Protein AF-A0A969CQS0-F1 (afdb_monomer_lite)

pLDDT: mean 79.34, std 21.23, range [21.05, 98.94]

Radius of gyration: 30.8 Å; chains: 1; bounding box: 85×71×72 Å

Foldseek 3Di:
DDDPFFFQDDDPLDDPSATEAADPQEAEDNQEAAYHQEYHEHLEYEEHLEYAYPNQWDDEYAEHLEYHYHNEYEEEHNDAWDQDPVRDTGQYYAYYLEYNYANEYEYGPEAHYALEYAEHNEYTYCEYEYALEYEYACEYHYVEYQDYQFYHDHNHYHHDHVVSVPGDGHDPVSSVVSNVVSVVSSVVSVVVVLVVDCVNCVVVVPPPPDDDDDDDDDDDDDDDDAPQFDPVVLVVLVVLLVVVWAKWKWWDAPVCVVVVHIHTDDGDPDSDSRSVSVSLSVVCVVPVQIFMWMWTADPVVRDTDDIGTQHHRVSDGDPDDDPDDDDDDDDDDDDDDDDDDDDDDPLVVLVVLLVVVWAKWKWKDAPVCVVVVHIDTDDHDPDSDSVSVVVSQVVVCVVDALIWMWMWTADPVVRDTDDIGTQDHNPDDRHDNDDDDDDDDDDDDDDDDDDDDFPDQDPVVLVVLVVLLVVVWAKWKWKDAPVCVVVVHTHTDDGQPDSDSVSNSVSVRVVCVVRPQIWMWIWTADPVVRDTDDTGTRDHD

Secondary structure (DSSP, 8-state):
----EEPPPP-SS--S-PPPEE-TT-EE-SS-EEEESEEE-TT-EE-TT-EEEESSS--EEE-TT-EE-TT-EEEE-SS--EE-TTS-EESEEE-TT-EE-TT-EEEEEEEE-TT-EE-TT-EEEEEEE-TT-EE-TT-EEES-EEPTTBEE-TT-EE-SHHHHTTPPBPPHHHHHHHHHHHHHHHHHHHHHHHHH-HHHHHHHHHS-------------------SSS-HHHHHHHHHHHHTT-EEEEEEE-HHHHHTT--EE-S------HHHHHHHHHHHHHHTTTSEEEEEEEETTTTEEEEEEEEE-TTS------------------------------HHHHHHHHHHTT-EEEEEEE-HHHHHTT--EE--------HHHHHHHHHHHHHHTTTSEEEEEEEETTTTEEEEEEEEE-TTSPPP----------------PPPPS---PPPHHHHHHHHHHHHTTPEEEEEEE-HHHHHTT--EE--------HHHHHHHHHHHHHHTTTSEEEEEEEETTTTEEEEEEEEE--

Structure (mmCIF, N/CA/C/O backbone):
data_AF-A0A969CQS0-F1
#
_entry.id   AF-A0A969CQS0-F1
#
loop_
_atom_site.group_PDB
_atom_site.id
_atom_site.type_symbol
_atom_site.label_atom_id
_atom_site.label_alt_id
_atom_site.label_comp_id
_atom_site.label_asym_id
_atom_site.label_entity_id
_atom_site.label_seq_id
_atom_site.pdbx_PDB_ins_code
_atom_site.Cartn_x
_atom_site.Cartn_y
_atom_site.Cartn_z
_atom_site.occupancy
_atom_site.B_iso_or_equiv
_atom_site.auth_seq_id
_atom_site.auth_comp_id
_atom_site.auth_asym_id
_atom_site.auth_atom_id
_atom_site.pdbx_PDB_model_num
ATOM 1 N N . MET A 1 1 ? 13.247 1.453 -26.235 1.00 38.22 1 MET A N 1
ATOM 2 C CA . MET A 1 1 ? 12.050 1.512 -25.370 1.00 38.22 1 MET A CA 1
ATOM 3 C C . MET A 1 1 ? 11.637 2.977 -25.320 1.00 38.22 1 MET A C 1
ATOM 5 O O . MET A 1 1 ? 12.365 3.769 -24.741 1.00 38.22 1 MET A O 1
ATOM 9 N N . VAL A 1 2 ? 10.612 3.380 -26.078 1.00 38.84 2 VAL A N 1
ATOM 10 C CA . VAL A 1 2 ? 10.231 4.801 -26.184 1.00 38.84 2 VAL A CA 1
ATOM 11 C C . VAL A 1 2 ? 9.399 5.146 -24.957 1.00 38.84 2 VAL A C 1
ATOM 13 O O . VAL A 1 2 ? 8.215 4.835 -24.907 1.00 38.84 2 VAL A O 1
ATOM 16 N N . VAL A 1 3 ? 10.032 5.751 -23.954 1.00 49.94 3 VAL A N 1
ATOM 17 C CA . VAL A 1 3 ? 9.311 6.420 -22.868 1.00 49.94 3 VAL A CA 1
ATOM 18 C C . VAL A 1 3 ? 8.506 7.547 -23.513 1.00 49.94 3 VAL A C 1
ATOM 20 O O . VAL A 1 3 ? 9.088 8.454 -24.108 1.00 49.94 3 VAL A O 1
ATOM 23 N N . ARG A 1 4 ? 7.172 7.493 -23.442 1.00 55.84 4 ARG A N 1
ATOM 24 C CA . ARG A 1 4 ? 6.308 8.595 -23.889 1.00 55.84 4 ARG A CA 1
ATOM 25 C C . ARG A 1 4 ? 6.294 9.687 -22.818 1.00 55.84 4 ARG A C 1
ATOM 27 O O . ARG A 1 4 ? 5.308 9.860 -22.113 1.00 55.84 4 ARG A O 1
ATOM 34 N N . GLY A 1 5 ? 7.417 10.386 -22.667 1.00 63.16 5 GLY A N 1
ATOM 35 C CA . GLY A 1 5 ? 7.451 11.653 -21.945 1.00 63.16 5 GLY A CA 1
ATOM 36 C C . GLY A 1 5 ? 6.835 12.721 -22.838 1.00 63.16 5 GLY A C 1
ATOM 37 O O . GLY A 1 5 ? 7.429 13.076 -23.855 1.00 63.16 5 GLY A O 1
ATOM 38 N N . LEU A 1 6 ? 5.635 13.186 -22.504 1.00 74.38 6 LEU A N 1
ATOM 39 C CA . LEU A 1 6 ? 4.958 14.239 -23.258 1.00 74.38 6 LEU A CA 1
ATOM 40 C C . LEU A 1 6 ? 5.045 15.558 -22.489 1.00 74.38 6 LEU A C 1
ATOM 42 O O . LEU A 1 6 ? 4.943 15.594 -21.261 1.00 74.38 6 LEU A O 1
ATOM 46 N N . ALA A 1 7 ? 5.225 16.652 -23.224 1.00 75.44 7 ALA A N 1
ATOM 47 C CA . ALA A 1 7 ? 5.063 17.986 -22.667 1.00 75.44 7 ALA A CA 1
ATOM 48 C C . ALA A 1 7 ? 3.637 18.172 -22.122 1.00 75.44 7 ALA A C 1
ATOM 50 O O . ALA A 1 7 ? 2.686 17.589 -22.652 1.00 75.44 7 ALA A O 1
ATOM 51 N N . ALA A 1 8 ? 3.480 19.004 -21.090 1.00 69.00 8 ALA A N 1
ATOM 52 C CA . ALA A 1 8 ? 2.151 19.467 -20.694 1.00 69.00 8 ALA A CA 1
ATOM 53 C C . ALA A 1 8 ? 1.471 20.193 -21.876 1.00 69.00 8 ALA A C 1
ATOM 55 O O . ALA A 1 8 ? 2.149 20.930 -22.601 1.00 69.00 8 ALA A O 1
ATOM 56 N N . PRO A 1 9 ? 0.153 20.014 -22.084 1.00 70.19 9 PRO A N 1
ATOM 57 C CA . PRO A 1 9 ? -0.577 20.769 -23.095 1.00 70.19 9 PRO A CA 1
ATOM 58 C C . PRO A 1 9 ? -0.653 22.259 -22.716 1.00 70.19 9 PRO A C 1
ATOM 60 O O . PRO A 1 9 ? -0.591 22.594 -21.532 1.00 70.19 9 PRO A O 1
ATOM 63 N N . PRO A 1 10 ? -0.821 23.171 -23.690 1.00 73.44 10 PRO A N 1
ATOM 64 C CA . PRO A 1 10 ? -1.087 24.571 -23.389 1.00 73.44 10 PRO A CA 1
ATOM 65 C C . PRO A 1 10 ? -2.484 24.722 -22.766 1.00 73.44 10 PRO A C 1
ATOM 67 O O . PRO A 1 10 ? -3.475 24.249 -23.322 1.00 73.44 10 PRO A O 1
ATOM 70 N N . THR A 1 11 ? -2.571 25.417 -21.636 1.00 79.56 11 THR A N 1
ATOM 71 C CA . THR A 1 11 ? -3.819 25.719 -20.915 1.00 79.56 11 THR A CA 1
ATOM 72 C C . THR A 1 11 ? -3.856 27.202 -20.512 1.00 79.56 11 THR A C 1
ATOM 74 O O . THR A 1 11 ? -2.836 27.894 -20.607 1.00 79.56 11 THR A O 1
ATOM 77 N N . PRO A 1 12 ? -5.004 27.744 -20.050 1.00 81.12 12 PRO A N 1
ATOM 78 C CA . PRO A 1 12 ? -5.051 29.102 -19.501 1.00 81.12 12 PRO A CA 1
ATOM 79 C C . PRO A 1 12 ? -4.081 29.328 -18.326 1.00 81.12 12 PRO A C 1
ATOM 81 O O . PRO A 1 12 ? -3.551 30.430 -18.193 1.00 81.12 12 PRO A O 1
ATOM 84 N N . TRP A 1 13 ? -3.821 28.290 -17.519 1.00 74.50 13 TRP A N 1
ATOM 85 C CA . TRP A 1 13 ? -2.953 28.335 -16.333 1.00 74.50 13 TRP A CA 1
ATOM 86 C C . TRP A 1 13 ? -1.491 27.935 -16.595 1.00 74.50 13 TRP A C 1
ATOM 88 O O . TRP A 1 13 ? -0.632 28.224 -15.765 1.00 74.50 13 TRP A O 1
ATOM 98 N N . SER A 1 14 ? -1.166 27.308 -17.735 1.00 70.88 14 SER A N 1
ATOM 99 C CA . SER A 1 14 ? 0.210 26.926 -18.081 1.00 70.88 14 SER A CA 1
ATOM 100 C C . SER A 1 14 ? 0.497 27.024 -19.581 1.00 70.88 14 SER A C 1
ATOM 102 O O . SER A 1 14 ? -0.151 26.391 -20.412 1.00 70.88 14 SER A O 1
ATOM 104 N N . LYS A 1 15 ? 1.528 27.802 -19.936 1.00 77.56 15 LYS A N 1
ATOM 105 C CA . LYS A 1 15 ? 2.018 27.969 -21.320 1.00 77.56 15 LYS A CA 1
ATOM 106 C C . LYS A 1 15 ? 3.431 27.418 -21.538 1.00 77.56 15 LYS A C 1
ATOM 108 O O . LYS A 1 15 ? 3.966 27.555 -22.632 1.00 77.56 15 LYS A O 1
ATOM 113 N N . SER A 1 16 ? 4.061 26.840 -20.512 1.00 69.38 16 SER A N 1
ATOM 114 C CA . SER A 1 16 ? 5.495 26.516 -20.529 1.00 69.38 16 SER A CA 1
ATOM 115 C C . SER A 1 16 ? 5.851 25.249 -21.312 1.00 69.38 16 SER A C 1
ATOM 117 O O . SER A 1 16 ? 7.031 25.033 -21.572 1.00 69.38 16 SER A O 1
ATOM 119 N N . LEU A 1 17 ? 4.861 24.421 -21.684 1.00 78.56 17 LEU A N 1
ATOM 120 C CA . LEU A 1 17 ? 5.043 23.151 -22.411 1.00 78.56 17 LEU A CA 1
ATOM 121 C C . LEU A 1 17 ? 6.154 22.268 -21.803 1.00 78.56 17 LEU A C 1
ATOM 123 O O . LEU A 1 17 ? 6.904 21.602 -22.516 1.00 78.56 17 LEU A O 1
ATOM 127 N N . THR A 1 18 ? 6.297 22.291 -20.473 1.00 85.38 18 THR A N 1
ATOM 128 C CA . THR A 1 18 ? 7.398 21.610 -19.784 1.00 85.38 18 THR A CA 1
ATOM 129 C C . THR A 1 18 ? 7.286 20.096 -19.966 1.00 85.38 18 THR A C 1
ATOM 131 O O . THR A 1 18 ? 6.200 19.530 -19.823 1.00 85.38 18 THR A O 1
ATOM 134 N N . ALA A 1 19 ? 8.411 19.448 -20.273 1.00 86.88 19 ALA A N 1
ATOM 135 C CA . ALA A 1 19 ? 8.525 17.998 -20.402 1.00 86.88 19 ALA A CA 1
ATOM 136 C C . ALA A 1 19 ? 9.183 17.363 -19.158 1.00 86.88 19 ALA A C 1
ATOM 138 O O . ALA A 1 19 ? 9.933 18.049 -18.452 1.00 86.88 19 ALA A O 1
ATOM 139 N N . PRO A 1 20 ? 8.964 16.056 -18.908 1.00 93.19 20 PRO A N 1
ATOM 140 C CA . PRO A 1 20 ? 9.532 15.370 -17.751 1.00 93.19 20 PRO A CA 1
ATOM 141 C C . PRO A 1 20 ? 11.065 15.387 -17.738 1.00 93.19 20 PRO A C 1
ATOM 143 O O . PRO A 1 20 ? 11.716 15.134 -18.753 1.00 93.19 20 PRO A O 1
ATOM 146 N N . LYS A 1 21 ? 11.653 15.616 -16.561 1.00 95.62 21 LYS A N 1
ATOM 147 C CA . LYS A 1 21 ? 13.100 15.550 -16.318 1.00 95.62 21 LYS A CA 1
ATOM 148 C C . LYS A 1 21 ? 13.423 14.238 -15.614 1.00 95.62 21 LYS A C 1
ATOM 150 O O . LYS A 1 21 ? 13.133 14.089 -14.430 1.00 95.62 21 LYS A O 1
ATOM 155 N N . ILE A 1 22 ? 14.010 13.286 -16.339 1.00 95.38 22 ILE A N 1
ATOM 156 C CA . ILE A 1 22 ? 14.255 11.921 -15.849 1.00 95.38 22 ILE A CA 1
ATOM 157 C C . ILE A 1 22 ? 15.751 11.681 -15.671 1.00 95.38 22 ILE A C 1
ATOM 159 O O . ILE A 1 22 ? 16.518 11.804 -16.626 1.00 95.38 22 ILE A O 1
ATOM 163 N N . HIS A 1 23 ? 16.174 11.308 -14.462 1.00 97.50 23 HIS A N 1
ATOM 164 C CA . HIS A 1 23 ? 17.574 10.985 -14.211 1.00 97.50 23 HIS A CA 1
ATOM 165 C C . HIS A 1 23 ? 18.031 9.749 -15.021 1.00 97.50 23 HIS A C 1
ATOM 167 O O . HIS A 1 23 ? 17.325 8.737 -15.030 1.00 97.50 23 HIS A O 1
ATOM 173 N N . PRO A 1 24 ? 19.240 9.742 -15.626 1.00 94.44 24 PRO A N 1
ATOM 174 C CA . PRO A 1 24 ? 19.704 8.645 -16.490 1.00 94.44 24 PRO A CA 1
ATOM 175 C C . PRO A 1 24 ? 19.766 7.257 -15.836 1.00 94.44 24 PRO A C 1
ATOM 177 O O . PRO A 1 24 ? 19.728 6.238 -16.529 1.00 94.44 24 PRO A O 1
ATOM 180 N N . SER A 1 25 ? 19.887 7.194 -14.506 1.00 94.19 25 SER A N 1
ATOM 181 C CA . SER A 1 25 ? 19.927 5.932 -13.750 1.00 94.19 25 SER A CA 1
ATOM 182 C C . SER A 1 25 ? 18.549 5.373 -13.374 1.00 94.19 25 SER A C 1
ATOM 184 O O . SER A 1 25 ? 18.468 4.225 -12.916 1.00 94.19 25 SER A O 1
ATOM 186 N N . ALA A 1 26 ? 17.473 6.140 -13.571 1.00 94.44 26 ALA A N 1
ATOM 187 C CA . ALA A 1 26 ? 16.111 5.655 -13.383 1.00 94.44 26 ALA A CA 1
ATOM 188 C C . ALA A 1 26 ? 15.763 4.572 -14.422 1.00 94.44 26 ALA A C 1
ATOM 190 O O . ALA A 1 26 ? 16.402 4.457 -15.472 1.00 94.44 26 ALA A O 1
ATOM 191 N N . TYR A 1 27 ? 14.765 3.746 -14.123 1.00 93.00 27 TYR A N 1
ATOM 192 C CA . TYR A 1 27 ? 14.194 2.791 -15.067 1.00 93.00 27 TYR A CA 1
ATOM 193 C C . TYR A 1 27 ? 12.691 3.006 -15.178 1.00 93.00 27 TYR A C 1
ATOM 195 O O . TYR A 1 27 ? 11.969 2.968 -14.183 1.00 93.00 27 TYR A O 1
ATOM 203 N N . ILE A 1 28 ? 12.235 3.210 -16.406 1.00 92.38 28 ILE A N 1
ATOM 204 C CA . ILE A 1 28 ? 10.855 3.525 -16.739 1.00 92.38 28 ILE A CA 1
ATOM 205 C C . ILE A 1 28 ? 10.387 2.461 -17.728 1.00 92.38 28 ILE A C 1
ATOM 207 O O . ILE A 1 28 ? 11.015 2.288 -18.774 1.00 92.38 28 ILE A O 1
ATOM 211 N N . TYR A 1 29 ? 9.324 1.729 -17.396 1.00 89.25 29 TYR A N 1
ATOM 212 C CA . TYR A 1 29 ? 8.768 0.729 -18.312 1.00 89.25 29 TYR A CA 1
ATOM 213 C C . TYR A 1 29 ? 8.150 1.384 -19.556 1.00 89.25 29 TYR A C 1
ATOM 215 O O . TYR A 1 29 ? 7.864 2.577 -19.567 1.00 89.25 29 TYR A O 1
ATOM 223 N N . SER A 1 30 ? 7.936 0.610 -20.623 1.00 81.88 30 SER A N 1
ATOM 224 C CA . SER A 1 30 ? 7.338 1.124 -21.866 1.00 81.88 30 SER A CA 1
ATOM 225 C C . SER A 1 30 ? 5.877 1.551 -21.715 1.00 81.88 30 SER A C 1
ATOM 227 O O . SER A 1 30 ? 5.454 2.510 -22.357 1.00 81.88 30 SER A O 1
ATOM 229 N N . ASP A 1 31 ? 5.119 0.851 -20.872 1.00 83.12 31 ASP A N 1
ATOM 230 C CA . ASP A 1 31 ? 3.656 0.947 -20.807 1.00 83.12 31 ASP A CA 1
ATOM 231 C C . ASP A 1 31 ? 3.219 1.919 -19.706 1.00 83.12 31 ASP A C 1
ATOM 233 O O . ASP A 1 31 ? 2.479 1.562 -18.788 1.00 83.12 31 ASP A O 1
ATOM 237 N N . ILE A 1 32 ? 3.740 3.144 -19.762 1.00 87.00 32 ILE A N 1
ATOM 238 C CA . ILE A 1 32 ? 3.509 4.194 -18.763 1.00 87.00 32 ILE A CA 1
ATOM 239 C C . ILE A 1 32 ? 3.252 5.544 -19.436 1.00 87.00 32 ILE A C 1
ATOM 241 O O . ILE A 1 32 ? 3.691 5.788 -20.563 1.00 87.00 32 ILE A O 1
ATOM 245 N N . ASN A 1 33 ? 2.562 6.439 -18.729 1.00 88.06 33 ASN A N 1
ATOM 246 C CA . ASN A 1 33 ? 2.278 7.795 -19.191 1.00 88.06 33 ASN A CA 1
ATOM 247 C C . ASN A 1 33 ? 2.859 8.820 -18.207 1.00 88.06 33 ASN A C 1
ATOM 249 O O . ASN A 1 33 ? 2.451 8.838 -17.046 1.00 88.06 33 ASN A O 1
ATOM 253 N N . ILE A 1 34 ? 3.801 9.662 -18.654 1.00 94.19 34 ILE A N 1
ATOM 254 C CA . ILE A 1 34 ? 4.347 10.774 -17.857 1.00 94.19 34 ILE A CA 1
ATOM 255 C C . ILE A 1 34 ? 4.179 12.068 -18.653 1.00 94.19 34 ILE A C 1
ATOM 257 O O . ILE A 1 34 ? 4.734 12.208 -19.746 1.00 94.19 34 ILE A O 1
ATOM 261 N N . ILE A 1 35 ? 3.420 13.010 -18.098 1.00 92.56 35 ILE A N 1
ATOM 262 C CA . ILE A 1 35 ? 3.048 14.266 -18.754 1.00 92.56 35 ILE A CA 1
ATOM 263 C C . ILE A 1 35 ? 3.412 15.447 -17.853 1.00 92.56 35 ILE A C 1
ATOM 265 O O . ILE A 1 35 ? 3.058 15.448 -16.674 1.00 92.56 35 ILE A O 1
ATOM 269 N N . GLY A 1 36 ? 4.036 16.475 -18.429 1.00 93.81 36 GLY A N 1
ATOM 270 C CA . GLY A 1 36 ? 4.230 17.778 -17.784 1.00 93.81 36 GLY A CA 1
ATOM 271 C C . GLY A 1 36 ? 5.511 17.929 -16.963 1.00 93.81 36 GLY A C 1
ATOM 272 O O . GLY A 1 36 ? 6.487 17.203 -17.165 1.00 93.81 36 GLY A O 1
ATOM 273 N N . ASP A 1 37 ? 5.520 18.911 -16.054 1.00 96.12 37 ASP A N 1
ATOM 274 C CA . ASP A 1 37 ? 6.681 19.233 -15.209 1.00 96.12 37 ASP A CA 1
ATOM 275 C C . ASP A 1 37 ? 6.828 18.229 -14.057 1.00 96.12 37 ASP A C 1
ATOM 277 O O . ASP A 1 37 ? 6.386 18.453 -12.926 1.00 96.12 37 ASP A O 1
ATOM 281 N N . VAL A 1 38 ? 7.421 17.083 -14.391 1.00 97.75 38 VAL A N 1
ATOM 282 C CA . VAL A 1 38 ? 7.691 15.971 -13.477 1.00 97.75 38 VAL A CA 1
ATOM 283 C C . VAL A 1 38 ? 9.197 15.768 -13.371 1.00 97.75 38 VAL A C 1
ATOM 285 O O . VAL A 1 38 ? 9.866 15.491 -14.369 1.00 97.75 38 VAL A O 1
ATOM 288 N N . GLN A 1 39 ? 9.730 15.865 -12.158 1.00 98.12 39 GLN A N 1
ATOM 289 C CA . GLN A 1 39 ? 11.144 15.649 -11.858 1.00 98.12 39 GLN A CA 1
ATOM 290 C C . GLN A 1 39 ? 11.328 14.266 -11.231 1.00 98.12 39 GLN A C 1
ATOM 292 O O . GLN A 1 39 ? 10.768 13.981 -10.176 1.00 98.12 39 GLN A O 1
ATOM 297 N N . ILE A 1 40 ? 12.098 13.398 -11.890 1.00 98.25 40 ILE A N 1
ATOM 298 C CA . ILE A 1 40 ? 12.342 12.016 -11.464 1.00 98.25 40 ILE A CA 1
ATOM 299 C C . ILE A 1 40 ? 13.817 11.850 -11.100 1.00 98.25 40 ILE A C 1
ATOM 301 O O . ILE A 1 40 ? 14.700 11.969 -11.955 1.00 98.25 40 ILE A O 1
ATOM 305 N N . GLY A 1 41 ? 14.063 11.549 -9.826 1.00 98.44 41 GLY A N 1
ATOM 306 C CA . GLY A 1 41 ? 15.385 11.398 -9.234 1.00 98.44 41 GLY A CA 1
ATOM 307 C C . GLY A 1 41 ? 16.153 10.146 -9.665 1.00 98.44 41 GLY A C 1
ATOM 308 O O . GLY A 1 41 ? 15.685 9.284 -10.416 1.00 98.44 41 GLY A O 1
ATOM 309 N N . ALA A 1 42 ? 17.387 10.046 -9.170 1.00 97.94 42 ALA A N 1
ATOM 310 C CA . ALA A 1 42 ? 18.276 8.931 -9.464 1.00 97.94 42 ALA A CA 1
ATOM 311 C C . ALA A 1 42 ? 17.722 7.601 -8.944 1.00 97.94 42 ALA A C 1
ATOM 313 O O . ALA A 1 42 ? 17.140 7.536 -7.869 1.00 97.94 42 ALA A O 1
ATOM 314 N N . ASN A 1 43 ? 17.962 6.518 -9.683 1.00 96.69 43 ASN A N 1
ATOM 315 C CA . ASN A 1 43 ? 17.634 5.149 -9.275 1.00 96.69 43 ASN A CA 1
ATOM 316 C C . ASN A 1 43 ? 16.141 4.910 -8.989 1.00 96.69 43 ASN A C 1
ATOM 318 O O . ASN A 1 43 ? 15.793 3.939 -8.315 1.00 96.69 43 ASN A O 1
ATOM 322 N N . VAL A 1 44 ? 15.262 5.763 -9.519 1.00 98.38 44 VAL A N 1
ATOM 323 C CA . VAL A 1 44 ? 13.815 5.551 -9.462 1.00 98.38 44 VAL A CA 1
ATOM 324 C C . VAL A 1 44 ? 13.411 4.413 -10.396 1.00 98.38 44 VAL A C 1
ATOM 326 O O . VAL A 1 44 ? 13.997 4.237 -11.466 1.00 98.38 44 VAL A O 1
ATOM 329 N N . MET A 1 45 ? 12.404 3.640 -10.001 1.00 95.56 45 MET A N 1
ATOM 330 C CA . MET A 1 45 ? 11.763 2.632 -10.848 1.00 95.56 45 MET A CA 1
ATOM 331 C C . MET A 1 45 ? 10.278 2.963 -10.996 1.00 95.56 45 MET A C 1
ATOM 333 O O . MET A 1 45 ? 9.602 3.136 -9.985 1.00 95.56 45 MET A O 1
ATOM 337 N N . ILE A 1 46 ? 9.775 3.047 -12.230 1.00 97.56 46 ILE A N 1
ATOM 338 C CA . ILE A 1 46 ? 8.352 3.301 -12.518 1.00 97.56 46 ILE A CA 1
ATOM 339 C C . ILE A 1 46 ? 7.778 2.140 -13.318 1.00 97.56 46 ILE A C 1
ATOM 341 O O . ILE A 1 46 ? 8.153 1.947 -14.474 1.00 97.56 46 ILE A O 1
ATOM 345 N N . ALA A 1 47 ? 6.891 1.376 -12.687 1.00 95.19 47 ALA A N 1
ATOM 346 C CA . ALA A 1 47 ? 6.340 0.120 -13.180 1.00 95.19 47 ALA A CA 1
ATOM 347 C C . ALA A 1 47 ? 5.154 0.312 -14.158 1.00 95.19 47 ALA A C 1
ATOM 349 O O . ALA A 1 47 ? 4.599 1.414 -14.246 1.00 95.19 47 ALA A O 1
ATOM 350 N N . PRO A 1 48 ? 4.757 -0.741 -14.903 1.00 92.12 48 PRO A N 1
ATOM 351 C CA . PRO A 1 48 ? 3.702 -0.686 -15.921 1.00 92.12 48 PRO A CA 1
ATOM 352 C C . PRO A 1 48 ? 2.341 -0.168 -15.439 1.00 92.12 48 PRO A C 1
ATOM 354 O O . PRO A 1 48 ? 1.954 -0.307 -14.282 1.00 92.12 48 PRO A O 1
ATOM 357 N N . GLY A 1 49 ? 1.574 0.422 -16.357 1.00 91.12 49 GLY A N 1
ATOM 358 C CA . GLY A 1 49 ? 0.221 0.920 -16.096 1.00 91.12 49 GLY A CA 1
ATOM 359 C C . GLY A 1 49 ? 0.161 2.205 -15.265 1.00 91.12 49 GLY A C 1
ATOM 360 O O . GLY A 1 49 ? -0.931 2.696 -14.989 1.00 91.12 49 GLY A O 1
ATOM 361 N N . THR A 1 50 ? 1.309 2.760 -14.871 1.00 96.62 50 THR A N 1
ATOM 362 C CA . THR A 1 50 ? 1.396 4.001 -14.094 1.00 96.62 50 THR A CA 1
ATOM 363 C C . THR A 1 50 ? 1.052 5.224 -14.951 1.00 96.62 50 THR A C 1
ATOM 365 O O . THR A 1 50 ? 1.510 5.347 -16.092 1.00 96.62 50 THR A O 1
ATOM 368 N N . SER A 1 51 ? 0.302 6.170 -14.374 1.00 97.38 51 SER A N 1
ATOM 369 C CA . SER A 1 51 ? 0.008 7.477 -14.975 1.00 97.38 51 SER A CA 1
ATOM 370 C C . SER A 1 51 ? 0.423 8.619 -14.046 1.00 97.38 51 SER A C 1
ATOM 372 O O . SER A 1 51 ? -0.172 8.809 -12.988 1.00 97.38 51 SER A O 1
ATOM 374 N N . ILE A 1 52 ? 1.391 9.426 -14.478 1.00 98.19 52 ILE A N 1
ATOM 375 C CA . ILE A 1 52 ? 1.885 10.612 -13.767 1.00 98.19 52 ILE A CA 1
ATOM 376 C C . ILE A 1 52 ? 1.611 11.829 -14.641 1.00 98.19 52 ILE A C 1
ATOM 378 O O . ILE A 1 52 ? 2.163 11.949 -15.733 1.00 98.19 52 ILE A O 1
ATOM 382 N N . ARG A 1 53 ? 0.737 12.728 -14.194 1.00 97.25 53 ARG A N 1
ATOM 383 C CA . ARG A 1 53 ? 0.243 13.811 -15.049 1.00 97.25 53 ARG A CA 1
ATOM 384 C C . ARG A 1 53 ? 0.229 15.142 -14.298 1.00 97.25 53 ARG A C 1
ATOM 386 O O . ARG A 1 53 ? -0.619 15.364 -13.447 1.00 97.25 53 ARG A O 1
ATOM 393 N N . ALA A 1 54 ? 1.189 16.003 -14.622 1.00 96.31 54 ALA A N 1
ATOM 394 C CA . ALA A 1 54 ? 1.369 17.348 -14.074 1.00 96.31 54 ALA A CA 1
ATOM 395 C C . ALA A 1 54 ? 0.922 18.408 -15.096 1.00 96.31 54 ALA A C 1
ATOM 397 O O . ALA A 1 54 ? 1.725 19.211 -15.575 1.00 96.31 54 ALA A O 1
ATOM 398 N N . ASP A 1 55 ? -0.344 18.344 -15.507 1.00 92.75 55 ASP A N 1
ATOM 399 C CA . ASP A 1 55 ? -0.954 19.251 -16.492 1.00 92.75 55 ASP A CA 1
ATOM 400 C C . ASP A 1 55 ? -1.900 20.296 -15.873 1.00 92.75 55 ASP A C 1
ATOM 402 O O . ASP A 1 55 ? -2.153 21.338 -16.478 1.00 92.75 55 ASP A O 1
ATOM 406 N N . GLU A 1 56 ? -2.395 20.032 -14.665 1.00 92.62 56 GLU A N 1
ATOM 407 C CA . GLU A 1 56 ? -3.220 20.937 -13.866 1.00 92.62 56 GLU A CA 1
ATOM 408 C C . GLU A 1 56 ? -2.394 21.498 -12.698 1.00 92.62 56 GLU A C 1
ATOM 410 O O . GLU A 1 56 ? -1.844 22.597 -12.789 1.00 92.62 56 GLU A O 1
ATOM 415 N N . GLY A 1 57 ? -2.225 20.719 -11.629 1.00 93.25 57 GLY A N 1
ATOM 416 C CA . GLY A 1 57 ? -1.245 20.989 -10.586 1.00 93.25 57 GLY A CA 1
ATOM 417 C C . GLY A 1 57 ? 0.173 20.636 -11.037 1.00 93.25 57 GLY A C 1
ATOM 418 O O . GLY A 1 57 ? 0.440 19.515 -11.462 1.00 93.25 57 GLY A O 1
ATOM 419 N N . SER A 1 58 ? 1.108 21.576 -10.911 1.00 94.94 58 SER A N 1
ATOM 420 C CA . SER A 1 58 ? 2.533 21.380 -11.219 1.00 94.94 58 SER A CA 1
ATOM 421 C C . SER A 1 58 ? 3.417 22.284 -10.340 1.00 94.94 58 SER A C 1
ATOM 423 O O . SER A 1 58 ? 2.926 23.311 -9.850 1.00 94.94 58 SER A O 1
ATOM 425 N N . PRO A 1 59 ? 4.714 21.972 -10.145 1.00 97.69 59 PRO A N 1
ATOM 426 C CA . PRO A 1 59 ? 5.444 20.771 -10.583 1.00 97.69 59 PRO A CA 1
ATOM 427 C C . PRO A 1 59 ? 5.263 19.567 -9.642 1.00 97.69 59 PRO A C 1
ATOM 429 O O . PRO A 1 59 ? 4.791 19.721 -8.511 1.00 97.69 59 PRO A O 1
ATOM 432 N N . PHE A 1 60 ? 5.674 18.379 -10.101 1.00 98.62 60 PHE A N 1
ATOM 433 C CA . PHE A 1 60 ? 5.814 17.165 -9.282 1.00 98.62 60 PHE A CA 1
ATOM 434 C C . PHE A 1 60 ? 7.291 16.794 -9.091 1.00 98.62 60 PHE A C 1
ATOM 436 O O . PHE A 1 60 ? 8.081 16.894 -10.032 1.00 98.62 60 PHE A O 1
ATOM 443 N N . SER A 1 61 ? 7.651 16.307 -7.902 1.00 98.75 61 SER A N 1
ATOM 444 C CA . SER A 1 61 ? 8.992 15.797 -7.583 1.00 98.75 61 SER A CA 1
ATOM 445 C C . SER A 1 61 ? 8.929 14.373 -7.037 1.00 98.75 61 SER A C 1
ATOM 447 O O . SER A 1 61 ? 8.102 14.078 -6.173 1.00 98.75 61 SER A O 1
ATOM 449 N N . ILE A 1 62 ? 9.800 13.498 -7.545 1.00 98.81 62 ILE A N 1
ATOM 450 C CA . ILE A 1 62 ? 9.980 12.114 -7.095 1.00 98.81 62 ILE A CA 1
ATOM 451 C C . ILE A 1 62 ? 11.456 11.911 -6.746 1.00 98.81 62 ILE A C 1
ATOM 453 O O . ILE A 1 62 ? 12.317 11.915 -7.631 1.00 98.81 62 ILE A O 1
ATOM 457 N N . GLY A 1 63 ? 11.736 11.730 -5.457 1.00 98.69 63 GLY A N 1
ATOM 458 C CA . GLY A 1 63 ? 13.074 11.612 -4.887 1.00 98.69 63 GLY A CA 1
ATOM 459 C C . GLY A 1 63 ? 13.840 10.364 -5.323 1.00 98.69 63 GLY A C 1
ATOM 460 O O . GLY A 1 63 ? 13.317 9.456 -5.971 1.00 98.69 63 GLY A O 1
ATOM 461 N N . ALA A 1 64 ? 15.128 10.324 -4.983 1.00 98.62 64 ALA A N 1
ATOM 462 C CA . ALA A 1 64 ? 16.017 9.253 -5.414 1.00 98.62 64 ALA A CA 1
ATOM 463 C C . ALA A 1 64 ? 15.662 7.912 -4.756 1.00 98.62 64 ALA A C 1
ATOM 465 O O . ALA A 1 64 ? 15.161 7.858 -3.640 1.00 98.62 64 ALA A O 1
ATOM 466 N N . SER A 1 65 ? 15.954 6.808 -5.441 1.00 97.81 65 SER A N 1
ATOM 467 C CA . SER A 1 65 ? 15.735 5.437 -4.961 1.00 97.81 65 SER A CA 1
ATOM 468 C C . SER A 1 65 ? 14.278 5.079 -4.621 1.00 97.81 65 SER A C 1
ATOM 470 O O . SER A 1 65 ? 14.024 4.008 -4.068 1.00 97.81 65 SER A O 1
ATOM 472 N N . THR A 1 66 ? 13.324 5.933 -4.994 1.00 98.75 66 THR A N 1
ATOM 473 C CA . THR A 1 66 ? 11.884 5.712 -4.840 1.00 98.75 66 THR A CA 1
ATOM 474 C C . THR A 1 66 ? 11.353 4.763 -5.913 1.00 98.75 66 THR A C 1
ATOM 476 O O . THR A 1 66 ? 11.840 4.735 -7.045 1.00 98.75 66 THR A O 1
ATOM 479 N N . ASN A 1 67 ? 10.347 3.961 -5.574 1.00 98.31 67 ASN A N 1
ATOM 480 C CA . ASN A 1 67 ? 9.659 3.097 -6.533 1.00 98.31 67 ASN A CA 1
ATOM 481 C C . ASN A 1 67 ? 8.186 3.490 -6.654 1.00 98.31 67 ASN A C 1
ATOM 483 O O . ASN A 1 67 ? 7.507 3.696 -5.651 1.00 98.31 67 ASN A O 1
ATOM 487 N N . ILE A 1 68 ? 7.722 3.589 -7.899 1.00 98.75 68 ILE A N 1
ATOM 488 C CA . ILE A 1 68 ? 6.331 3.824 -8.278 1.00 98.75 68 ILE A CA 1
ATOM 489 C C . ILE A 1 68 ? 5.841 2.546 -8.954 1.00 98.75 68 ILE A C 1
ATOM 491 O O . ILE A 1 68 ? 6.299 2.201 -10.044 1.00 98.75 68 ILE A O 1
ATOM 495 N N . GLN A 1 69 ? 4.985 1.797 -8.271 1.00 97.94 69 GLN A N 1
ATOM 496 C CA . GLN A 1 69 ? 4.598 0.453 -8.692 1.00 97.94 69 GLN A CA 1
ATOM 497 C C . GLN A 1 69 ? 3.369 0.453 -9.609 1.00 97.94 69 GLN A C 1
ATOM 499 O O . GLN A 1 69 ? 2.818 1.494 -9.958 1.00 97.94 69 GLN A O 1
ATOM 504 N N . ASP A 1 70 ? 2.965 -0.742 -10.035 1.00 97.38 70 ASP A N 1
ATOM 505 C CA . ASP A 1 70 ? 2.006 -0.943 -11.114 1.00 97.38 70 ASP A CA 1
ATOM 506 C C . ASP A 1 70 ? 0.675 -0.224 -10.872 1.00 97.38 70 ASP A C 1
ATOM 508 O O . ASP A 1 70 ? 0.067 -0.331 -9.801 1.00 97.38 70 ASP A O 1
ATOM 512 N N . GLY A 1 71 ? 0.197 0.477 -11.900 1.00 95.88 71 GLY A N 1
ATOM 513 C CA . GLY A 1 71 ? -1.107 1.139 -11.877 1.00 95.88 71 GLY A CA 1
ATOM 514 C C . GLY A 1 71 ? -1.224 2.319 -10.909 1.00 95.88 71 GLY A C 1
ATOM 515 O O . GLY A 1 71 ? -2.346 2.735 -10.623 1.00 95.88 71 GLY A O 1
ATOM 516 N N . VAL A 1 72 ? -0.115 2.845 -10.376 1.00 98.69 72 VAL A N 1
ATOM 517 C CA . VAL A 1 72 ? -0.147 4.059 -9.551 1.00 98.69 72 VAL A CA 1
ATOM 518 C C . VAL A 1 72 ? -0.605 5.255 -10.386 1.00 98.69 72 VAL A C 1
ATOM 520 O O . VAL A 1 72 ? -0.235 5.410 -11.555 1.00 98.69 72 VAL A O 1
ATOM 523 N N . VAL A 1 73 ? -1.399 6.129 -9.770 1.00 98.75 73 VAL A N 1
ATOM 524 C CA . VAL A 1 73 ? -1.814 7.401 -10.366 1.00 98.75 73 VAL A CA 1
ATOM 525 C C . VAL A 1 73 ? -1.270 8.554 -9.534 1.00 98.75 73 VAL A C 1
ATOM 527 O O . VAL A 1 73 ? -1.431 8.578 -8.313 1.00 98.75 73 VAL A O 1
ATOM 530 N N . ILE A 1 74 ? -0.642 9.518 -10.208 1.00 98.81 74 ILE A N 1
ATOM 531 C CA . ILE A 1 74 ? -0.181 10.771 -9.610 1.00 98.81 74 ILE A CA 1
ATOM 532 C C . ILE A 1 74 ? -0.759 11.937 -10.409 1.00 98.81 74 ILE A C 1
ATOM 534 O O . ILE A 1 74 ? -0.499 12.073 -11.609 1.00 98.81 74 ILE A O 1
ATOM 538 N N . HIS A 1 75 ? -1.555 12.765 -9.740 1.00 98.56 75 HIS A N 1
ATOM 539 C CA . HIS A 1 75 ? -2.190 13.959 -10.306 1.00 98.56 75 HIS A CA 1
ATOM 540 C C . HIS A 1 75 ? -2.237 15.066 -9.245 1.00 98.56 75 HIS A C 1
ATOM 542 O O . HIS A 1 75 ? -1.774 14.866 -8.123 1.00 98.56 75 HIS A O 1
ATOM 548 N N . GLY A 1 76 ? -2.746 16.247 -9.575 1.00 97.62 76 GLY A N 1
ATOM 549 C CA . GLY A 1 76 ? -2.795 17.356 -8.634 1.00 97.62 76 GLY A CA 1
ATOM 550 C C . GLY A 1 76 ? -3.748 18.446 -9.083 1.00 97.62 76 GLY A C 1
ATOM 551 O O . GLY A 1 76 ? -3.849 18.724 -10.276 1.00 97.62 76 GLY A O 1
ATOM 552 N N . LEU A 1 77 ? -4.422 19.060 -8.110 1.00 97.06 77 LEU A N 1
ATOM 553 C CA . LEU A 1 77 ? -5.311 20.195 -8.346 1.00 97.06 77 LEU A CA 1
ATOM 554 C C . LEU A 1 77 ? -4.527 21.429 -8.815 1.00 97.06 77 LEU A C 1
ATOM 556 O O . LEU A 1 77 ? -3.371 21.629 -8.425 1.00 97.06 77 LEU A O 1
ATOM 560 N N . GLU A 1 78 ? -5.180 22.283 -9.606 1.00 93.88 78 GLU A N 1
ATOM 561 C CA . GLU A 1 78 ? -4.624 23.541 -10.131 1.00 93.88 78 GLU A CA 1
ATOM 562 C C . GLU A 1 78 ? -4.059 24.411 -9.002 1.00 93.88 78 GLU A C 1
ATOM 564 O O . GLU A 1 78 ? -2.935 24.924 -9.081 1.00 93.88 78 GLU A O 1
ATOM 569 N N . GLN A 1 79 ? -4.828 24.519 -7.918 1.00 93.50 79 GLN A N 1
ATOM 570 C CA . GLN A 1 79 ? -4.528 25.311 -6.731 1.00 93.50 79 GLN A CA 1
ATOM 571 C C . GLN A 1 79 ? -4.074 24.432 -5.562 1.00 93.50 79 GLN A C 1
ATOM 573 O O . GLN A 1 79 ? -4.415 23.256 -5.463 1.00 93.50 79 GLN A O 1
ATOM 578 N N . GLY A 1 80 ? -3.317 25.037 -4.647 1.00 94.00 80 GLY A N 1
ATOM 579 C CA . GLY A 1 80 ? -2.728 24.349 -3.501 1.00 94.00 80 GLY A CA 1
ATOM 580 C C . GLY A 1 80 ? -1.339 23.802 -3.821 1.00 94.00 80 GLY A C 1
ATOM 581 O O . GLY A 1 80 ? -1.105 23.177 -4.857 1.00 94.00 80 GLY A O 1
ATOM 582 N N . ARG A 1 81 ? -0.385 24.070 -2.933 1.00 97.94 81 ARG A N 1
ATOM 583 C CA . ARG A 1 81 ? 0.999 23.608 -3.050 1.00 97.94 81 ARG A CA 1
ATOM 584 C C . ARG A 1 81 ? 1.498 23.155 -1.686 1.00 97.94 81 ARG A C 1
ATOM 586 O O . ARG A 1 81 ? 1.043 23.649 -0.657 1.00 97.94 81 ARG A O 1
ATOM 593 N N . VAL A 1 82 ? 2.446 22.232 -1.700 1.00 98.00 82 VAL A N 1
ATOM 594 C CA . VAL A 1 82 ? 3.247 21.845 -0.542 1.00 98.00 82 VAL A CA 1
ATOM 595 C C . VAL A 1 82 ? 4.663 22.379 -0.709 1.00 98.00 82 VAL A C 1
ATOM 597 O O . VAL A 1 82 ? 5.166 22.484 -1.830 1.00 98.00 82 VAL A O 1
ATOM 600 N N . LYS A 1 83 ? 5.323 22.679 0.409 1.00 98.25 83 LYS A N 1
ATOM 601 C CA . LYS A 1 83 ? 6.763 22.940 0.416 1.00 98.25 83 LYS A CA 1
ATOM 602 C C . LYS A 1 83 ? 7.520 21.619 0.353 1.00 98.25 83 LYS A C 1
ATOM 604 O O . LYS A 1 83 ? 7.315 20.762 1.216 1.00 98.25 83 LYS A O 1
ATOM 609 N N . GLY A 1 84 ? 8.347 21.469 -0.678 1.00 96.94 84 GLY A N 1
ATOM 610 C CA . GLY A 1 84 ? 9.346 20.411 -0.765 1.00 96.94 84 GLY A CA 1
ATOM 611 C C . GLY A 1 84 ? 10.519 20.678 0.174 1.00 96.94 84 GLY A C 1
ATOM 612 O O . GLY A 1 84 ? 10.668 21.786 0.697 1.00 96.94 84 GLY A O 1
ATOM 613 N N . ASP A 1 85 ? 11.376 19.679 0.363 1.00 96.19 85 ASP A N 1
ATOM 614 C CA . ASP A 1 85 ? 12.528 19.794 1.272 1.00 96.19 85 ASP A CA 1
ATOM 615 C C . ASP A 1 85 ? 13.613 20.737 0.730 1.00 96.19 85 ASP A C 1
ATOM 617 O O . ASP A 1 85 ? 14.461 21.223 1.472 1.00 96.19 85 ASP A O 1
ATOM 621 N N . ASP A 1 86 ? 13.548 21.068 -0.561 1.00 96.88 86 ASP A N 1
ATOM 622 C CA . ASP A 1 86 ? 14.363 22.104 -1.201 1.00 96.88 86 ASP A CA 1
ATOM 623 C C . ASP A 1 86 ? 13.795 23.533 -1.026 1.00 96.88 86 ASP A C 1
ATOM 625 O O . ASP A 1 86 ? 14.308 24.486 -1.618 1.00 96.88 86 ASP A O 1
ATOM 629 N N . GLY A 1 87 ? 12.714 23.687 -0.251 1.00 97.31 87 GLY A N 1
ATOM 630 C CA . GLY A 1 87 ? 12.043 24.956 0.036 1.00 97.31 87 GLY A CA 1
ATOM 631 C C . GLY A 1 87 ? 11.133 25.487 -1.081 1.00 97.31 87 GLY A C 1
ATOM 632 O O . GLY A 1 87 ? 10.517 26.548 -0.915 1.00 97.31 87 GLY A O 1
ATOM 633 N N . LYS A 1 88 ? 11.015 24.785 -2.215 1.00 98.06 88 LYS A N 1
ATOM 634 C CA . LYS A 1 88 ? 10.176 25.211 -3.347 1.00 98.06 88 LYS A CA 1
ATOM 635 C C . LYS A 1 88 ? 8.755 24.665 -3.237 1.00 98.06 88 LYS A C 1
ATOM 637 O O . LYS A 1 88 ? 8.474 23.749 -2.468 1.00 98.06 88 LYS A O 1
ATOM 642 N N . ASP A 1 89 ? 7.851 25.264 -4.006 1.00 98.19 89 ASP A N 1
ATOM 643 C CA . ASP A 1 89 ? 6.447 24.864 -4.065 1.00 98.19 89 ASP A CA 1
ATOM 644 C C . ASP A 1 89 ? 6.223 23.755 -5.096 1.00 98.19 89 ASP A C 1
ATOM 646 O O . ASP A 1 89 ? 6.624 23.875 -6.254 1.00 98.19 89 ASP A O 1
ATOM 650 N N . TYR A 1 90 ? 5.523 22.702 -4.679 1.00 98.56 90 TYR A N 1
ATOM 651 C CA . TYR A 1 90 ? 5.152 21.558 -5.511 1.00 98.56 90 TYR A CA 1
ATOM 652 C C . TYR A 1 90 ? 3.666 21.263 -5.372 1.00 98.56 90 TYR A C 1
ATOM 654 O O . TYR A 1 90 ? 3.073 21.479 -4.319 1.00 98.56 90 TYR A O 1
ATOM 662 N N . SER A 1 91 ? 3.045 20.744 -6.427 1.00 98.50 91 SER A N 1
ATOM 663 C CA . SER A 1 91 ? 1.712 20.149 -6.293 1.00 98.50 91 SER A CA 1
ATOM 664 C C . SER A 1 91 ? 1.818 18.753 -5.667 1.00 98.50 91 SER A C 1
ATOM 666 O O . SER A 1 91 ? 1.043 18.413 -4.776 1.00 98.50 91 SER A O 1
ATOM 668 N N . VAL A 1 92 ? 2.842 17.979 -6.038 1.00 98.88 92 VAL A N 1
ATOM 669 C CA . VAL A 1 92 ? 3.159 16.690 -5.408 1.00 98.88 92 VAL A CA 1
ATOM 670 C C . VAL A 1 92 ? 4.652 16.617 -5.102 1.00 98.88 92 VAL A C 1
ATOM 672 O O . VAL A 1 92 ? 5.479 16.777 -6.000 1.00 98.88 92 VAL A O 1
ATOM 675 N N . TRP A 1 93 ? 4.994 16.341 -3.847 1.00 98.88 93 TRP A N 1
ATOM 676 C CA . TRP A 1 93 ? 6.349 16.005 -3.412 1.00 98.88 93 TRP A CA 1
ATOM 677 C C . TRP A 1 93 ? 6.376 14.575 -2.886 1.00 98.88 93 TRP A C 1
ATOM 679 O O . TRP A 1 93 ? 5.634 14.244 -1.963 1.00 98.88 93 TRP A O 1
ATOM 689 N N . ILE A 1 94 ? 7.231 13.734 -3.460 1.00 98.94 94 ILE A N 1
ATOM 690 C CA . ILE A 1 94 ? 7.534 12.396 -2.955 1.00 98.94 94 ILE A CA 1
ATOM 691 C C . ILE A 1 94 ? 9.033 12.347 -2.682 1.00 98.94 94 ILE A C 1
ATOM 693 O O . ILE A 1 94 ? 9.832 12.547 -3.596 1.00 98.94 94 ILE A O 1
ATOM 697 N N . GLY A 1 95 ? 9.397 12.071 -1.435 1.00 98.75 95 GLY A N 1
ATOM 698 C CA . GLY A 1 95 ? 10.768 12.002 -0.958 1.00 98.75 95 GLY A CA 1
ATOM 699 C C . GLY A 1 95 ? 11.571 10.833 -1.529 1.00 98.75 95 GLY A C 1
ATOM 700 O O . GLY A 1 95 ? 11.131 10.079 -2.407 1.00 98.75 95 GLY A O 1
ATOM 701 N N . SER A 1 96 ? 12.791 10.704 -1.030 1.00 98.81 96 SER A N 1
ATOM 702 C CA . SER A 1 96 ? 13.740 9.657 -1.387 1.00 98.81 96 SER A CA 1
ATOM 703 C C . SER A 1 96 ? 13.474 8.365 -0.621 1.00 98.81 96 SER A C 1
ATOM 705 O O . SER A 1 96 ? 12.960 8.367 0.497 1.00 98.81 96 SER A O 1
ATOM 707 N N . SER A 1 97 ? 13.873 7.240 -1.214 1.00 98.25 97 SER A N 1
ATOM 708 C CA . SER A 1 97 ? 13.742 5.914 -0.605 1.00 98.25 97 SER A CA 1
ATOM 709 C C . SER A 1 97 ? 12.303 5.613 -0.173 1.00 98.25 97 SER A C 1
ATOM 711 O O . SER A 1 97 ? 12.071 4.988 0.852 1.00 98.25 97 SER A O 1
ATOM 713 N N . THR A 1 98 ? 11.321 6.055 -0.955 1.00 98.56 98 THR A N 1
ATOM 714 C CA . THR A 1 98 ? 9.900 5.861 -0.660 1.00 98.56 98 THR A CA 1
ATOM 715 C C . THR A 1 98 ? 9.298 4.822 -1.604 1.00 98.56 98 THR A C 1
ATOM 717 O O . THR A 1 98 ? 9.701 4.677 -2.760 1.00 98.56 98 THR A O 1
ATOM 720 N N . SER A 1 99 ? 8.340 4.040 -1.112 1.00 98.75 99 SER A N 1
ATOM 721 C CA . SER A 1 99 ? 7.621 3.045 -1.916 1.00 98.75 99 SER A CA 1
ATOM 722 C C . SER A 1 99 ? 6.175 3.475 -2.108 1.00 98.75 99 SER A C 1
ATOM 724 O O . SER A 1 99 ? 5.394 3.441 -1.160 1.00 98.75 99 SER A O 1
ATOM 726 N N . ILE A 1 100 ? 5.808 3.850 -3.334 1.00 98.88 100 ILE A N 1
ATOM 727 C CA . ILE A 1 100 ? 4.418 4.087 -3.731 1.00 98.88 100 ILE A CA 1
ATOM 728 C C . ILE A 1 100 ? 3.927 2.823 -4.423 1.00 98.88 100 ILE A C 1
ATOM 730 O O . ILE A 1 100 ? 4.289 2.539 -5.566 1.00 98.88 100 ILE A O 1
ATOM 734 N N . THR A 1 101 ? 3.178 2.010 -3.684 1.00 98.50 101 THR A N 1
ATOM 735 C CA . THR A 1 101 ? 2.923 0.624 -4.083 1.00 98.50 101 THR A CA 1
ATOM 736 C C . THR A 1 101 ? 1.681 0.455 -4.959 1.00 98.50 101 THR A C 1
ATOM 738 O O . THR A 1 101 ? 0.959 1.413 -5.231 1.00 98.50 101 THR A O 1
ATOM 741 N N . HIS A 1 102 ? 1.458 -0.770 -5.449 1.00 97.06 102 HIS A N 1
ATOM 742 C CA . HIS A 1 102 ? 0.478 -1.078 -6.495 1.00 97.06 102 HIS A CA 1
ATOM 743 C C . HIS A 1 102 ? -0.885 -0.391 -6.303 1.00 97.06 102 HIS A C 1
ATOM 745 O O . HIS A 1 102 ? -1.532 -0.516 -5.255 1.00 97.06 102 HIS A O 1
ATOM 751 N N . MET A 1 103 ? -1.350 0.276 -7.364 1.00 97.19 103 MET A N 1
ATOM 752 C CA . MET A 1 103 ? -2.644 0.965 -7.443 1.00 97.19 103 MET A CA 1
ATOM 753 C C . MET A 1 103 ? -2.865 2.080 -6.403 1.00 97.19 103 MET A C 1
ATOM 755 O O . MET A 1 103 ? -4.014 2.453 -6.161 1.00 97.19 103 MET A O 1
ATOM 759 N N . ALA A 1 104 ? -1.816 2.599 -5.759 1.00 98.75 104 ALA A N 1
ATOM 760 C CA . ALA A 1 104 ? -1.945 3.772 -4.899 1.00 98.75 104 ALA A CA 1
ATOM 761 C C . ALA A 1 104 ? -2.277 5.039 -5.712 1.00 98.75 104 ALA A C 1
ATOM 763 O O . ALA A 1 104 ? -1.912 5.165 -6.885 1.00 98.75 104 ALA A O 1
ATOM 764 N N . LEU A 1 105 ? -2.952 5.988 -5.064 1.00 98.88 105 LEU A N 1
ATOM 765 C CA . LEU A 1 105 ? -3.271 7.305 -5.613 1.00 98.88 105 LEU A CA 1
ATOM 766 C C . LEU A 1 105 ? -2.596 8.388 -4.769 1.00 98.88 105 LEU A C 1
ATOM 768 O O . LEU A 1 105 ? -2.887 8.520 -3.581 1.00 98.88 105 LEU A O 1
ATOM 772 N N . ILE A 1 106 ? -1.733 9.188 -5.393 1.00 98.88 106 ILE A N 1
ATOM 773 C CA . ILE A 1 106 ? -1.162 10.395 -4.785 1.00 98.88 106 ILE A CA 1
ATOM 774 C C . ILE A 1 106 ? -1.737 11.603 -5.520 1.00 98.88 106 ILE A C 1
ATOM 776 O O . ILE A 1 106 ? -1.513 11.762 -6.719 1.00 98.88 106 ILE A O 1
ATOM 780 N N . HIS A 1 107 ? -2.494 12.441 -4.817 1.00 98.81 107 HIS A N 1
ATOM 781 C CA . HIS A 1 107 ? -3.188 13.572 -5.420 1.00 98.81 107 HIS A CA 1
ATOM 782 C C . HIS A 1 107 ? -2.821 14.894 -4.740 1.00 98.81 107 HIS A C 1
ATOM 784 O O . HIS A 1 107 ? -3.091 15.100 -3.558 1.00 98.81 107 HIS A O 1
ATOM 790 N N . GLY A 1 108 ? -2.225 15.811 -5.501 1.00 97.62 108 GLY A N 1
ATOM 791 C CA . GLY A 1 108 ? -1.813 17.133 -5.037 1.00 97.62 108 GLY A CA 1
ATOM 792 C C . GLY A 1 108 ? -2.981 18.014 -4.555 1.00 97.62 108 GLY A C 1
ATOM 793 O O . GLY A 1 108 ? -4.070 17.901 -5.133 1.00 97.62 108 GLY A O 1
ATOM 794 N N . PRO A 1 109 ? -2.775 18.900 -3.553 1.00 98.62 109 PRO A N 1
ATOM 795 C CA . PRO A 1 109 ? -1.503 19.175 -2.873 1.00 98.62 109 PRO A CA 1
ATOM 796 C C . PRO A 1 109 ? -1.107 18.060 -1.892 1.00 98.62 109 PRO A C 1
ATOM 798 O O . PRO A 1 109 ? -1.816 17.782 -0.930 1.00 98.62 109 PRO A O 1
ATOM 801 N N . ALA A 1 110 ? 0.026 17.400 -2.132 1.00 98.81 110 ALA A N 1
ATOM 802 C CA . ALA A 1 110 ? 0.435 16.241 -1.345 1.00 98.81 110 ALA A CA 1
ATOM 803 C C . ALA A 1 110 ? 1.943 16.206 -1.128 1.00 98.81 110 ALA A C 1
ATOM 805 O O . ALA A 1 110 ? 2.721 16.378 -2.067 1.00 98.81 110 ALA A O 1
ATOM 806 N N . TYR A 1 111 ? 2.341 15.936 0.111 1.00 98.94 111 TYR A N 1
ATOM 807 C CA . TYR A 1 111 ? 3.727 15.688 0.490 1.00 98.94 111 TYR A CA 1
ATOM 808 C C . TYR A 1 111 ? 3.828 14.280 1.073 1.00 98.94 111 TYR A C 1
ATOM 810 O O . TYR A 1 111 ? 3.088 13.942 1.992 1.00 98.94 111 TYR A O 1
ATOM 818 N N . VAL A 1 112 ? 4.754 13.474 0.568 1.00 98.88 112 VAL A N 1
ATOM 819 C CA . VAL A 1 112 ? 5.159 12.192 1.145 1.00 98.88 112 VAL A CA 1
ATOM 820 C C . VAL A 1 112 ? 6.658 12.273 1.390 1.00 98.88 112 VAL A C 1
ATOM 822 O O . VAL A 1 112 ? 7.411 12.482 0.444 1.00 98.88 112 VAL A O 1
ATOM 825 N N . GLY A 1 113 ? 7.082 12.152 2.643 1.00 98.75 113 GLY A N 1
ATOM 826 C CA . GLY A 1 113 ? 8.478 12.304 3.039 1.00 98.75 113 GLY A CA 1
ATOM 827 C C . GLY A 1 113 ? 9.363 11.130 2.633 1.00 98.75 113 GLY A C 1
ATOM 828 O O . GLY A 1 113 ? 8.938 10.184 1.961 1.00 98.75 113 GLY A O 1
ATOM 829 N N . ASP A 1 114 ? 10.610 11.196 3.078 1.00 98.88 114 ASP A N 1
ATOM 830 C CA . ASP A 1 114 ? 11.600 10.148 2.862 1.00 98.88 114 ASP A CA 1
ATOM 831 C C . ASP A 1 114 ? 11.243 8.860 3.615 1.00 98.88 114 ASP A C 1
ATOM 833 O O . ASP A 1 114 ? 10.563 8.883 4.645 1.00 98.88 114 ASP A O 1
ATOM 837 N N . ASN A 1 115 ? 11.738 7.723 3.122 1.00 98.25 115 ASN A N 1
ATOM 838 C CA . ASN A 1 115 ? 11.634 6.416 3.786 1.00 98.25 115 ASN A CA 1
ATOM 839 C C . ASN A 1 115 ? 10.191 5.980 4.100 1.00 98.25 115 ASN A C 1
ATOM 841 O O . ASN A 1 115 ? 9.955 5.216 5.037 1.00 98.25 115 ASN A O 1
ATOM 845 N N . CYS A 1 116 ? 9.217 6.471 3.335 1.00 98.81 116 CYS A N 1
ATOM 846 C CA . CYS A 1 116 ? 7.814 6.139 3.535 1.00 98.81 116 CYS A CA 1
ATOM 847 C C . CYS A 1 116 ? 7.416 4.880 2.760 1.00 98.81 116 CYS A C 1
ATOM 849 O O . CYS A 1 116 ? 7.945 4.566 1.689 1.00 98.81 116 CYS A O 1
ATOM 851 N N . PHE A 1 117 ? 6.401 4.187 3.262 1.00 98.81 117 PHE A N 1
ATOM 852 C CA . PHE A 1 117 ? 5.723 3.114 2.542 1.00 98.81 117 PHE A CA 1
ATOM 853 C C . PHE A 1 117 ? 4.248 3.473 2.382 1.00 98.81 117 PHE A C 1
ATOM 855 O O . PHE A 1 117 ? 3.539 3.602 3.375 1.00 98.81 117 PHE A O 1
ATOM 862 N N . ILE A 1 118 ? 3.778 3.628 1.144 1.00 98.88 118 ILE A N 1
ATOM 863 C CA . ILE A 1 118 ? 2.368 3.856 0.821 1.00 98.88 118 ILE A CA 1
ATOM 864 C C . ILE A 1 118 ? 1.793 2.576 0.228 1.00 98.88 118 ILE A C 1
ATOM 866 O O . ILE A 1 118 ? 2.078 2.228 -0.919 1.00 98.88 118 ILE A O 1
ATOM 870 N N . GLY A 1 119 ? 1.012 1.865 1.038 1.00 94.50 119 GLY A N 1
ATOM 871 C CA . GLY A 1 119 ? 0.495 0.528 0.769 1.00 94.50 119 GLY A CA 1
ATOM 872 C C . GLY A 1 119 ? -0.523 0.433 -0.366 1.00 94.50 119 GLY A C 1
ATOM 873 O O . GLY A 1 119 ? -1.004 1.428 -0.908 1.00 94.50 119 GLY A O 1
ATOM 874 N N . PHE A 1 120 ? -0.837 -0.812 -0.735 1.00 95.00 120 PHE A N 1
ATOM 875 C CA . PHE A 1 120 ? -1.624 -1.116 -1.929 1.00 95.00 120 PHE A CA 1
ATOM 876 C C . PHE A 1 120 ? -2.975 -0.415 -1.897 1.00 95.00 120 PHE A C 1
ATOM 878 O O . PHE A 1 120 ? -3.668 -0.476 -0.879 1.00 95.00 120 PHE A O 1
ATOM 885 N N . ARG A 1 121 ? -3.375 0.190 -3.020 1.00 96.06 121 ARG A N 1
ATOM 886 C CA . ARG A 1 121 ? -4.664 0.893 -3.158 1.00 96.06 121 ARG A CA 1
ATOM 887 C C . ARG A 1 121 ? -4.922 1.964 -2.089 1.00 96.06 121 ARG A C 1
ATOM 889 O O . ARG A 1 121 ? -6.080 2.289 -1.827 1.00 96.06 121 ARG A O 1
ATOM 896 N N . SER A 1 122 ? -3.879 2.497 -1.460 1.00 98.75 122 SER A N 1
ATOM 897 C CA . SER A 1 122 ? -4.015 3.607 -0.518 1.00 98.75 122 SER A CA 1
ATOM 898 C C . SER A 1 122 ? -4.034 4.945 -1.255 1.00 98.75 122 SER A C 1
ATOM 900 O O . SER A 1 122 ? -3.468 5.081 -2.340 1.00 98.75 122 SER A O 1
ATOM 902 N N . THR A 1 123 ? -4.720 5.928 -0.681 1.00 98.88 123 THR A N 1
ATOM 903 C CA . THR A 1 123 ? -4.885 7.269 -1.252 1.00 98.88 123 THR A CA 1
ATOM 904 C C . THR A 1 123 ? -4.329 8.322 -0.303 1.00 98.88 123 THR A C 1
ATOM 906 O O . THR A 1 123 ? -4.660 8.312 0.882 1.00 98.88 123 THR A O 1
ATOM 909 N N . VAL A 1 124 ? -3.523 9.242 -0.835 1.00 98.94 124 VAL A N 1
ATOM 910 C CA . VAL A 1 124 ? -3.049 10.452 -0.149 1.00 98.94 124 VAL A CA 1
ATOM 911 C C . VAL A 1 124 ? -3.519 11.659 -0.952 1.00 98.94 124 VAL A C 1
ATOM 913 O O . VAL A 1 124 ? -3.115 11.818 -2.104 1.00 98.94 124 VAL A O 1
ATOM 916 N N . PHE A 1 125 ? -4.376 12.495 -0.368 1.00 98.81 125 PHE A N 1
ATOM 917 C CA . PHE A 1 125 ? -4.942 13.668 -1.038 1.00 98.81 125 PHE A CA 1
ATOM 918 C C . PHE A 1 125 ? -5.039 14.863 -0.087 1.00 98.81 125 PHE A C 1
ATOM 920 O O . PHE A 1 125 ? -5.520 14.711 1.027 1.00 98.81 125 PHE A O 1
ATOM 927 N N . ASN A 1 126 ? -4.603 16.051 -0.517 1.00 98.50 126 ASN A N 1
ATOM 928 C CA . ASN A 1 126 ? -4.610 17.260 0.319 1.00 98.50 126 ASN A CA 1
ATOM 929 C C . ASN A 1 126 ? -3.979 17.017 1.707 1.00 98.50 126 ASN A C 1
ATOM 931 O O . ASN A 1 126 ? -4.562 17.332 2.744 1.00 98.50 126 ASN A O 1
ATOM 935 N N . ALA A 1 127 ? -2.829 16.341 1.732 1.00 98.75 127 ALA A N 1
ATOM 936 C CA . ALA A 1 127 ? -2.256 15.794 2.956 1.00 98.75 127 ALA A CA 1
ATOM 937 C C . ALA A 1 127 ? -0.723 15.783 2.944 1.00 98.75 127 ALA A C 1
ATOM 939 O O . ALA A 1 127 ? -0.084 15.678 1.893 1.00 98.75 127 ALA A O 1
ATOM 940 N N . ARG A 1 128 ? -0.132 15.836 4.140 1.00 98.81 128 ARG A N 1
ATOM 941 C CA . ARG A 1 128 ? 1.309 15.665 4.365 1.00 98.81 128 ARG A CA 1
ATOM 942 C C . ARG A 1 128 ? 1.547 14.383 5.153 1.00 98.81 128 ARG A C 1
ATOM 944 O O . ARG A 1 128 ? 1.122 14.272 6.292 1.00 98.81 128 ARG A O 1
ATOM 951 N N . VAL A 1 129 ? 2.226 13.414 4.557 1.00 98.88 129 VAL A N 1
ATOM 952 C CA . VAL A 1 129 ? 2.727 12.208 5.218 1.00 98.88 129 VAL A CA 1
ATOM 953 C C . VAL A 1 129 ? 4.216 12.414 5.455 1.00 98.88 129 VAL A C 1
ATOM 955 O O . VAL A 1 129 ? 4.994 12.394 4.506 1.00 98.88 129 VAL A O 1
ATOM 958 N N . ASN A 1 130 ? 4.609 12.695 6.696 1.00 98.81 130 ASN A N 1
ATOM 959 C CA . ASN A 1 130 ? 6.007 12.988 7.013 1.00 98.81 130 ASN A CA 1
ATOM 960 C C . ASN A 1 130 ? 6.896 11.733 6.962 1.00 98.81 130 ASN A C 1
ATOM 962 O O . ASN A 1 130 ? 6.410 10.612 6.822 1.00 98.81 130 ASN A O 1
ATOM 966 N N . GLU A 1 131 ? 8.209 11.940 7.052 1.00 98.62 131 GLU A N 1
ATOM 967 C CA . GLU A 1 131 ? 9.227 10.899 6.887 1.00 98.62 131 GLU A CA 1
ATOM 968 C C . GLU A 1 131 ? 9.003 9.643 7.748 1.00 98.62 131 GLU A C 1
ATOM 970 O O . GLU A 1 131 ? 8.466 9.695 8.858 1.00 98.62 131 GLU A O 1
ATOM 975 N N . GLY A 1 132 ? 9.429 8.494 7.222 1.00 97.75 132 GLY A N 1
ATOM 976 C CA . GLY A 1 132 ? 9.413 7.213 7.927 1.00 97.75 132 GLY A CA 1
ATOM 977 C C . GLY A 1 132 ? 8.019 6.656 8.227 1.00 97.75 132 GLY A C 1
ATOM 978 O O . GLY A 1 132 ? 7.909 5.700 8.993 1.00 97.75 132 GLY A O 1
ATOM 979 N N . CYS A 1 133 ? 6.950 7.231 7.670 1.00 98.81 133 CYS A N 1
ATOM 980 C CA . CYS A 1 133 ? 5.600 6.716 7.871 1.00 98.81 133 CYS A CA 1
ATOM 981 C C . CYS A 1 133 ? 5.355 5.427 7.085 1.00 98.81 133 CYS A C 1
ATOM 983 O O . CYS A 1 133 ? 5.706 5.306 5.908 1.00 98.81 133 CYS A O 1
ATOM 985 N N . ILE A 1 134 ? 4.654 4.489 7.719 1.00 98.44 134 ILE A N 1
ATOM 986 C CA . ILE A 1 134 ? 4.260 3.218 7.114 1.00 98.44 134 ILE A CA 1
ATOM 987 C C . ILE A 1 134 ? 2.741 3.179 7.018 1.00 98.44 134 ILE A C 1
ATOM 989 O O . ILE A 1 134 ? 2.033 2.963 8.001 1.00 98.44 134 ILE A O 1
ATOM 993 N N . VAL A 1 135 ? 2.233 3.412 5.814 1.00 98.75 135 VAL A N 1
ATOM 994 C CA . VAL A 1 135 ? 0.811 3.370 5.491 1.00 98.75 135 VAL A CA 1
ATOM 995 C C . VAL A 1 135 ? 0.489 2.019 4.885 1.00 98.75 135 VAL A C 1
ATOM 997 O O . VAL A 1 135 ? 0.956 1.682 3.800 1.00 98.75 135 VAL A O 1
ATOM 1000 N N . MET A 1 136 ? -0.328 1.236 5.575 1.00 96.75 136 MET A N 1
ATOM 1001 C CA . MET A 1 136 ? -0.725 -0.083 5.102 1.00 96.75 136 MET A CA 1
ATOM 1002 C C . MET A 1 136 ? -1.826 0.010 4.034 1.00 96.75 136 MET A C 1
ATOM 1004 O O . MET A 1 136 ? -2.117 1.074 3.489 1.00 96.75 136 MET A O 1
ATOM 1008 N N . MET A 1 137 ? -2.389 -1.131 3.649 1.00 95.81 137 MET A N 1
ATOM 1009 C CA . MET A 1 137 ? -3.209 -1.263 2.444 1.00 95.81 137 MET A CA 1
ATOM 1010 C C . MET A 1 137 ? -4.592 -0.627 2.599 1.00 95.81 137 MET A C 1
ATOM 1012 O O . MET A 1 137 ? -5.199 -0.700 3.664 1.00 95.81 137 MET A O 1
ATOM 1016 N N . HIS A 1 138 ? -5.147 -0.114 1.503 1.00 95.31 138 HIS A N 1
ATOM 1017 C CA . HIS A 1 138 ? -6.514 0.413 1.425 1.00 95.31 138 HIS A CA 1
ATOM 1018 C C . HIS A 1 138 ? -6.786 1.569 2.408 1.00 95.31 138 HIS A C 1
ATOM 1020 O O . HIS A 1 138 ? -7.917 1.739 2.859 1.00 95.31 138 HIS A O 1
ATOM 1026 N N . ALA A 1 139 ? -5.764 2.339 2.778 1.00 98.06 139 ALA A N 1
ATOM 1027 C CA . ALA A 1 139 ? -5.932 3.500 3.642 1.00 98.06 139 ALA A CA 1
ATOM 1028 C C . ALA A 1 139 ? -6.309 4.745 2.824 1.00 98.06 139 ALA A C 1
ATOM 1030 O O . ALA A 1 139 ? -5.809 4.944 1.718 1.00 98.06 139 ALA A O 1
ATOM 1031 N N . LEU A 1 140 ? -7.153 5.606 3.385 1.00 98.69 140 LEU A N 1
ATOM 1032 C CA . LEU A 1 140 ? -7.415 6.952 2.882 1.00 98.69 140 LEU A CA 1
ATOM 1033 C C . LEU A 1 140 ? -6.836 7.961 3.874 1.00 98.69 140 LEU A C 1
ATOM 1035 O O . LEU A 1 140 ? -7.217 7.960 5.043 1.00 98.69 140 LEU A O 1
ATOM 1039 N N . ILE A 1 141 ? -5.937 8.819 3.402 1.00 98.88 141 ILE A N 1
ATOM 1040 C CA . ILE A 1 141 ? -5.363 9.934 4.155 1.00 98.88 141 ILE A CA 1
ATOM 1041 C C . ILE A 1 141 ? -5.739 11.211 3.418 1.00 98.88 141 ILE A C 1
ATOM 1043 O O . ILE A 1 141 ? -5.310 11.418 2.280 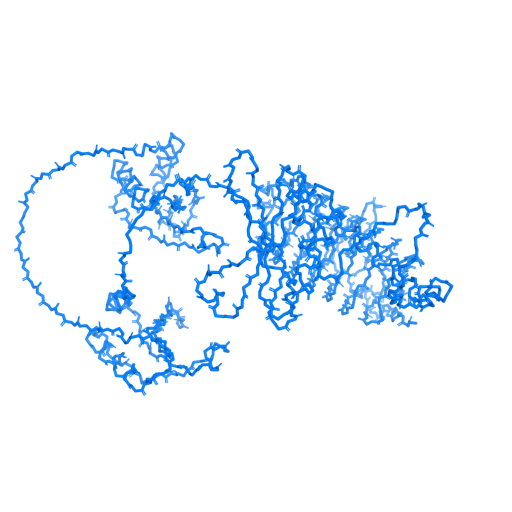1.00 98.88 141 ILE A O 1
ATOM 1047 N N . GLN A 1 142 ? -6.556 12.042 4.059 1.00 98.81 142 GLN A N 1
ATOM 1048 C CA . GLN A 1 142 ? -7.092 13.237 3.432 1.00 98.81 142 GLN A CA 1
ATOM 1049 C C . GLN A 1 142 ? -7.212 14.403 4.410 1.00 98.81 142 GLN A C 1
ATOM 1051 O O . GLN A 1 142 ? -7.642 14.198 5.539 1.00 98.81 142 GLN A O 1
ATOM 1056 N N . ASP A 1 143 ? -6.871 15.618 3.975 1.00 98.50 143 ASP A N 1
ATOM 1057 C CA . ASP A 1 143 ? -7.062 16.862 4.743 1.00 98.50 143 ASP A CA 1
ATOM 1058 C C . ASP A 1 143 ? -6.337 16.866 6.108 1.00 98.50 143 ASP A C 1
ATOM 1060 O O . ASP A 1 143 ? -6.802 17.457 7.086 1.00 98.50 143 ASP A O 1
ATOM 1064 N N . VAL A 1 144 ? -5.199 16.166 6.198 1.00 98.75 144 VAL A N 1
ATOM 1065 C CA . VAL A 1 144 ? -4.435 15.973 7.441 1.00 98.75 144 VAL A CA 1
ATOM 1066 C C . VAL A 1 144 ? -2.928 15.996 7.222 1.00 98.75 144 VAL A C 1
ATOM 1068 O O . VAL A 1 144 ? -2.420 15.718 6.134 1.00 98.75 144 VAL A O 1
ATOM 1071 N N . GLU A 1 145 ? -2.202 16.232 8.307 1.00 98.81 145 GLU A N 1
ATOM 1072 C CA . GLU A 1 145 ? -0.773 15.974 8.404 1.00 98.81 145 GLU A CA 1
ATOM 1073 C C . GLU A 1 145 ? -0.510 14.763 9.308 1.00 98.81 145 GLU A C 1
ATOM 1075 O O . GLU A 1 145 ? -0.840 14.767 10.493 1.00 98.81 145 GLU A O 1
ATOM 1080 N N . ILE A 1 146 ? 0.090 13.707 8.765 1.00 98.81 146 ILE A N 1
ATOM 1081 C CA . ILE A 1 146 ? 0.567 12.559 9.532 1.00 98.81 146 ILE A CA 1
ATOM 1082 C C . ILE A 1 146 ? 1.958 12.898 10.092 1.00 98.81 146 ILE A C 1
ATOM 1084 O O . ILE A 1 146 ? 2.864 13.189 9.301 1.00 98.81 146 ILE A O 1
ATOM 1088 N N . PRO A 1 147 ? 2.160 12.871 11.426 1.00 98.75 147 PRO A N 1
ATOM 1089 C CA . PRO A 1 147 ? 3.473 13.106 12.030 1.00 98.75 147 PRO A CA 1
ATOM 1090 C C . PRO A 1 147 ? 4.537 12.102 11.550 1.00 98.75 147 PRO A C 1
ATOM 1092 O O . PRO A 1 147 ? 4.168 11.018 11.102 1.00 98.75 147 PRO A O 1
ATOM 1095 N N . PRO A 1 148 ? 5.842 12.416 11.668 1.00 98.75 148 PRO A N 1
ATOM 1096 C CA . PRO A 1 148 ? 6.914 11.493 11.293 1.00 98.75 148 PRO A CA 1
ATOM 1097 C C . PRO A 1 148 ? 6.828 10.150 12.029 1.00 98.75 148 PRO A C 1
ATOM 1099 O O . PRO A 1 148 ? 6.417 10.097 13.190 1.00 98.75 148 PRO A O 1
ATOM 1102 N N . GLY A 1 149 ? 7.252 9.070 11.369 1.00 98.19 149 GLY A N 1
ATOM 1103 C CA . GLY A 1 149 ? 7.390 7.748 11.986 1.00 98.19 149 GLY A CA 1
ATOM 1104 C C . GLY A 1 149 ? 6.075 7.127 12.463 1.00 98.19 149 GLY A C 1
ATOM 1105 O O . GLY A 1 149 ? 6.079 6.335 13.406 1.00 98.19 149 GLY A O 1
ATOM 1106 N N . LYS A 1 150 ? 4.938 7.478 11.850 1.00 98.75 150 LYS A N 1
ATOM 1107 C CA . LYS A 1 150 ? 3.624 6.928 12.211 1.00 98.75 150 LYS A CA 1
ATOM 1108 C C . LYS A 1 150 ? 3.216 5.749 11.339 1.00 98.75 150 LYS A C 1
ATOM 1110 O O . LYS A 1 150 ? 3.470 5.708 10.135 1.00 98.75 150 LYS A O 1
ATOM 1115 N N . PHE A 1 151 ? 2.535 4.795 11.963 1.00 98.44 151 PHE A N 1
ATOM 1116 C CA . PHE A 1 151 ? 1.969 3.625 11.311 1.00 98.44 151 PHE A CA 1
ATOM 1117 C C . PHE A 1 151 ? 0.462 3.811 11.104 1.00 98.44 151 PHE A C 1
ATOM 1119 O O . PHE A 1 151 ? -0.292 4.013 12.059 1.00 98.44 151 PHE A O 1
ATOM 1126 N N . VAL A 1 152 ? 0.005 3.709 9.856 1.00 98.31 152 VAL A N 1
ATOM 1127 C CA . VAL A 1 152 ? -1.418 3.767 9.494 1.00 98.31 152 VAL A CA 1
ATOM 1128 C C . VAL A 1 152 ? -1.896 2.353 9.151 1.00 98.31 152 VAL A C 1
ATOM 1130 O O . VAL A 1 152 ? -1.414 1.775 8.176 1.00 98.31 152 VAL A O 1
ATOM 1133 N N . PRO A 1 153 ? -2.839 1.772 9.916 1.00 89.38 153 PRO A N 1
ATOM 1134 C CA . PRO A 1 153 ? -3.290 0.403 9.690 1.00 89.38 153 PRO A CA 1
ATOM 1135 C C . PRO A 1 153 ? -4.132 0.265 8.416 1.00 89.38 153 PRO A C 1
ATOM 1137 O O . PRO A 1 153 ? -4.698 1.233 7.906 1.00 89.38 153 PRO A O 1
ATOM 1140 N N . SER A 1 154 ? -4.246 -0.967 7.913 1.00 90.56 154 SER A N 1
ATOM 1141 C CA . SER A 1 154 ? -4.989 -1.237 6.681 1.00 90.56 154 SER A CA 1
ATOM 1142 C C . SER A 1 154 ? -6.464 -0.857 6.812 1.00 90.56 154 SER A C 1
ATOM 1144 O O . SER A 1 154 ? -7.097 -1.146 7.827 1.00 90.56 154 SER A O 1
ATOM 1146 N N . GLY A 1 155 ? -7.028 -0.251 5.769 1.00 89.06 155 GLY A N 1
ATOM 1147 C CA . GLY A 1 155 ? -8.427 0.180 5.734 1.00 89.06 155 GLY A CA 1
ATOM 1148 C C . GLY A 1 155 ? -8.731 1.443 6.545 1.00 89.06 155 GLY A C 1
ATOM 1149 O O . GLY A 1 155 ? -9.894 1.834 6.629 1.00 89.06 155 GLY A O 1
ATOM 1150 N N . ALA A 1 156 ? -7.729 2.073 7.165 1.00 94.00 156 ALA A N 1
ATOM 1151 C CA . ALA A 1 156 ? -7.940 3.288 7.939 1.00 94.00 156 ALA A CA 1
ATOM 1152 C C . ALA A 1 156 ? -8.377 4.458 7.049 1.00 94.00 156 ALA A C 1
ATOM 1154 O O . ALA A 1 156 ? -7.829 4.671 5.971 1.00 94.00 156 ALA A O 1
ATOM 1155 N N . ILE A 1 157 ? -9.332 5.247 7.540 1.00 98.50 157 ILE A N 1
ATOM 1156 C CA . ILE A 1 157 ? -9.771 6.497 6.916 1.00 98.50 157 ILE A CA 1
ATOM 1157 C C . ILE A 1 157 ? -9.427 7.633 7.881 1.00 98.50 157 ILE A C 1
ATOM 1159 O O . ILE A 1 157 ? -10.064 7.784 8.927 1.00 98.50 157 ILE A O 1
ATOM 1163 N N . ILE A 1 158 ? -8.381 8.390 7.553 1.00 98.06 158 ILE A N 1
ATOM 1164 C CA . ILE A 1 158 ? -7.836 9.484 8.356 1.00 98.06 158 ILE A CA 1
ATOM 1165 C C . ILE A 1 158 ? -8.195 10.800 7.668 1.00 98.06 158 ILE A C 1
ATOM 1167 O O . ILE A 1 158 ? -7.577 11.171 6.674 1.00 98.06 158 ILE A O 1
ATOM 1171 N N . THR A 1 159 ? -9.212 11.480 8.197 1.00 98.50 159 THR A N 1
ATOM 1172 C CA . THR A 1 159 ? -9.790 12.709 7.617 1.00 98.50 159 THR A CA 1
ATOM 1173 C C . THR A 1 159 ? -9.885 13.850 8.631 1.00 98.50 159 THR A C 1
ATOM 1175 O O . THR A 1 159 ? -10.604 14.825 8.437 1.00 98.50 159 THR A O 1
ATOM 1178 N N . SER A 1 160 ? -9.232 13.700 9.784 1.00 98.25 160 SER A N 1
ATOM 1179 C CA . SER A 1 160 ? -9.149 14.728 10.818 1.00 98.25 160 SER A CA 1
ATOM 1180 C C . SER A 1 160 ? -7.805 14.667 11.529 1.00 98.25 160 SER A C 1
ATOM 1182 O O . SER A 1 160 ? -7.276 13.587 11.815 1.00 98.25 160 SER A O 1
ATOM 1184 N N . GLN A 1 161 ? -7.268 15.835 11.883 1.00 98.38 161 GLN A N 1
ATOM 1185 C CA . GLN A 1 161 ? -5.956 15.921 12.523 1.00 98.38 161 GLN A CA 1
ATOM 1186 C C . GLN A 1 161 ? -5.909 15.178 13.869 1.00 98.38 161 GLN A C 1
ATOM 1188 O O . GLN A 1 161 ? -4.884 14.623 14.254 1.00 98.38 161 GLN A O 1
ATOM 1193 N N . GLN A 1 162 ? -7.040 15.089 14.574 1.00 97.31 162 GLN A N 1
ATOM 1194 C CA . GLN A 1 162 ? -7.143 14.321 15.814 1.00 97.31 162 GLN A CA 1
ATOM 1195 C C . GLN A 1 162 ? -6.906 12.817 15.601 1.00 97.31 162 GLN A C 1
ATOM 1197 O O . GLN A 1 162 ? -6.315 12.177 16.469 1.00 97.31 162 GLN A O 1
ATOM 1202 N N . GLN A 1 163 ? -7.357 12.247 14.476 1.00 97.88 163 GLN A N 1
ATOM 1203 C CA . GLN A 1 163 ? -7.067 10.852 14.131 1.00 97.88 163 GLN A CA 1
ATOM 1204 C C . GLN A 1 163 ? -5.580 10.681 13.807 1.00 97.88 163 GLN A C 1
ATOM 1206 O O . GLN A 1 163 ? -4.953 9.771 14.343 1.00 97.88 163 GLN A O 1
ATOM 1211 N N . ALA A 1 164 ? -5.014 11.584 12.998 1.00 98.00 164 ALA A N 1
ATOM 1212 C CA . ALA A 1 164 ? -3.601 11.561 12.619 1.00 98.00 164 ALA A CA 1
ATOM 1213 C C . ALA A 1 164 ? -2.665 11.629 13.841 1.00 98.00 164 ALA A C 1
ATOM 1215 O O . ALA A 1 164 ? -1.741 10.829 13.975 1.00 98.00 164 ALA A O 1
ATOM 1216 N N . ASN A 1 165 ? -2.966 12.513 14.795 1.00 96.81 165 ASN A N 1
ATOM 1217 C CA . ASN A 1 165 ? -2.175 12.694 16.016 1.00 96.81 165 ASN A CA 1
ATOM 1218 C C . ASN A 1 165 ? -2.213 11.485 16.969 1.00 96.81 165 ASN A C 1
ATOM 1220 O O . ASN A 1 165 ? -1.398 11.405 17.885 1.00 96.81 165 ASN A O 1
ATOM 1224 N N . ARG A 1 166 ? -3.164 10.560 16.791 1.00 95.56 166 ARG A N 1
ATOM 1225 C CA . ARG A 1 166 ? -3.348 9.370 17.642 1.00 95.56 166 ARG A CA 1
ATOM 1226 C C . ARG A 1 166 ? -2.816 8.086 17.013 1.00 95.56 166 ARG A C 1
ATOM 1228 O O . ARG A 1 166 ? -3.008 7.013 17.583 1.00 95.56 166 ARG A O 1
ATOM 1235 N N . LEU A 1 167 ? -2.181 8.178 15.848 1.00 97.31 167 LEU A N 1
ATOM 1236 C CA . LEU A 1 167 ? -1.596 7.019 15.193 1.00 97.31 167 LEU A CA 1
ATOM 1237 C C . LEU A 1 167 ? -0.436 6.442 16.025 1.00 97.31 167 LEU A C 1
ATOM 1239 O O . LEU A 1 167 ? 0.326 7.209 16.634 1.00 97.31 167 LEU A O 1
ATOM 1243 N N . PRO A 1 168 ? -0.294 5.104 16.055 1.00 92.50 168 PRO A N 1
ATOM 1244 C CA . PRO A 1 168 ? 0.837 4.454 16.701 1.00 92.50 168 PRO A CA 1
ATOM 1245 C C . PRO A 1 168 ? 2.141 4.752 15.955 1.00 92.50 168 PRO A C 1
ATOM 1247 O O . PRO A 1 168 ? 2.134 5.048 14.759 1.00 92.50 168 PRO A O 1
ATOM 1250 N N . ASP A 1 169 ? 3.259 4.656 16.667 1.00 97.94 169 ASP A N 1
ATOM 1251 C CA . ASP A 1 169 ? 4.588 4.757 16.067 1.00 97.94 169 ASP A CA 1
ATOM 1252 C C . ASP A 1 169 ? 4.952 3.465 15.325 1.00 97.94 169 ASP A C 1
ATOM 1254 O O . ASP A 1 169 ? 4.557 2.360 15.723 1.00 97.94 169 ASP A O 1
ATOM 1258 N N . VAL A 1 170 ? 5.727 3.609 14.252 1.00 92.94 170 VAL A N 1
ATOM 1259 C CA . VAL A 1 170 ? 6.278 2.483 13.489 1.00 92.94 170 VAL A CA 1
ATOM 1260 C C . VAL A 1 170 ? 7.198 1.636 14.362 1.00 92.94 170 VAL A C 1
ATOM 1262 O O . VAL A 1 170 ? 7.940 2.146 15.202 1.00 92.94 170 VAL A O 1
ATOM 1265 N N . GLN A 1 171 ? 7.165 0.322 14.159 1.00 89.38 171 GLN A N 1
ATOM 1266 C CA . GLN A 1 171 ? 8.042 -0.618 14.848 1.00 89.38 171 GLN A CA 1
ATOM 1267 C C . GLN A 1 171 ? 9.266 -0.955 13.980 1.00 89.38 171 GLN A C 1
ATOM 1269 O O . GLN A 1 171 ? 9.215 -0.834 12.754 1.00 89.38 171 GLN A O 1
ATOM 1274 N N . PRO A 1 172 ? 10.372 -1.459 14.565 1.00 81.88 172 PRO A N 1
ATOM 1275 C CA . PRO A 1 172 ? 11.569 -1.827 13.799 1.00 81.88 172 PRO A CA 1
ATOM 1276 C C . PRO A 1 172 ? 11.307 -2.829 12.664 1.00 81.88 172 PRO A C 1
ATOM 1278 O O . PRO A 1 172 ? 11.946 -2.769 11.614 1.00 81.88 172 PRO A O 1
ATOM 1281 N N . ALA A 1 173 ? 10.344 -3.736 12.855 1.00 73.88 173 ALA A N 1
ATOM 1282 C CA . ALA A 1 173 ? 9.930 -4.685 11.826 1.00 73.88 173 ALA A CA 1
ATOM 1283 C C . ALA A 1 173 ? 9.285 -3.989 10.613 1.00 73.88 173 ALA A C 1
ATOM 1285 O O . ALA A 1 173 ? 9.545 -4.391 9.481 1.00 73.88 173 ALA A O 1
ATOM 1286 N N . ASP A 1 174 ? 8.513 -2.921 10.833 1.00 80.19 174 ASP A N 1
ATOM 1287 C CA . ASP A 1 174 ? 7.864 -2.149 9.766 1.00 80.19 174 ASP A CA 1
ATOM 1288 C C . ASP A 1 174 ? 8.904 -1.384 8.936 1.00 80.19 174 ASP A C 1
ATOM 1290 O O . ASP A 1 174 ? 8.860 -1.384 7.705 1.00 80.19 174 ASP A O 1
ATOM 1294 N N . VAL A 1 175 ? 9.902 -0.802 9.612 1.00 79.44 175 VAL A N 1
ATOM 1295 C CA . VAL A 1 175 ? 11.033 -0.114 8.968 1.00 79.44 175 VAL A CA 1
ATOM 1296 C C . VAL A 1 175 ? 11.869 -1.094 8.142 1.00 79.44 175 VAL A C 1
ATOM 1298 O O . VAL A 1 175 ? 12.235 -0.796 7.002 1.00 79.44 175 VAL A O 1
ATOM 1301 N N . SER A 1 176 ? 12.151 -2.282 8.688 1.00 72.31 176 SER A N 1
ATOM 1302 C CA . SER A 1 176 ? 12.880 -3.339 7.978 1.00 72.31 176 SER A CA 1
ATOM 1303 C C . SER A 1 176 ? 12.109 -3.823 6.750 1.00 72.31 176 SER A C 1
ATOM 1305 O O . SER A 1 176 ? 12.695 -3.961 5.676 1.00 72.31 176 SER A O 1
ATOM 1307 N N . PHE A 1 177 ? 10.793 -4.001 6.879 1.00 80.62 177 PHE A N 1
ATOM 1308 C CA . PHE A 1 177 ? 9.910 -4.342 5.770 1.00 80.62 177 PHE A CA 1
ATOM 1309 C C . PHE A 1 177 ? 9.962 -3.289 4.652 1.00 80.62 177 PHE A C 1
ATOM 1311 O O . PHE A 1 177 ? 10.234 -3.638 3.502 1.00 80.62 177 PHE A O 1
ATOM 1318 N N . ALA A 1 178 ? 9.781 -2.004 4.972 1.00 80.62 178 ALA A N 1
ATOM 1319 C CA . ALA A 1 178 ? 9.845 -0.928 3.980 1.00 80.62 178 ALA A CA 1
ATOM 1320 C C . ALA A 1 178 ? 11.221 -0.844 3.300 1.00 80.62 178 ALA A C 1
ATOM 1322 O O . ALA A 1 178 ? 11.313 -0.771 2.072 1.00 80.62 178 ALA A O 1
ATOM 1323 N N . SER A 1 179 ? 12.292 -0.955 4.091 1.00 78.44 179 SER A N 1
ATOM 1324 C CA . SER A 1 179 ? 13.677 -0.986 3.605 1.00 78.44 179 SER A CA 1
ATOM 1325 C C . SER A 1 179 ? 13.928 -2.156 2.651 1.00 78.44 179 SER A C 1
ATOM 1327 O O . SER A 1 179 ? 14.582 -1.999 1.617 1.00 78.44 179 SER A O 1
ATOM 1329 N N . HIS A 1 180 ? 13.369 -3.329 2.956 1.00 73.75 180 HIS A N 1
ATOM 1330 C CA . HIS A 1 180 ? 13.484 -4.507 2.105 1.00 73.75 180 HIS A CA 1
ATOM 1331 C C . HIS A 1 180 ? 12.812 -4.291 0.742 1.00 73.75 180 HIS A C 1
ATOM 1333 O O . HIS A 1 180 ? 13.410 -4.599 -0.290 1.00 73.75 180 HIS A O 1
ATOM 1339 N N . VAL A 1 181 ? 11.613 -3.697 0.710 1.00 76.06 181 VAL A N 1
ATOM 1340 C CA . VAL A 1 181 ? 10.897 -3.389 -0.543 1.00 76.06 181 VAL A CA 1
ATOM 1341 C C . VAL A 1 181 ? 11.706 -2.441 -1.434 1.00 76.06 181 VAL A C 1
ATOM 1343 O O . VAL A 1 181 ? 11.780 -2.653 -2.649 1.00 76.06 181 VAL A O 1
ATOM 1346 N N . ILE A 1 182 ? 12.367 -1.441 -0.847 1.00 81.38 182 ILE A N 1
ATOM 1347 C CA . ILE A 1 182 ? 13.272 -0.539 -1.574 1.00 81.38 182 ILE A CA 1
ATOM 1348 C C . ILE A 1 182 ? 14.436 -1.336 -2.174 1.00 81.38 182 ILE A C 1
ATOM 1350 O O . ILE A 1 182 ? 14.693 -1.232 -3.374 1.00 81.38 182 ILE A O 1
ATOM 1354 N N . GLY A 1 183 ? 15.098 -2.185 -1.380 1.00 73.81 183 GLY A N 1
ATOM 1355 C CA . GLY A 1 183 ? 16.216 -3.020 -1.837 1.00 73.81 183 GLY A CA 1
ATOM 1356 C C . GLY A 1 183 ? 15.848 -3.971 -2.984 1.00 73.81 183 GLY A C 1
ATOM 1357 O O . GLY A 1 183 ? 16.600 -4.100 -3.958 1.00 73.81 183 GLY A O 1
ATOM 1358 N N . ILE A 1 184 ? 14.662 -4.584 -2.922 1.00 77.50 184 ILE A N 1
ATOM 1359 C CA . ILE A 1 184 ? 14.133 -5.421 -4.007 1.00 77.50 184 ILE A CA 1
ATOM 1360 C C . ILE A 1 184 ? 13.922 -4.592 -5.274 1.00 77.50 184 ILE A C 1
ATOM 1362 O O . ILE A 1 184 ? 14.398 -4.984 -6.338 1.00 77.50 184 ILE A O 1
ATOM 1366 N N . ASN A 1 185 ? 13.285 -3.423 -5.181 1.00 88.94 185 ASN A N 1
ATOM 1367 C CA . ASN A 1 185 ? 13.053 -2.572 -6.350 1.00 88.94 185 ASN A CA 1
ATOM 1368 C C . ASN A 1 185 ? 14.359 -2.023 -6.945 1.00 88.94 185 ASN A C 1
ATOM 1370 O O . ASN A 1 185 ? 14.476 -1.917 -8.165 1.00 88.94 185 ASN A O 1
ATOM 1374 N N . GLN A 1 186 ? 15.383 -1.763 -6.127 1.00 88.00 186 GLN A N 1
ATOM 1375 C CA . GLN A 1 186 ? 16.712 -1.415 -6.634 1.00 88.00 186 GLN A CA 1
ATOM 1376 C C . GLN A 1 186 ? 17.364 -2.565 -7.408 1.00 88.00 186 GLN A C 1
ATOM 1378 O O . GLN A 1 186 ? 17.962 -2.343 -8.466 1.00 88.00 186 GLN A O 1
ATOM 1383 N N . SER A 1 187 ? 17.205 -3.795 -6.919 1.00 82.81 187 SER A N 1
ATOM 1384 C CA . SER A 1 187 ? 17.705 -4.999 -7.589 1.00 82.81 187 SER A CA 1
ATOM 1385 C C . SER A 1 187 ? 16.960 -5.261 -8.899 1.00 82.81 187 SER A C 1
ATOM 1387 O O . SER A 1 187 ? 17.593 -5.502 -9.927 1.00 82.81 187 SER A O 1
ATOM 1389 N N . LEU A 1 188 ? 15.629 -5.126 -8.895 1.00 82.00 188 LEU A N 1
ATOM 1390 C CA . LEU A 1 188 ? 14.793 -5.229 -10.092 1.00 82.00 188 LEU A CA 1
ATOM 1391 C C . LEU A 1 188 ? 15.192 -4.182 -11.131 1.00 82.00 188 LEU A C 1
ATOM 1393 O O . LEU A 1 188 ? 15.490 -4.542 -12.266 1.00 82.00 188 LEU A O 1
ATOM 1397 N N . ARG A 1 189 ? 15.278 -2.903 -10.746 1.00 93.38 189 ARG A N 1
ATOM 1398 C CA . ARG A 1 189 ? 15.741 -1.809 -11.615 1.00 93.38 189 ARG A CA 1
ATOM 1399 C C . ARG A 1 189 ? 17.078 -2.148 -12.274 1.00 93.38 189 ARG A C 1
ATOM 1401 O O . ARG A 1 189 ? 17.219 -1.986 -13.484 1.00 93.38 189 ARG A O 1
ATOM 1408 N N . SER A 1 190 ? 18.051 -2.617 -11.490 1.00 86.69 190 SER A N 1
ATOM 1409 C CA . SER A 1 190 ? 19.362 -3.030 -12.004 1.00 86.69 190 SER A CA 1
ATOM 1410 C C . SER A 1 190 ? 19.238 -4.174 -13.017 1.00 86.69 190 SER A C 1
ATOM 1412 O O . SER A 1 190 ? 19.769 -4.078 -14.123 1.00 86.69 190 SER A O 1
ATOM 1414 N N . GLY A 1 191 ? 18.461 -5.212 -12.691 1.00 85.00 191 GLY A N 1
ATOM 1415 C CA . GLY A 1 191 ? 18.209 -6.350 -13.575 1.00 85.00 191 GLY A CA 1
ATOM 1416 C C . GLY A 1 191 ? 17.539 -5.956 -14.894 1.00 85.00 191 GLY A C 1
ATOM 1417 O O . GLY A 1 191 ? 17.982 -6.377 -15.961 1.00 85.00 191 GLY A O 1
ATOM 1418 N N . TYR A 1 192 ? 16.528 -5.088 -14.852 1.00 87.06 192 TYR A N 1
ATOM 1419 C CA . TYR A 1 192 ? 15.852 -4.601 -16.054 1.00 87.06 192 TYR A CA 1
ATOM 1420 C C . TYR A 1 192 ? 16.744 -3.726 -16.935 1.00 87.06 192 TYR A C 1
ATOM 1422 O O . TYR A 1 192 ? 16.669 -3.802 -18.162 1.00 87.06 192 TYR A O 1
ATOM 1430 N N . ARG A 1 193 ? 17.626 -2.924 -16.329 1.00 88.25 193 ARG A N 1
ATOM 1431 C CA . ARG A 1 193 ? 18.645 -2.176 -17.075 1.00 88.25 193 ARG A CA 1
ATOM 1432 C C . ARG A 1 193 ? 19.664 -3.109 -17.714 1.00 88.25 193 ARG A C 1
ATOM 1434 O O . ARG A 1 193 ? 19.935 -2.957 -18.898 1.00 88.25 193 ARG A O 1
ATOM 1441 N N . CYS A 1 194 ? 20.153 -4.100 -16.969 1.00 87.50 194 CYS A N 1
ATOM 1442 C CA . CYS A 1 194 ? 21.048 -5.125 -17.498 1.00 87.50 194 CYS A CA 1
ATOM 1443 C C . CYS A 1 194 ? 20.415 -5.848 -18.691 1.00 87.50 194 CYS A C 1
ATOM 1445 O O . CYS A 1 194 ? 21.065 -6.027 -19.707 1.00 87.50 194 CYS A O 1
ATOM 1447 N N . ALA A 1 195 ? 19.128 -6.196 -18.618 1.00 85.25 195 ALA A N 1
ATOM 1448 C CA . ALA A 1 195 ? 18.421 -6.857 -19.714 1.00 85.25 195 ALA A CA 1
ATOM 1449 C C . ALA A 1 195 ? 18.333 -6.016 -21.003 1.00 85.25 195 ALA A C 1
ATOM 1451 O O . ALA A 1 195 ? 18.215 -6.587 -22.089 1.00 85.25 195 ALA A O 1
ATOM 1452 N N . ALA A 1 196 ? 18.381 -4.685 -20.889 1.00 81.69 196 ALA A N 1
ATOM 1453 C CA . ALA A 1 196 ? 18.413 -3.757 -22.018 1.00 81.69 196 ALA A CA 1
ATOM 1454 C C . ALA A 1 196 ? 19.838 -3.467 -22.531 1.00 81.69 196 ALA A C 1
ATOM 1456 O O . ALA A 1 196 ? 19.986 -2.887 -23.605 1.00 81.69 196 ALA A O 1
ATOM 1457 N N . ASP A 1 197 ? 20.864 -3.871 -21.783 1.00 86.06 197 ASP A N 1
ATOM 1458 C CA . ASP A 1 197 ? 22.275 -3.682 -22.100 1.00 86.06 197 ASP A CA 1
ATOM 1459 C C . ASP A 1 197 ? 22.883 -4.997 -22.609 1.00 86.06 197 ASP A C 1
ATOM 1461 O O . ASP A 1 197 ? 22.961 -5.996 -21.891 1.00 86.06 197 ASP A O 1
ATOM 1465 N N . ILE A 1 198 ? 23.324 -5.001 -23.870 1.00 83.88 198 ILE A N 1
ATOM 1466 C CA . ILE A 1 198 ? 23.886 -6.187 -24.523 1.00 83.88 198 ILE A CA 1
ATOM 1467 C C . ILE A 1 198 ? 25.134 -6.683 -23.788 1.00 83.88 198 ILE A C 1
ATOM 1469 O O . ILE A 1 198 ? 25.283 -7.895 -23.628 1.00 83.88 198 ILE A O 1
ATOM 1473 N N . GLU A 1 199 ? 26.003 -5.784 -23.322 1.00 88.50 199 GLU A N 1
ATOM 1474 C CA . GLU A 1 199 ? 27.246 -6.163 -22.646 1.00 88.50 199 GLU A CA 1
ATOM 1475 C C . GLU A 1 199 ? 26.955 -6.865 -21.319 1.00 88.50 199 GLU A C 1
ATOM 1477 O O . GLU A 1 199 ? 27.595 -7.865 -20.985 1.00 88.50 199 GLU A O 1
ATOM 1482 N N . CYS A 1 200 ? 25.923 -6.407 -20.609 1.00 87.81 200 CYS A N 1
ATOM 1483 C CA . CYS A 1 200 ? 25.489 -7.015 -19.360 1.00 87.81 200 CYS A CA 1
ATOM 1484 C C . CYS A 1 200 ? 24.739 -8.344 -19.572 1.00 87.81 200 CYS A C 1
ATOM 1486 O O . CYS A 1 200 ? 25.051 -9.350 -18.929 1.00 87.81 200 CYS A O 1
ATOM 1488 N N . ILE A 1 201 ? 23.755 -8.392 -20.482 1.00 89.31 201 ILE A N 1
ATOM 1489 C CA . ILE A 1 201 ? 22.865 -9.558 -20.633 1.00 89.31 201 ILE A CA 1
ATOM 1490 C C . ILE A 1 201 ? 23.479 -10.705 -21.443 1.00 89.31 201 ILE A C 1
ATOM 1492 O O . ILE A 1 201 ? 23.127 -11.867 -21.225 1.00 89.31 201 ILE A O 1
ATOM 1496 N N . ALA A 1 202 ? 24.381 -10.417 -22.388 1.00 85.06 202 ALA A N 1
ATOM 1497 C CA . ALA A 1 202 ? 24.980 -11.427 -23.257 1.00 85.06 202 ALA A CA 1
ATOM 1498 C C . ALA A 1 202 ? 25.713 -12.547 -22.495 1.00 85.06 202 ALA A C 1
ATOM 1500 O O . ALA A 1 202 ? 25.427 -13.711 -22.789 1.00 85.06 202 ALA A O 1
ATOM 1501 N N . PRO A 1 203 ? 26.610 -12.279 -21.522 1.00 87.81 203 PRO A N 1
ATOM 1502 C CA . PRO A 1 203 ? 27.261 -13.349 -20.765 1.00 87.81 203 PRO A CA 1
ATOM 1503 C C . PRO A 1 203 ? 26.267 -14.158 -19.922 1.00 87.81 203 PRO A C 1
ATOM 1505 O O . PRO A 1 203 ? 26.444 -15.364 -19.761 1.00 87.81 203 PRO A O 1
ATOM 1508 N N . ILE A 1 204 ? 25.194 -13.529 -19.432 1.00 84.81 204 ILE A N 1
ATOM 1509 C CA . ILE A 1 204 ? 24.145 -14.198 -18.650 1.00 84.81 204 ILE A CA 1
ATOM 1510 C C . ILE A 1 204 ? 23.335 -15.152 -19.540 1.00 84.81 204 ILE A C 1
ATOM 1512 O O . ILE A 1 204 ? 23.086 -16.286 -19.147 1.00 84.81 204 ILE A O 1
ATOM 1516 N N . ARG A 1 205 ? 22.978 -14.731 -20.762 1.00 81.31 205 ARG A N 1
ATOM 1517 C CA . ARG A 1 205 ? 22.255 -15.562 -21.745 1.00 81.31 205 ARG A CA 1
ATOM 1518 C C . ARG A 1 205 ? 23.104 -16.679 -22.348 1.00 81.31 205 ARG A C 1
ATOM 1520 O O . ARG A 1 205 ? 22.560 -17.710 -22.723 1.00 81.31 205 ARG A O 1
ATOM 1527 N N . LYS A 1 206 ? 24.414 -16.456 -22.494 1.00 77.25 206 LYS A N 1
ATOM 1528 C CA . LYS A 1 206 ? 25.349 -17.423 -23.088 1.00 77.25 206 LYS A CA 1
ATOM 1529 C C . LYS A 1 206 ? 25.730 -18.562 -22.149 1.00 77.25 206 LYS A C 1
ATOM 1531 O O . LYS A 1 206 ? 26.234 -19.560 -22.650 1.00 77.25 206 LYS A O 1
ATOM 1536 N N . LYS A 1 207 ? 25.511 -18.443 -20.834 1.00 58.47 207 LYS A N 1
ATOM 1537 C CA . LYS A 1 207 ? 25.650 -19.583 -19.919 1.00 58.47 207 LYS A CA 1
ATOM 1538 C C . LYS A 1 207 ? 24.619 -20.646 -20.324 1.00 58.47 207 LYS A C 1
ATOM 1540 O O . LYS A 1 207 ? 23.425 -20.392 -20.156 1.00 58.47 207 LYS A O 1
ATOM 1545 N N . PRO A 1 208 ? 25.030 -21.807 -20.872 1.00 47.00 208 PRO A N 1
ATOM 1546 C CA . PRO A 1 208 ? 24.100 -22.902 -21.099 1.00 47.00 208 PRO A CA 1
ATOM 1547 C C . PRO A 1 208 ? 23.509 -23.302 -19.747 1.00 47.00 208 PRO A C 1
ATOM 1549 O O . PRO A 1 208 ? 24.190 -23.212 -18.724 1.00 47.00 208 PRO A O 1
ATOM 1552 N N . ALA A 1 209 ? 22.259 -23.764 -19.730 1.00 51.75 209 ALA A N 1
ATOM 1553 C CA . ALA A 1 209 ? 21.759 -24.506 -18.583 1.00 51.75 209 ALA A CA 1
ATOM 1554 C C . ALA A 1 209 ? 22.663 -25.739 -18.412 1.00 51.75 209 ALA A C 1
ATOM 1556 O O . ALA A 1 209 ? 22.539 -26.699 -19.170 1.00 51.75 209 ALA A O 1
ATOM 1557 N N . GLU A 1 210 ? 23.632 -25.686 -17.495 1.00 44.09 210 GLU A N 1
ATOM 1558 C CA . GLU A 1 210 ? 24.499 -26.821 -17.185 1.00 44.09 210 GLU A CA 1
ATOM 1559 C C . GLU A 1 210 ? 23.637 -27.954 -16.616 1.00 44.09 210 GLU A C 1
ATOM 1561 O O . GLU A 1 210 ? 23.320 -28.016 -15.426 1.00 44.09 210 GLU A O 1
ATOM 1566 N N . ASN A 1 211 ? 23.236 -28.857 -17.510 1.00 38.75 211 ASN A N 1
ATOM 1567 C CA . ASN A 1 211 ? 22.810 -30.198 -17.166 1.00 38.75 211 ASN A CA 1
ATOM 1568 C C . ASN A 1 211 ? 24.036 -30.982 -16.685 1.00 38.75 211 ASN A C 1
ATOM 1570 O O . ASN A 1 211 ? 25.077 -31.005 -17.337 1.00 38.75 211 ASN A O 1
ATOM 1574 N N . GLY A 1 212 ? 23.868 -31.604 -15.520 1.00 44.34 212 GLY A N 1
ATOM 1575 C CA . GLY A 1 212 ? 24.855 -32.351 -14.749 1.00 44.34 212 GLY A CA 1
ATOM 1576 C C . GLY A 1 212 ? 25.921 -33.115 -15.534 1.00 44.34 212 GLY A C 1
ATOM 1577 O O . GLY A 1 212 ? 25.637 -34.106 -16.195 1.00 44.34 212 GLY A O 1
ATOM 1578 N N . SER A 1 213 ? 27.175 -32.755 -15.279 1.00 33.25 213 SER A N 1
ATOM 1579 C CA . SER A 1 213 ? 28.267 -33.718 -15.195 1.00 33.25 213 SER A CA 1
ATOM 1580 C C . SER A 1 213 ? 29.111 -33.356 -13.978 1.00 33.25 213 SER A C 1
ATOM 1582 O O . SER A 1 213 ? 29.742 -32.304 -13.920 1.00 33.25 213 SER A O 1
ATOM 1584 N N . ARG A 1 214 ? 29.034 -34.198 -12.944 1.00 44.06 214 ARG A N 1
ATOM 1585 C CA . ARG A 1 214 ? 29.891 -34.108 -11.762 1.00 44.06 214 ARG A CA 1
ATOM 1586 C C . ARG A 1 214 ? 31.264 -34.644 -12.145 1.00 44.06 214 ARG A C 1
ATOM 1588 O O . ARG A 1 214 ? 31.409 -35.849 -12.323 1.00 44.06 214 ARG A O 1
ATOM 1595 N N . THR A 1 215 ? 32.271 -33.781 -12.155 1.00 31.81 215 THR A N 1
ATOM 1596 C CA . THR A 1 215 ? 33.663 -34.197 -11.961 1.00 31.81 215 THR A CA 1
ATOM 1597 C C . THR A 1 215 ? 34.293 -33.355 -10.861 1.00 31.81 215 THR A C 1
ATOM 1599 O O . THR A 1 215 ? 34.163 -32.135 -10.833 1.00 31.81 215 THR A O 1
ATOM 1602 N N . ASN A 1 216 ? 34.903 -34.066 -9.916 1.00 36.66 216 ASN A N 1
ATOM 1603 C CA . ASN A 1 216 ? 35.503 -33.582 -8.679 1.00 36.66 216 ASN A CA 1
ATOM 1604 C C . ASN A 1 216 ? 36.580 -32.506 -8.877 1.00 36.66 216 ASN A C 1
ATOM 1606 O O . ASN A 1 216 ? 37.446 -32.648 -9.734 1.00 36.66 216 ASN A O 1
ATOM 1610 N N . GLY A 1 217 ? 36.619 -31.573 -7.919 1.00 29.84 217 GLY A N 1
ATOM 1611 C CA . GLY A 1 217 ? 37.855 -30.957 -7.434 1.00 29.84 217 GLY A CA 1
ATOM 1612 C C . GLY A 1 217 ? 38.000 -29.464 -7.724 1.00 29.84 217 GLY A C 1
ATOM 1613 O O . GLY A 1 217 ? 38.341 -29.083 -8.835 1.00 29.84 217 GLY A O 1
ATOM 1614 N N . GLY A 1 218 ? 37.836 -28.628 -6.692 1.00 26.67 218 GLY A N 1
ATOM 1615 C CA . GLY A 1 218 ? 38.309 -27.238 -6.707 1.00 26.67 218 GLY A CA 1
ATOM 1616 C C . GLY A 1 218 ? 37.382 -26.258 -5.995 1.00 26.67 218 GLY A C 1
ATOM 1617 O O . GLY A 1 218 ? 36.363 -25.847 -6.533 1.00 26.67 218 GLY A O 1
ATOM 1618 N N . SER A 1 219 ? 37.744 -25.888 -4.772 1.00 36.44 219 SER A N 1
ATOM 1619 C CA . SER A 1 219 ? 37.015 -24.992 -3.876 1.00 36.44 219 SER A CA 1
ATOM 1620 C C . SER A 1 219 ? 36.771 -23.587 -4.450 1.00 36.44 219 SER A C 1
ATOM 1622 O O . SER A 1 219 ? 37.715 -22.825 -4.636 1.00 36.44 219 SER A O 1
ATOM 1624 N N . ALA A 1 220 ? 35.499 -23.205 -4.598 1.00 29.81 220 ALA A N 1
ATOM 1625 C CA . ALA A 1 220 ? 35.023 -21.820 -4.533 1.00 29.81 220 ALA A CA 1
ATOM 1626 C C . ALA A 1 220 ? 33.539 -21.831 -4.122 1.00 29.81 220 ALA A C 1
ATOM 1628 O O . ALA A 1 220 ? 32.691 -22.379 -4.825 1.00 29.81 220 ALA A O 1
ATOM 1629 N N . ALA A 1 221 ? 33.228 -21.291 -2.943 1.00 32.16 221 ALA A N 1
ATOM 1630 C CA . ALA A 1 221 ? 31.891 -21.312 -2.358 1.00 32.16 221 ALA A CA 1
ATOM 1631 C C . ALA A 1 221 ? 30.938 -20.370 -3.116 1.00 32.16 221 ALA A C 1
ATOM 1633 O O . ALA A 1 221 ? 30.862 -19.177 -2.835 1.00 32.16 221 ALA A O 1
ATOM 1634 N N . VAL A 1 222 ? 30.206 -20.926 -4.082 1.00 33.31 222 VAL A N 1
ATOM 1635 C CA . VAL A 1 222 ? 29.042 -20.302 -4.722 1.00 33.31 222 VAL A CA 1
ATOM 1636 C C . VAL A 1 222 ? 27.801 -20.702 -3.920 1.00 33.31 222 VAL A C 1
ATOM 1638 O O . VAL A 1 222 ? 27.584 -21.886 -3.667 1.00 33.31 222 VAL A O 1
ATOM 1641 N N . ALA A 1 223 ? 26.999 -19.729 -3.485 1.00 35.38 223 ALA A N 1
ATOM 1642 C CA . ALA A 1 223 ? 25.766 -19.975 -2.739 1.00 35.38 223 ALA A CA 1
ATOM 1643 C C . ALA A 1 223 ? 24.728 -20.681 -3.634 1.00 35.38 223 ALA A C 1
ATOM 1645 O O . ALA A 1 223 ? 24.169 -20.085 -4.553 1.00 35.38 223 ALA A O 1
ATOM 1646 N N . ILE A 1 224 ? 24.501 -21.970 -3.375 1.00 42.09 224 ILE A N 1
ATOM 1647 C CA . ILE A 1 224 ? 23.523 -22.813 -4.071 1.00 42.09 224 ILE A CA 1
ATOM 1648 C C . ILE A 1 224 ? 22.144 -22.566 -3.444 1.00 42.09 224 ILE A C 1
ATOM 1650 O O . ILE A 1 224 ? 21.895 -22.989 -2.316 1.00 42.09 224 ILE A O 1
ATOM 1654 N N . GLY A 1 225 ? 21.251 -21.887 -4.165 1.00 52.41 225 GLY A N 1
ATOM 1655 C CA . GLY A 1 225 ? 19.815 -21.899 -3.865 1.00 52.41 225 GLY A CA 1
ATOM 1656 C C . GLY A 1 225 ? 19.179 -23.234 -4.278 1.00 52.41 225 GLY A C 1
ATOM 1657 O O . GLY A 1 225 ? 19.623 -23.852 -5.247 1.00 52.41 225 GLY A O 1
ATOM 1658 N N . SER A 1 226 ? 18.160 -23.687 -3.539 1.00 52.75 226 SER A N 1
ATOM 1659 C CA . SER A 1 226 ? 17.380 -24.895 -3.870 1.00 52.75 226 SER A CA 1
ATOM 1660 C C . SER A 1 226 ? 16.710 -24.770 -5.245 1.00 52.75 226 SER A C 1
ATOM 1662 O O . SER A 1 226 ? 16.268 -23.688 -5.634 1.00 52.75 226 SER A O 1
ATOM 1664 N N . ARG A 1 227 ? 16.644 -25.885 -5.988 1.00 62.41 227 ARG A N 1
ATOM 1665 C CA . ARG A 1 227 ? 16.086 -25.940 -7.353 1.00 62.41 227 ARG A CA 1
ATOM 1666 C C . ARG A 1 227 ? 14.567 -26.119 -7.404 1.00 62.41 227 ARG A C 1
ATOM 1668 O O . ARG A 1 227 ? 13.979 -25.805 -8.435 1.00 62.41 227 ARG A O 1
ATOM 1675 N N . TYR A 1 228 ? 13.946 -26.616 -6.332 1.00 60.59 228 TYR A N 1
ATOM 1676 C CA . TYR A 1 228 ? 12.519 -26.971 -6.313 1.00 60.59 228 TYR A CA 1
ATOM 1677 C C . TYR A 1 228 ? 11.703 -26.259 -5.231 1.00 60.59 228 TYR A C 1
ATOM 1679 O O . TYR A 1 228 ? 10.477 -26.208 -5.329 1.00 60.59 228 TYR A O 1
ATOM 1687 N N . LEU A 1 229 ? 12.348 -25.711 -4.199 1.00 71.94 229 LEU A N 1
ATOM 1688 C CA . LEU A 1 229 ? 11.658 -25.029 -3.110 1.00 71.94 229 LEU A CA 1
ATOM 1689 C C . LEU A 1 229 ? 11.322 -23.588 -3.488 1.00 71.94 229 LEU A C 1
ATOM 1691 O O . LEU A 1 229 ? 12.115 -22.881 -4.110 1.00 71.94 229 LEU A O 1
ATOM 1695 N N . SER A 1 230 ? 10.155 -23.123 -3.048 1.00 74.75 230 SER A N 1
ATOM 1696 C CA . SER A 1 230 ? 9.831 -21.702 -3.119 1.00 74.75 230 SER A CA 1
ATOM 1697 C C . SER A 1 230 ? 10.730 -20.885 -2.179 1.00 74.75 230 SER A C 1
ATOM 1699 O O . SER A 1 230 ? 11.193 -21.408 -1.159 1.00 74.75 230 SER A O 1
ATOM 1701 N N . PRO A 1 231 ? 10.952 -19.588 -2.467 1.00 74.38 231 PRO A N 1
ATOM 1702 C CA . PRO A 1 231 ? 11.718 -18.703 -1.587 1.00 74.38 231 PRO A CA 1
ATOM 1703 C C . PRO A 1 231 ? 11.207 -18.697 -0.137 1.00 74.38 231 PRO A C 1
ATOM 1705 O O . PRO A 1 231 ? 12.009 -18.675 0.793 1.00 74.38 231 PRO A O 1
ATOM 1708 N N . ASP A 1 232 ? 9.889 -18.815 0.055 1.00 70.75 232 ASP A N 1
ATOM 1709 C CA . ASP A 1 232 ? 9.253 -18.891 1.376 1.00 70.75 232 ASP A CA 1
ATOM 1710 C C . ASP A 1 232 ? 9.643 -20.171 2.133 1.00 70.75 232 ASP A C 1
ATOM 1712 O O . ASP A 1 232 ? 9.911 -20.139 3.333 1.00 70.75 232 ASP A O 1
ATOM 1716 N N . ALA A 1 233 ? 9.721 -21.311 1.437 1.00 78.50 233 ALA A N 1
ATOM 1717 C CA . ALA A 1 233 ? 10.156 -22.569 2.036 1.00 78.50 233 ALA A CA 1
ATOM 1718 C C . ALA A 1 233 ? 11.653 -22.542 2.395 1.00 78.50 233 ALA A C 1
ATOM 1720 O O . ALA A 1 233 ? 12.038 -23.069 3.438 1.00 78.50 233 ALA A O 1
ATOM 1721 N N . VAL A 1 234 ? 12.486 -21.888 1.577 1.00 83.88 234 VAL A N 1
ATOM 1722 C CA . VAL A 1 234 ? 13.917 -21.682 1.870 1.00 83.88 234 VAL A CA 1
ATOM 1723 C C . VAL A 1 234 ? 14.100 -20.789 3.101 1.00 83.88 234 VAL A C 1
ATOM 1725 O O . VAL A 1 234 ? 14.899 -21.106 3.982 1.00 83.88 234 VAL A O 1
ATOM 1728 N N . GLU A 1 235 ? 13.328 -19.709 3.213 1.00 81.31 235 GLU A N 1
ATOM 1729 C CA . GLU A 1 235 ? 13.361 -18.837 4.389 1.00 81.31 235 GLU A CA 1
ATOM 1730 C C . GLU A 1 235 ? 12.867 -19.566 5.649 1.00 81.31 235 GLU A C 1
ATOM 1732 O O . GLU A 1 235 ? 13.481 -19.464 6.711 1.00 81.31 235 GLU A O 1
ATOM 1737 N N . GLN A 1 236 ? 11.830 -20.400 5.531 1.00 80.75 236 GLN A N 1
ATOM 1738 C CA . GLN A 1 236 ? 11.360 -21.231 6.640 1.00 80.75 236 GLN A CA 1
ATOM 1739 C C . GLN A 1 236 ? 12.437 -22.217 7.127 1.00 80.75 236 GLN A C 1
ATOM 1741 O O . GLN A 1 236 ? 12.588 -22.410 8.335 1.00 80.75 236 GLN A O 1
ATOM 1746 N N . VAL A 1 237 ? 13.211 -22.821 6.215 1.00 86.62 237 VAL A N 1
ATOM 1747 C CA . VAL A 1 237 ? 14.368 -23.673 6.552 1.00 86.62 237 VAL A CA 1
ATOM 1748 C C . VAL A 1 237 ? 15.405 -22.875 7.339 1.00 86.62 237 VAL A C 1
ATOM 1750 O O . VAL A 1 237 ? 15.821 -23.304 8.417 1.00 86.62 237 VAL A O 1
ATOM 1753 N N . ARG A 1 238 ? 15.779 -21.690 6.847 1.00 88.69 238 ARG A N 1
ATOM 1754 C CA . ARG A 1 238 ? 16.757 -20.811 7.498 1.00 88.69 238 ARG A CA 1
ATOM 1755 C C . ARG A 1 238 ? 16.323 -20.409 8.906 1.00 88.69 238 ARG A C 1
ATOM 1757 O O . ARG A 1 238 ? 17.116 -20.486 9.842 1.00 88.69 238 ARG A O 1
ATOM 1764 N N . GLN A 1 239 ? 15.054 -20.045 9.082 1.00 83.62 239 GLN A N 1
ATOM 1765 C CA . GLN A 1 239 ? 14.500 -19.679 10.387 1.00 83.62 239 GLN A CA 1
ATOM 1766 C C . GLN A 1 239 ? 14.542 -20.836 11.384 1.00 83.62 239 GLN A C 1
ATOM 1768 O O . GLN A 1 239 ? 14.952 -20.641 12.529 1.00 83.62 239 GLN A O 1
ATOM 1773 N N . LEU A 1 240 ? 14.159 -22.042 10.958 1.00 86.75 240 LEU A N 1
ATOM 1774 C CA . LEU A 1 240 ? 14.186 -23.225 11.819 1.00 86.75 240 LEU A CA 1
ATOM 1775 C C . LEU A 1 240 ? 15.620 -23.584 12.235 1.00 86.75 240 LEU A C 1
ATOM 1777 O O . LEU A 1 240 ? 15.862 -23.850 13.413 1.00 86.75 240 LEU A O 1
ATOM 1781 N N . LEU A 1 241 ? 16.580 -23.520 11.307 1.00 88.25 241 LEU A N 1
ATOM 1782 C CA . LEU A 1 241 ? 17.991 -23.785 11.605 1.00 88.25 241 LEU A CA 1
ATOM 1783 C C . LEU A 1 241 ? 18.595 -22.738 12.548 1.00 88.25 241 LEU A C 1
ATOM 1785 O O . LEU A 1 241 ? 19.268 -23.109 13.510 1.00 88.25 241 LEU A O 1
ATOM 1789 N N . ASN A 1 242 ? 18.302 -21.451 12.335 1.00 84.75 242 ASN A N 1
ATOM 1790 C CA . ASN A 1 242 ? 18.757 -20.365 13.212 1.00 84.75 242 ASN A CA 1
ATOM 1791 C C . ASN A 1 242 ? 18.192 -20.479 14.635 1.00 84.75 242 ASN A C 1
ATOM 1793 O O . ASN A 1 242 ? 18.861 -20.114 15.598 1.00 84.75 242 ASN A O 1
ATOM 1797 N N . GLN A 1 243 ? 16.988 -21.032 14.786 1.00 84.19 243 GLN A N 1
ATOM 1798 C CA . GLN A 1 243 ? 16.377 -21.318 16.089 1.00 84.19 243 GLN A CA 1
ATOM 1799 C C . GLN A 1 243 ? 16.915 -22.611 16.734 1.00 84.19 243 GLN A C 1
ATOM 1801 O O . GLN A 1 243 ? 16.523 -22.972 17.844 1.00 84.19 243 GLN A O 1
ATOM 1806 N N . GLY A 1 244 ? 17.846 -23.304 16.069 1.00 85.62 244 GLY A N 1
ATOM 1807 C CA . GLY A 1 244 ? 18.475 -24.529 16.559 1.00 85.62 244 GLY A CA 1
ATOM 1808 C C . GLY A 1 244 ? 17.617 -25.783 16.394 1.00 85.62 244 GLY A C 1
ATOM 1809 O O . GLY A 1 244 ? 17.944 -26.820 16.982 1.00 85.62 244 GLY A O 1
ATOM 1810 N N . TYR A 1 245 ? 16.540 -25.706 15.611 1.00 91.19 245 TYR A N 1
ATOM 1811 C CA . TYR A 1 245 ? 15.670 -26.835 15.314 1.00 91.19 245 TYR A CA 1
ATOM 1812 C C . TYR A 1 245 ? 16.261 -27.730 14.225 1.00 91.19 245 TYR A C 1
ATOM 1814 O O . TYR A 1 245 ? 17.029 -27.300 13.366 1.00 91.19 245 TYR A O 1
ATOM 1822 N N . GLN A 1 246 ? 15.911 -29.011 14.289 1.00 90.56 246 GLN A N 1
ATOM 1823 C CA . GLN A 1 246 ? 16.190 -29.981 13.238 1.00 90.56 246 GLN A CA 1
ATOM 1824 C C . GLN A 1 246 ? 15.070 -29.953 12.203 1.00 90.56 246 GLN A C 1
ATOM 1826 O O . GLN A 1 246 ? 13.939 -29.572 12.503 1.00 90.56 246 GLN A O 1
ATOM 1831 N N . ILE A 1 247 ? 15.382 -30.368 10.982 1.00 92.81 247 ILE A N 1
ATOM 1832 C CA . ILE A 1 247 ? 14.418 -30.413 9.888 1.00 92.81 247 ILE A CA 1
ATOM 1833 C C . ILE A 1 247 ? 14.241 -31.866 9.471 1.00 92.81 247 ILE A C 1
ATOM 1835 O O . ILE A 1 247 ? 15.209 -32.566 9.205 1.00 92.81 247 ILE A O 1
ATOM 1839 N N . GLY A 1 248 ? 12.994 -32.316 9.444 1.00 90.62 248 GLY A N 1
ATOM 1840 C CA . GLY A 1 248 ? 12.578 -33.577 8.852 1.00 90.62 248 GLY A CA 1
ATOM 1841 C C . GLY A 1 248 ? 11.737 -33.335 7.606 1.00 90.62 248 GLY A C 1
ATOM 1842 O O . GLY A 1 248 ? 11.215 -32.240 7.380 1.00 90.62 248 GLY A O 1
ATOM 1843 N N . THR A 1 249 ? 11.581 -34.378 6.806 1.00 93.19 249 THR A N 1
ATOM 1844 C CA . THR A 1 249 ? 10.780 -34.365 5.583 1.00 93.19 249 THR A CA 1
ATOM 1845 C C . THR A 1 249 ? 9.863 -35.573 5.547 1.00 93.19 249 THR A C 1
ATOM 1847 O O . THR A 1 249 ? 10.225 -36.663 5.991 1.00 93.19 249 THR A O 1
ATOM 1850 N N . GLU A 1 250 ? 8.646 -35.378 5.050 1.00 94.62 250 GLU A N 1
ATOM 1851 C CA . GLU A 1 250 ? 7.645 -36.436 4.942 1.00 94.62 250 GLU A CA 1
ATOM 1852 C C . GLU A 1 250 ? 6.895 -36.345 3.616 1.00 94.62 250 GLU A C 1
ATOM 1854 O O . GLU A 1 250 ? 6.681 -35.247 3.100 1.00 94.62 250 GLU A O 1
ATOM 1859 N N . HIS A 1 251 ? 6.445 -37.488 3.101 1.00 94.25 251 HIS A N 1
ATOM 1860 C CA . HIS A 1 251 ? 5.654 -37.573 1.879 1.00 94.25 251 HIS A CA 1
ATOM 1861 C C . HIS A 1 251 ? 4.363 -38.386 2.072 1.00 94.25 251 HIS A C 1
ATOM 1863 O O . HIS A 1 251 ? 4.254 -39.225 2.974 1.00 94.25 251 HIS A O 1
ATOM 1869 N N . ALA A 1 252 ? 3.358 -38.121 1.239 1.00 92.31 252 ALA A N 1
ATOM 1870 C CA . ALA A 1 252 ? 2.098 -38.853 1.228 1.00 92.31 252 ALA A CA 1
ATOM 1871 C C . ALA A 1 252 ? 1.460 -38.881 -0.168 1.00 92.31 252 ALA A C 1
ATOM 1873 O O . ALA A 1 252 ? 1.243 -37.838 -0.790 1.00 92.31 252 ALA A O 1
ATOM 1874 N N . ASP A 1 253 ? 1.057 -40.072 -0.612 1.00 88.69 253 ASP A N 1
ATOM 1875 C CA . ASP A 1 253 ? 0.199 -40.230 -1.786 1.00 88.69 253 ASP A CA 1
ATOM 1876 C C . ASP A 1 253 ? -1.193 -39.590 -1.560 1.00 88.69 253 ASP A C 1
ATOM 1878 O O . ASP A 1 253 ? -1.604 -39.279 -0.434 1.00 88.69 253 ASP A O 1
ATOM 1882 N N . LYS A 1 254 ? -1.977 -39.416 -2.633 1.00 83.62 254 LYS A N 1
ATOM 1883 C CA . LYS A 1 254 ? -3.314 -38.784 -2.570 1.00 83.62 254 LYS A CA 1
ATOM 1884 C C . LYS A 1 254 ? -4.278 -39.450 -1.578 1.00 83.62 254 LYS A C 1
ATOM 1886 O O . LYS A 1 254 ? -5.186 -38.782 -1.080 1.00 83.62 254 LYS A O 1
ATOM 1891 N N . ARG A 1 255 ? -4.146 -40.753 -1.318 1.00 86.62 255 ARG A N 1
ATOM 1892 C CA . ARG A 1 255 ? -5.013 -41.501 -0.397 1.00 86.62 255 ARG A CA 1
ATOM 1893 C C . ARG A 1 255 ? -4.564 -41.290 1.049 1.00 86.62 255 ARG A C 1
ATOM 1895 O O . ARG A 1 255 ? -5.404 -41.001 1.897 1.00 86.62 255 ARG A O 1
ATOM 1902 N N . ARG A 1 256 ? -3.261 -41.390 1.318 1.00 83.31 256 ARG A N 1
ATOM 1903 C CA . ARG A 1 256 ? -2.636 -41.159 2.628 1.00 83.31 256 ARG A CA 1
ATOM 1904 C C . ARG A 1 256 ? -2.813 -39.718 3.090 1.00 83.31 256 ARG A C 1
ATOM 1906 O O . ARG A 1 256 ? -3.234 -39.503 4.222 1.00 83.31 256 ARG A O 1
ATOM 1913 N N . PHE A 1 257 ? -2.655 -38.756 2.182 1.00 85.00 257 PHE A N 1
ATOM 1914 C CA . PHE A 1 257 ? -2.898 -37.341 2.458 1.00 85.00 257 PHE A CA 1
ATOM 1915 C C . PHE A 1 257 ? -4.341 -37.070 2.921 1.00 85.00 257 PHE A C 1
ATOM 1917 O O . PHE A 1 257 ? -4.548 -36.379 3.915 1.00 85.00 257 PHE A O 1
ATOM 1924 N N . LYS A 1 258 ? -5.354 -37.669 2.269 1.00 72.50 258 LYS A N 1
ATOM 1925 C CA . LYS A 1 258 ? -6.772 -37.546 2.680 1.00 72.50 258 LYS A CA 1
ATOM 1926 C C . LYS A 1 258 ? -7.062 -38.137 4.062 1.00 72.50 258 LYS A C 1
ATOM 1928 O O . LYS A 1 258 ? -8.014 -37.711 4.707 1.00 72.50 258 LYS A O 1
ATOM 1933 N N . ALA A 1 259 ? -6.269 -39.115 4.486 1.00 72.88 259 ALA A N 1
ATOM 1934 C CA . ALA A 1 259 ? -6.356 -39.744 5.800 1.00 72.88 259 ALA A CA 1
ATOM 1935 C C . ALA A 1 259 ? -5.379 -39.132 6.825 1.00 72.88 259 ALA A C 1
ATOM 1937 O O . ALA A 1 259 ? -5.238 -39.677 7.916 1.00 72.88 259 ALA A O 1
ATOM 1938 N N . SER A 1 260 ? -4.687 -38.037 6.481 1.00 79.88 260 SER A N 1
ATOM 1939 C CA . SER A 1 260 ? -3.641 -37.405 7.302 1.00 79.88 260 SER A CA 1
ATOM 1940 C C . SER A 1 260 ? -2.500 -38.348 7.721 1.00 79.88 260 SER A C 1
ATOM 1942 O O . SER A 1 260 ? -1.858 -38.130 8.746 1.00 79.88 260 SER A O 1
ATOM 1944 N N . ALA A 1 261 ? -2.230 -39.390 6.932 1.00 81.12 261 ALA A N 1
ATOM 1945 C CA . ALA A 1 261 ? -1.132 -40.327 7.144 1.00 81.12 261 ALA A CA 1
ATOM 1946 C C . ALA A 1 261 ? 0.082 -39.930 6.291 1.00 81.12 261 ALA A C 1
ATOM 1948 O O . ALA A 1 261 ? -0.071 -39.619 5.112 1.00 81.12 261 ALA A O 1
ATOM 1949 N N . TRP A 1 262 ? 1.283 -39.981 6.867 1.00 93.12 262 TRP A N 1
ATOM 1950 C CA . TRP A 1 262 ? 2.525 -39.535 6.225 1.00 93.12 262 TRP A CA 1
ATOM 1951 C C . TRP A 1 262 ? 3.642 -40.556 6.431 1.00 93.12 262 TRP A C 1
ATOM 1953 O O . TRP A 1 262 ? 3.691 -41.214 7.470 1.00 93.12 262 TRP A O 1
ATOM 1963 N N . ASN A 1 263 ? 4.529 -40.683 5.447 1.00 91.50 263 ASN A N 1
ATOM 1964 C CA . ASN A 1 263 ? 5.752 -41.472 5.542 1.00 91.50 263 ASN A CA 1
ATOM 1965 C C . ASN A 1 263 ? 6.948 -40.531 5.692 1.00 91.50 263 ASN A C 1
ATOM 1967 O O . ASN A 1 263 ? 7.001 -39.496 5.029 1.00 91.50 263 ASN A O 1
ATOM 1971 N N . SER A 1 264 ? 7.917 -40.889 6.528 1.00 91.06 264 SER A N 1
ATOM 1972 C CA . SER A 1 264 ? 9.150 -40.112 6.665 1.00 91.06 264 SER A CA 1
ATOM 1973 C C . SER A 1 264 ? 10.108 -40.380 5.503 1.00 91.06 264 SER A C 1
ATOM 1975 O O . SER A 1 264 ? 10.319 -41.531 5.128 1.00 91.06 264 SER A O 1
ATOM 1977 N N . CYS A 1 265 ? 10.690 -39.310 4.960 1.00 89.94 265 CYS A N 1
ATOM 1978 C CA . CYS A 1 265 ? 11.834 -39.367 4.050 1.00 89.94 265 CYS A CA 1
ATOM 1979 C C . CYS A 1 265 ? 13.123 -39.716 4.828 1.00 89.94 265 CYS A C 1
ATOM 1981 O O . CYS A 1 265 ? 13.108 -39.893 6.052 1.00 89.94 265 CYS A O 1
ATOM 1983 N N . GLN A 1 266 ? 14.252 -39.806 4.117 1.00 84.12 266 GLN A N 1
ATOM 1984 C CA . GLN A 1 266 ? 15.565 -40.034 4.728 1.00 84.12 266 GLN A CA 1
ATOM 1985 C C . GLN A 1 266 ? 15.877 -38.983 5.817 1.00 84.12 266 GLN A C 1
ATOM 1987 O O . GLN A 1 266 ? 15.689 -37.786 5.575 1.00 84.12 266 GLN A O 1
ATOM 1992 N N . PRO A 1 267 ? 16.360 -39.391 7.009 1.00 85.38 267 PRO A N 1
ATOM 1993 C CA . PRO A 1 267 ? 16.669 -38.458 8.088 1.00 85.38 267 PRO A CA 1
ATOM 1994 C C . PRO A 1 267 ? 17.744 -37.434 7.702 1.00 85.38 267 PRO A C 1
ATOM 1996 O O . PRO A 1 267 ? 18.820 -37.794 7.227 1.00 85.38 267 PRO A O 1
ATOM 1999 N N . ILE A 1 268 ? 17.486 -36.157 7.986 1.00 87.50 268 ILE A N 1
ATOM 2000 C CA . ILE A 1 268 ? 18.439 -35.064 7.770 1.00 87.50 268 ILE A CA 1
ATOM 2001 C C . ILE A 1 268 ? 19.154 -34.784 9.098 1.00 87.50 268 ILE A C 1
ATOM 2003 O O . ILE A 1 268 ? 18.568 -34.248 10.037 1.00 87.50 268 ILE A O 1
ATOM 2007 N N . SER A 1 269 ? 20.425 -35.174 9.204 1.00 80.56 269 SER A N 1
ATOM 2008 C CA . SER A 1 269 ? 21.221 -35.046 10.440 1.00 80.56 269 SER A CA 1
ATOM 2009 C C . SER A 1 269 ? 22.079 -33.775 10.507 1.00 80.56 269 SER A C 1
ATOM 2011 O O . SER A 1 269 ? 22.588 -33.420 11.573 1.00 80.56 269 SER A O 1
ATOM 2013 N N . THR A 1 270 ? 22.236 -33.075 9.384 1.00 82.94 270 THR A N 1
ATOM 2014 C CA . THR A 1 270 ? 23.042 -31.853 9.260 1.00 82.94 270 THR A CA 1
ATOM 2015 C C . THR A 1 270 ? 22.270 -30.596 9.664 1.00 82.94 270 THR A C 1
ATOM 2017 O O . THR A 1 270 ? 21.045 -30.534 9.582 1.00 82.94 270 THR A O 1
ATOM 2020 N N . LYS A 1 271 ? 23.010 -29.572 10.105 1.00 83.31 271 LYS A N 1
ATOM 2021 C CA . LYS A 1 271 ? 22.487 -28.236 10.446 1.00 83.31 271 LYS A CA 1
ATOM 2022 C C . LYS A 1 271 ? 22.890 -27.163 9.435 1.00 83.31 271 LYS A C 1
ATOM 2024 O O . LYS A 1 271 ? 22.552 -25.997 9.612 1.00 83.31 271 LYS A O 1
ATOM 2029 N N . ARG A 1 272 ? 23.663 -27.530 8.410 1.00 84.69 272 ARG A N 1
ATOM 2030 C CA . ARG A 1 272 ? 24.102 -26.598 7.371 1.00 84.69 272 ARG A CA 1
ATOM 2031 C C . ARG A 1 272 ? 22.965 -26.385 6.386 1.00 84.69 272 ARG A C 1
ATOM 2033 O O . ARG A 1 272 ? 22.506 -27.344 5.775 1.00 84.69 272 ARG A O 1
ATOM 2040 N N . GLU A 1 273 ? 22.546 -25.133 6.220 1.00 84.94 273 GLU A N 1
ATOM 2041 C CA . GLU A 1 273 ? 21.413 -24.755 5.364 1.00 84.94 273 GLU A CA 1
ATOM 2042 C C . GLU A 1 273 ? 21.517 -25.369 3.963 1.00 84.94 273 GLU A C 1
ATOM 2044 O O . GLU A 1 273 ? 20.579 -26.012 3.506 1.00 84.94 273 GLU A O 1
ATOM 2049 N N . SER A 1 274 ? 22.684 -25.278 3.324 1.00 79.81 274 SER A N 1
ATOM 2050 C CA . SER A 1 274 ? 22.915 -25.828 1.982 1.00 79.81 274 SER A CA 1
ATOM 2051 C C . SER A 1 274 ? 22.688 -27.341 1.884 1.00 79.81 274 SER A C 1
ATOM 2053 O O . SER A 1 274 ? 22.111 -27.817 0.909 1.00 79.81 274 SER A O 1
ATOM 2055 N N . GLU A 1 275 ? 23.114 -28.107 2.888 1.00 84.12 275 GLU A N 1
ATOM 2056 C CA . GLU A 1 275 ? 22.965 -29.566 2.906 1.00 84.12 275 GLU A CA 1
ATOM 2057 C C . GLU A 1 275 ? 21.519 -29.975 3.231 1.00 84.12 275 GLU A C 1
ATOM 2059 O O . GLU A 1 275 ? 21.006 -30.940 2.665 1.00 84.12 275 GLU A O 1
ATOM 2064 N N . VAL A 1 276 ? 20.828 -29.205 4.079 1.00 85.31 276 VAL A N 1
ATOM 2065 C CA . VAL A 1 276 ? 19.399 -29.399 4.367 1.00 85.31 276 VAL A CA 1
ATOM 2066 C C . VAL A 1 276 ? 18.548 -29.119 3.128 1.00 85.31 276 VAL A C 1
ATOM 2068 O O . VAL A 1 276 ? 17.669 -29.913 2.796 1.00 85.31 276 VAL A O 1
ATOM 2071 N N . LEU A 1 277 ? 18.829 -28.026 2.412 1.00 87.44 277 LEU A N 1
ATOM 2072 C CA . LEU A 1 277 ? 18.155 -27.685 1.158 1.00 87.44 277 LEU A CA 1
ATOM 2073 C C . LEU A 1 277 ? 18.385 -28.757 0.084 1.00 87.44 277 LEU A C 1
ATOM 2075 O O . LEU A 1 277 ? 17.443 -29.142 -0.604 1.00 87.44 277 LEU A O 1
ATOM 2079 N N . ALA A 1 278 ? 19.600 -29.304 -0.013 1.00 81.94 278 ALA A N 1
ATOM 2080 C CA . ALA A 1 278 ? 19.897 -30.404 -0.930 1.00 81.94 278 ALA A CA 1
ATOM 2081 C C . ALA A 1 278 ? 19.129 -31.695 -0.579 1.00 81.94 278 ALA A C 1
ATOM 2083 O O . ALA A 1 278 ? 18.653 -32.399 -1.473 1.00 81.94 278 ALA A O 1
ATOM 2084 N N . ALA A 1 279 ? 18.972 -32.006 0.711 1.00 85.38 279 ALA A N 1
ATOM 2085 C CA . ALA A 1 279 ? 18.200 -33.165 1.158 1.00 85.38 279 ALA A CA 1
ATOM 2086 C C . ALA A 1 279 ? 16.687 -32.994 0.912 1.00 85.38 279 ALA A C 1
ATOM 2088 O O . ALA A 1 279 ? 16.014 -33.942 0.505 1.00 85.38 279 ALA A O 1
ATOM 2089 N N . LEU A 1 280 ? 16.161 -31.777 1.091 1.00 88.06 280 LEU A N 1
ATOM 2090 C CA . LEU A 1 280 ? 14.784 -31.421 0.733 1.00 88.06 280 LEU A CA 1
ATOM 2091 C C . LEU A 1 280 ? 14.531 -31.571 -0.772 1.00 88.06 280 LEU A C 1
ATOM 2093 O O . LEU A 1 280 ? 13.561 -32.222 -1.154 1.00 88.06 280 LEU A O 1
ATOM 2097 N N . ASP A 1 281 ? 15.427 -31.037 -1.609 1.00 85.94 281 ASP A N 1
ATOM 2098 C CA . ASP A 1 281 ? 15.363 -31.181 -3.070 1.00 85.94 281 ASP A CA 1
ATOM 2099 C C . ASP A 1 281 ? 15.384 -32.658 -3.495 1.00 85.94 281 ASP A C 1
ATOM 2101 O O . ASP A 1 281 ? 14.682 -33.045 -4.428 1.00 85.94 281 ASP A O 1
ATOM 2105 N N . THR A 1 282 ? 16.155 -33.495 -2.792 1.00 85.25 282 THR A N 1
ATOM 2106 C CA . THR A 1 282 ? 16.231 -34.939 -3.061 1.00 85.25 282 THR A CA 1
ATOM 2107 C C . THR A 1 282 ? 14.905 -35.639 -2.744 1.00 85.25 282 THR A C 1
ATOM 2109 O O . THR A 1 282 ? 14.377 -36.336 -3.604 1.00 85.25 282 THR A O 1
ATOM 2112 N N . CYS A 1 283 ? 14.313 -35.396 -1.568 1.00 86.12 283 CYS A N 1
ATOM 2113 C CA . CYS A 1 283 ? 13.010 -35.971 -1.187 1.00 86.12 283 CYS A CA 1
ATOM 2114 C C . CYS A 1 283 ? 11.878 -35.489 -2.122 1.00 86.12 283 CYS A C 1
ATOM 2116 O O . CYS A 1 283 ? 11.019 -36.277 -2.505 1.00 86.12 283 CYS A O 1
ATOM 2118 N N . ILE A 1 284 ? 11.898 -34.223 -2.558 1.00 87.25 284 ILE A N 1
ATOM 2119 C CA . ILE A 1 284 ? 10.971 -33.695 -3.577 1.00 87.25 284 ILE A CA 1
ATOM 2120 C C . ILE A 1 284 ? 11.118 -34.460 -4.898 1.00 87.25 284 ILE A C 1
ATOM 2122 O O . ILE A 1 284 ? 10.126 -34.934 -5.452 1.00 87.25 284 ILE A O 1
ATOM 2126 N N . ALA A 1 285 ? 12.347 -34.621 -5.392 1.00 83.12 285 ALA A N 1
ATOM 2127 C CA . ALA A 1 285 ? 12.605 -35.305 -6.655 1.00 83.12 285 ALA A CA 1
ATOM 2128 C C . ALA A 1 285 ? 12.212 -36.794 -6.617 1.00 83.12 285 ALA A C 1
ATOM 2130 O O . ALA A 1 285 ? 11.599 -37.288 -7.563 1.00 83.12 285 ALA A O 1
ATOM 2131 N N . GLU A 1 286 ? 12.515 -37.499 -5.523 1.00 86.50 286 GLU A N 1
ATOM 2132 C CA . GLU A 1 286 ? 12.148 -38.910 -5.324 1.00 86.50 286 GLU A CA 1
ATOM 2133 C C . GLU A 1 286 ? 10.628 -39.117 -5.236 1.00 86.50 286 GLU A C 1
ATOM 2135 O O . GLU A 1 286 ? 10.114 -40.170 -5.619 1.00 86.50 286 GLU A O 1
ATOM 2140 N N . HIS A 1 287 ? 9.897 -38.094 -4.787 1.00 88.62 287 HIS A N 1
ATOM 2141 C CA . HIS A 1 287 ? 8.458 -38.146 -4.544 1.00 88.62 287 HIS A CA 1
ATOM 2142 C C . HIS A 1 287 ? 7.674 -37.115 -5.369 1.00 88.62 287 HIS A C 1
ATOM 2144 O O . HIS A 1 287 ? 6.670 -36.584 -4.899 1.00 88.62 287 HIS A O 1
ATOM 2150 N N . ALA A 1 288 ? 8.080 -36.846 -6.615 1.00 80.56 288 ALA A N 1
ATOM 2151 C CA . ALA A 1 288 ? 7.502 -35.803 -7.479 1.00 80.56 288 ALA A CA 1
ATOM 2152 C C . ALA A 1 288 ? 5.969 -35.905 -7.701 1.00 80.56 288 ALA A C 1
ATOM 2154 O O . ALA A 1 288 ? 5.313 -34.912 -8.011 1.00 80.56 288 ALA A O 1
ATOM 2155 N N . GLY A 1 289 ? 5.386 -37.099 -7.534 1.00 81.25 289 GLY A N 1
ATOM 2156 C CA . GLY A 1 289 ? 3.945 -37.365 -7.662 1.00 81.25 289 GLY A CA 1
ATOM 2157 C C . GLY A 1 289 ? 3.149 -37.345 -6.350 1.00 81.25 289 GLY A C 1
ATOM 2158 O O . GLY A 1 289 ? 1.938 -37.571 -6.379 1.00 81.25 289 GLY A O 1
ATOM 2159 N N . ASP A 1 290 ? 3.798 -37.073 -5.218 1.00 88.62 290 ASP A N 1
ATOM 2160 C CA . ASP A 1 290 ? 3.196 -37.086 -3.882 1.00 88.62 290 ASP A CA 1
ATOM 2161 C C . ASP A 1 290 ? 3.104 -35.672 -3.283 1.00 88.62 290 ASP A C 1
ATOM 2163 O O . ASP A 1 290 ? 3.663 -34.695 -3.790 1.00 88.62 290 ASP A O 1
ATOM 2167 N N . TYR A 1 291 ? 2.366 -35.551 -2.178 1.00 90.19 291 TYR A N 1
ATOM 2168 C CA . TYR A 1 291 ? 2.490 -34.396 -1.294 1.00 90.19 291 TYR A CA 1
ATOM 2169 C C . TYR A 1 291 ? 3.778 -34.536 -0.498 1.00 90.19 291 TYR A C 1
ATOM 2171 O O . TYR A 1 291 ? 3.956 -35.557 0.159 1.00 90.19 291 TYR A O 1
ATOM 2179 N N . VAL A 1 292 ? 4.622 -33.508 -0.487 1.00 91.50 292 VAL A N 1
ATOM 2180 C CA . VAL A 1 292 ? 5.820 -33.464 0.364 1.00 91.50 292 VAL A CA 1
ATOM 2181 C C . VAL A 1 292 ? 5.671 -32.316 1.345 1.00 91.50 292 VAL A C 1
ATOM 2183 O O . VAL A 1 292 ? 5.217 -31.229 0.975 1.00 91.50 292 VAL A O 1
ATOM 2186 N N . ARG A 1 293 ? 6.039 -32.547 2.604 1.00 92.31 293 ARG A N 1
ATOM 2187 C CA . ARG A 1 293 ? 6.067 -31.526 3.647 1.00 92.31 293 ARG A CA 1
ATOM 2188 C C . ARG A 1 293 ? 7.390 -31.503 4.396 1.00 92.31 293 ARG A C 1
ATOM 2190 O O . ARG A 1 293 ? 8.003 -32.537 4.647 1.00 92.31 293 ARG A O 1
ATOM 2197 N N . LEU A 1 294 ? 7.780 -30.303 4.794 1.00 91.75 294 LEU A N 1
ATOM 2198 C CA . LEU A 1 294 ? 8.834 -30.036 5.752 1.00 91.75 294 LEU A CA 1
ATOM 2199 C C . LEU A 1 294 ? 8.260 -30.078 7.171 1.00 91.75 294 LEU A C 1
ATOM 2201 O O . LEU A 1 294 ? 7.165 -29.571 7.420 1.00 91.75 294 LEU A O 1
ATOM 2205 N N . VAL A 1 295 ? 9.024 -30.635 8.106 1.00 92.19 295 VAL A N 1
ATOM 2206 C CA . VAL A 1 295 ? 8.700 -30.683 9.532 1.00 92.19 295 VAL A CA 1
ATOM 2207 C C . VAL A 1 295 ? 9.855 -30.084 10.333 1.00 92.19 295 VAL A C 1
ATOM 2209 O O . VAL A 1 295 ? 10.973 -30.583 10.279 1.00 92.19 295 VAL A O 1
ATOM 2212 N N . GLY A 1 296 ? 9.596 -29.029 11.104 1.00 89.94 296 GLY A N 1
ATOM 2213 C CA . GLY A 1 296 ? 10.547 -28.521 12.094 1.00 89.94 296 GLY A CA 1
ATOM 2214 C C . GLY A 1 296 ? 10.452 -29.336 13.381 1.00 89.94 296 GLY A C 1
ATOM 2215 O O . GLY A 1 296 ? 9.349 -29.566 13.878 1.00 89.94 296 GLY A O 1
ATOM 2216 N N . ILE A 1 297 ? 11.582 -29.761 13.939 1.00 89.75 297 ILE A N 1
ATOM 2217 C CA . ILE A 1 297 ? 11.674 -30.605 15.134 1.00 89.75 297 ILE A CA 1
ATOM 2218 C C . ILE A 1 297 ? 12.535 -29.889 16.171 1.00 89.75 297 ILE A C 1
ATOM 2220 O O . ILE A 1 297 ? 13.696 -29.584 15.918 1.00 89.75 297 ILE A O 1
ATOM 2224 N N . ASP A 1 298 ? 11.985 -29.656 17.358 1.00 89.38 298 ASP A N 1
ATOM 2225 C CA . ASP A 1 298 ? 12.754 -29.185 18.505 1.00 89.38 298 ASP A CA 1
ATOM 2226 C C . ASP A 1 298 ? 13.460 -30.381 19.163 1.00 89.38 298 ASP A C 1
ATOM 2228 O O . ASP A 1 298 ? 12.788 -31.208 19.792 1.00 89.38 298 ASP A O 1
ATOM 2232 N N . PRO A 1 299 ? 14.798 -30.510 19.044 1.00 82.88 299 PRO A N 1
ATOM 2233 C CA . PRO A 1 299 ? 15.515 -31.661 19.581 1.00 82.88 299 PRO A CA 1
ATOM 2234 C C . PRO A 1 299 ? 15.570 -31.657 21.115 1.00 82.88 299 PRO A C 1
ATOM 2236 O O . PRO A 1 299 ? 15.747 -32.716 21.715 1.00 82.88 299 PRO A O 1
ATOM 2239 N N . LYS A 1 300 ? 15.404 -30.494 21.764 1.00 84.75 300 LYS A N 1
ATOM 2240 C CA . LYS A 1 300 ? 15.404 -30.379 23.230 1.00 84.75 300 LYS A CA 1
ATOM 2241 C C . LYS A 1 300 ? 14.048 -30.781 23.797 1.00 84.75 300 LYS A C 1
ATOM 2243 O O . LYS A 1 300 ? 13.987 -31.573 24.732 1.00 84.75 300 LYS A O 1
ATOM 2248 N N . ALA A 1 301 ? 12.970 -30.273 23.202 1.00 81.00 301 ALA A N 1
ATOM 2249 C CA . ALA A 1 301 ? 11.604 -30.575 23.629 1.00 81.00 301 ALA A CA 1
ATOM 2250 C C . ALA A 1 301 ? 11.026 -31.863 23.006 1.00 81.00 301 ALA A C 1
ATOM 2252 O O . ALA A 1 301 ? 9.907 -32.245 23.343 1.00 81.00 301 ALA A O 1
ATOM 2253 N N . LYS A 1 302 ? 11.763 -32.521 22.094 1.00 85.12 302 LYS A N 1
ATOM 2254 C CA . LYS A 1 302 ? 11.361 -33.735 21.357 1.00 85.12 302 LYS A CA 1
ATOM 2255 C C . LYS A 1 302 ? 9.964 -33.623 20.727 1.00 85.12 302 LYS A C 1
ATOM 2257 O O . LYS A 1 302 ? 9.170 -34.560 20.782 1.00 85.12 302 LYS A O 1
ATOM 2262 N N . ARG A 1 303 ? 9.652 -32.468 20.129 1.00 80.19 303 ARG A N 1
ATOM 2263 C CA . ARG A 1 303 ? 8.337 -32.176 19.529 1.00 80.19 303 ARG A CA 1
ATOM 2264 C C . ARG A 1 303 ? 8.461 -31.520 18.161 1.00 80.19 303 ARG A C 1
ATOM 2266 O O . ARG A 1 303 ? 9.471 -30.890 17.858 1.00 80.19 303 ARG A O 1
ATOM 2273 N N . ARG A 1 304 ? 7.401 -31.616 17.359 1.00 86.88 304 ARG A N 1
ATOM 2274 C CA . ARG A 1 304 ? 7.278 -30.871 16.100 1.00 86.88 304 ARG A CA 1
ATOM 2275 C C . ARG A 1 304 ? 6.892 -29.423 16.395 1.00 86.88 304 ARG A C 1
ATOM 2277 O O . ARG A 1 304 ? 6.025 -29.178 17.229 1.00 86.88 304 ARG A O 1
ATOM 2284 N N . VAL A 1 305 ? 7.536 -28.480 15.720 1.00 82.31 305 VAL A N 1
ATOM 2285 C CA . VAL A 1 305 ? 7.310 -27.031 15.873 1.00 82.31 305 VAL A CA 1
ATOM 2286 C C . VAL A 1 305 ? 6.735 -26.387 14.615 1.00 82.31 305 VAL A C 1
ATOM 2288 O O . VAL A 1 305 ? 6.213 -25.278 14.674 1.00 82.31 305 VAL A O 1
ATOM 2291 N N . THR A 1 306 ? 6.815 -27.060 13.467 1.00 81.75 306 THR A N 1
ATOM 2292 C CA . THR A 1 306 ? 6.293 -26.572 12.183 1.00 81.75 306 THR A CA 1
ATOM 2293 C C . THR A 1 306 ? 5.993 -27.754 11.274 1.00 81.75 306 THR A C 1
ATOM 2295 O O . THR A 1 306 ? 6.753 -28.718 11.267 1.00 81.75 306 THR A O 1
ATOM 2298 N N . GLU A 1 307 ? 4.919 -27.667 10.491 1.00 87.75 307 GLU A N 1
ATOM 2299 C CA . GLU A 1 307 ? 4.627 -28.573 9.379 1.00 87.75 307 GLU A CA 1
ATOM 2300 C C . GLU A 1 307 ? 4.198 -27.726 8.174 1.00 87.75 307 GLU A C 1
ATOM 2302 O O . GLU A 1 307 ? 3.202 -27.007 8.245 1.00 87.75 307 GLU A O 1
ATOM 2307 N N . LEU A 1 308 ? 4.951 -27.784 7.076 1.00 85.50 308 LEU A N 1
ATOM 2308 C CA . LEU A 1 308 ? 4.710 -26.983 5.876 1.00 85.50 308 LEU A CA 1
ATOM 2309 C C . LEU A 1 308 ? 4.695 -27.891 4.652 1.00 85.50 308 LEU A C 1
ATOM 2311 O O . LEU A 1 308 ? 5.695 -28.533 4.361 1.00 85.50 308 LEU A O 1
ATOM 2315 N N . ILE A 1 309 ? 3.588 -27.932 3.910 1.00 86.88 309 ILE A N 1
ATOM 2316 C CA . ILE A 1 309 ? 3.561 -28.613 2.608 1.00 86.88 309 ILE A CA 1
ATOM 2317 C C . ILE A 1 309 ? 4.432 -27.798 1.649 1.00 86.88 309 ILE A C 1
ATOM 2319 O O . ILE A 1 309 ? 4.199 -26.607 1.481 1.00 86.88 309 ILE A O 1
ATOM 2323 N N . ILE A 1 310 ? 5.420 -28.441 1.038 1.00 86.44 310 ILE A N 1
ATOM 2324 C CA . ILE A 1 310 ? 6.384 -27.834 0.109 1.00 86.44 310 ILE A CA 1
ATOM 2325 C C . ILE A 1 310 ? 6.173 -28.312 -1.336 1.00 86.44 310 ILE A C 1
ATOM 2327 O O . ILE A 1 310 ? 6.647 -27.666 -2.263 1.00 86.44 310 ILE A O 1
ATOM 2331 N N . GLN A 1 311 ? 5.399 -29.387 -1.542 1.00 84.25 311 GLN A N 1
ATOM 2332 C CA . GLN A 1 311 ? 5.050 -29.916 -2.865 1.00 84.25 311 GLN A CA 1
ATOM 2333 C C . GLN A 1 311 ? 3.653 -30.548 -2.877 1.00 84.25 311 GLN A C 1
ATOM 2335 O O . GLN A 1 311 ? 3.214 -31.134 -1.881 1.00 84.25 311 GLN A O 1
ATOM 2340 N N . ARG A 1 312 ? 2.972 -30.473 -4.026 1.00 83.25 312 ARG A N 1
ATOM 2341 C CA . ARG A 1 312 ? 1.742 -31.216 -4.333 1.00 83.25 312 ARG A CA 1
ATOM 2342 C C . ARG A 1 312 ? 1.920 -32.102 -5.588 1.00 83.25 312 ARG A C 1
ATOM 2344 O O . ARG A 1 312 ? 2.714 -31.741 -6.454 1.00 83.25 312 ARG A O 1
ATOM 2351 N N . PRO A 1 313 ? 1.151 -33.205 -5.728 1.00 73.69 313 PRO A N 1
ATOM 2352 C CA . PRO A 1 313 ? 1.225 -34.165 -6.845 1.00 73.69 313 PRO A CA 1
ATOM 2353 C C . PRO A 1 313 ? 1.081 -33.611 -8.270 1.00 73.69 313 PRO A C 1
ATOM 2355 O O . PRO A 1 313 ? 1.339 -34.319 -9.236 1.00 73.69 313 PRO A O 1
ATOM 2358 N N . ASP A 1 314 ? 0.546 -32.403 -8.418 1.00 65.19 314 ASP A N 1
ATOM 2359 C CA . ASP A 1 314 ? 0.261 -31.723 -9.683 1.00 65.19 314 ASP A CA 1
ATOM 2360 C C . ASP A 1 314 ? 1.401 -30.795 -10.139 1.00 65.19 314 ASP A C 1
ATOM 2362 O O . ASP A 1 314 ? 1.234 -30.039 -11.095 1.00 65.19 314 ASP A O 1
ATOM 2366 N N . GLY A 1 315 ? 2.563 -30.850 -9.477 1.00 51.72 315 GLY A N 1
ATOM 2367 C CA . GLY A 1 315 ? 3.752 -30.081 -9.853 1.00 51.72 315 GLY A CA 1
ATOM 2368 C C . GLY A 1 315 ? 3.663 -28.584 -9.536 1.00 51.72 315 GLY A C 1
ATOM 2369 O O . GLY A 1 315 ? 4.574 -27.832 -9.875 1.00 51.72 315 GLY A O 1
ATOM 2370 N N . GLN A 1 316 ? 2.598 -28.128 -8.867 1.00 43.25 316 GLN A N 1
ATOM 2371 C CA . GLN A 1 316 ? 2.524 -26.761 -8.360 1.00 43.25 316 GLN A CA 1
ATOM 2372 C C . GLN A 1 316 ? 3.317 -26.648 -7.054 1.00 43.25 316 GLN A C 1
ATOM 2374 O O . GLN A 1 316 ? 2.853 -27.037 -5.978 1.00 43.25 316 GLN A O 1
ATOM 2379 N N . VAL A 1 317 ? 4.522 -26.088 -7.158 1.00 42.81 317 VAL A N 1
ATOM 2380 C CA . VAL A 1 317 ? 5.277 -25.569 -6.011 1.00 42.81 317 VAL A CA 1
ATOM 2381 C C . VAL A 1 317 ? 4.473 -24.417 -5.402 1.00 42.81 317 VAL A C 1
ATOM 2383 O O . VAL A 1 317 ? 3.999 -23.531 -6.114 1.00 42.81 317 VAL A O 1
ATOM 2386 N N . LEU A 1 318 ? 4.278 -24.435 -4.083 1.00 40.09 318 LEU A N 1
ATOM 2387 C CA . LEU A 1 318 ? 3.548 -23.382 -3.379 1.00 40.09 318 LEU A CA 1
ATOM 2388 C C . LEU A 1 318 ? 4.352 -22.075 -3.397 1.00 40.09 318 LEU A C 1
ATOM 2390 O O . LEU A 1 318 ? 5.325 -21.937 -2.660 1.00 40.09 318 LEU A O 1
ATOM 2394 N N . THR A 1 319 ? 3.900 -21.085 -4.164 1.00 29.67 319 THR A N 1
ATOM 2395 C CA . THR A 1 319 ? 4.041 -19.676 -3.782 1.00 29.67 319 THR A CA 1
ATOM 2396 C C . THR A 1 319 ? 2.894 -19.360 -2.828 1.00 29.67 319 THR A C 1
ATOM 2398 O O . THR A 1 319 ? 1.733 -19.258 -3.226 1.00 29.67 319 THR A O 1
ATOM 2401 N N . GLN A 1 320 ? 3.191 -19.281 -1.533 1.00 30.61 320 GLN A N 1
ATOM 2402 C CA . GLN A 1 320 ? 2.232 -18.787 -0.554 1.00 30.61 320 GLN A CA 1
ATOM 2403 C C . GLN A 1 320 ? 2.815 -17.584 0.159 1.00 30.61 320 GLN A C 1
ATOM 2405 O O . GLN A 1 320 ? 3.620 -17.712 1.071 1.00 30.61 320 GLN A O 1
ATOM 2410 N N . SER A 1 321 ? 2.263 -16.430 -0.219 1.00 26.05 321 SER A N 1
ATOM 2411 C CA . SER A 1 321 ? 2.181 -15.213 0.575 1.00 26.05 321 SER A CA 1
ATOM 2412 C C . SER A 1 321 ? 2.105 -15.538 2.068 1.00 26.05 321 SER A C 1
ATOM 2414 O O . SER A 1 321 ? 1.112 -16.094 2.551 1.00 26.05 321 SER A O 1
ATOM 2416 N N . ALA A 1 322 ? 3.172 -15.204 2.786 1.00 25.58 322 ALA A N 1
ATOM 2417 C CA . ALA A 1 322 ? 3.306 -15.464 4.204 1.00 25.58 322 ALA A CA 1
ATOM 2418 C C . ALA A 1 322 ? 2.183 -14.776 5.002 1.00 25.58 322 ALA A C 1
ATOM 2420 O O . ALA A 1 322 ? 2.187 -13.569 5.234 1.00 25.58 322 ALA A O 1
ATOM 2421 N N . LYS A 1 323 ? 1.228 -15.575 5.485 1.00 25.06 323 LYS A N 1
ATOM 2422 C CA . LYS A 1 323 ? 0.596 -15.343 6.785 1.00 25.06 323 LYS A CA 1
ATOM 2423 C C . LYS A 1 323 ? 1.458 -16.047 7.827 1.00 25.06 323 LYS A C 1
ATOM 2425 O O . LYS A 1 323 ? 1.285 -17.240 8.053 1.00 25.06 323 LYS A O 1
ATOM 2430 N N . ALA A 1 324 ? 2.348 -15.306 8.476 1.00 26.03 324 ALA A N 1
ATOM 2431 C CA . ALA A 1 324 ? 2.995 -15.750 9.702 1.00 26.03 324 ALA A CA 1
ATOM 2432 C C . ALA A 1 324 ? 2.255 -15.143 10.901 1.00 26.03 324 ALA A C 1
ATOM 2434 O O . ALA A 1 324 ? 2.349 -13.954 11.185 1.00 26.03 324 ALA A O 1
ATOM 2435 N N . SER A 1 325 ? 1.486 -15.982 11.593 1.00 23.41 325 SER A N 1
ATOM 2436 C CA . SER A 1 325 ? 1.133 -15.781 12.996 1.00 23.41 325 SER A CA 1
ATOM 2437 C C . SER A 1 325 ? 1.978 -16.759 13.803 1.00 23.41 325 SER A C 1
ATOM 2439 O O . SER A 1 325 ? 1.735 -17.964 13.720 1.00 23.41 325 SER A O 1
ATOM 2441 N N . SER A 1 326 ? 2.956 -16.258 14.549 1.00 25.08 326 SER A N 1
ATOM 2442 C CA . SER A 1 326 ? 3.645 -17.005 15.597 1.00 25.08 326 SER A CA 1
ATOM 2443 C C . SER A 1 326 ? 2.923 -16.790 16.931 1.00 25.08 326 SER A C 1
ATOM 2445 O O . SER A 1 326 ? 2.499 -15.688 17.267 1.00 25.08 326 SER A O 1
ATOM 2447 N N . GLY A 1 327 ? 2.747 -17.879 17.671 1.00 24.44 327 GLY A N 1
ATOM 2448 C CA . GLY A 1 327 ? 2.128 -17.914 18.992 1.00 24.44 327 GLY A CA 1
ATOM 2449 C C . GLY A 1 327 ? 1.978 -19.369 19.406 1.00 24.44 327 GLY A C 1
ATOM 2450 O O . GLY A 1 327 ? 0.994 -20.013 19.060 1.00 24.44 327 GLY A O 1
ATOM 2451 N N . GLY A 1 328 ? 3.040 -19.902 20.008 1.00 24.44 328 GLY A N 1
ATOM 2452 C CA . GLY A 1 328 ? 3.224 -21.315 20.307 1.00 24.44 328 GLY A CA 1
ATOM 2453 C C . GLY A 1 328 ? 2.383 -21.853 21.466 1.00 24.44 328 GLY A C 1
ATOM 2454 O O . GLY A 1 328 ? 1.857 -21.129 22.302 1.00 24.44 328 GLY A O 1
ATOM 2455 N N . PHE A 1 329 ? 2.326 -23.179 21.455 1.00 23.77 329 PHE A N 1
ATOM 2456 C CA . PHE A 1 329 ? 1.540 -24.117 22.245 1.00 23.77 329 PHE A CA 1
ATOM 2457 C C . PHE A 1 329 ? 1.774 -24.120 23.763 1.00 23.77 329 PHE A C 1
ATOM 2459 O O . PHE A 1 329 ? 2.920 -24.116 24.218 1.00 23.77 329 PHE A O 1
ATOM 2466 N N . ALA A 1 330 ? 0.695 -24.409 24.498 1.00 23.69 330 ALA A N 1
ATOM 2467 C CA . ALA A 1 330 ? 0.710 -25.308 25.653 1.00 23.69 330 ALA A CA 1
ATOM 2468 C C . ALA A 1 330 ? -0.278 -26.469 25.411 1.00 23.69 330 ALA A C 1
ATOM 2470 O O . ALA A 1 330 ? -1.301 -26.303 24.752 1.00 23.69 330 ALA A O 1
ATOM 2471 N N . ALA A 1 331 ? 0.093 -27.664 25.868 1.00 23.58 331 ALA A N 1
ATOM 2472 C CA . ALA A 1 331 ? -0.502 -28.951 25.517 1.00 23.58 331 ALA A CA 1
ATOM 2473 C C . ALA A 1 331 ? -1.433 -29.498 26.610 1.00 23.58 331 ALA A C 1
ATOM 2475 O O . ALA A 1 331 ? -1.133 -29.332 27.789 1.00 23.58 331 ALA A O 1
ATOM 2476 N N . ALA A 1 332 ? -2.458 -30.268 26.221 1.00 21.39 332 ALA A N 1
ATOM 2477 C CA . ALA A 1 332 ? -2.979 -31.375 27.027 1.00 21.39 332 ALA A CA 1
ATOM 2478 C C . ALA A 1 332 ? -3.721 -32.420 26.164 1.00 21.39 332 ALA A C 1
ATOM 2480 O O . ALA A 1 332 ? -4.684 -32.117 25.470 1.00 21.39 332 ALA A O 1
ATOM 2481 N N . SER A 1 333 ? -3.178 -33.636 26.228 1.00 21.05 333 SER A N 1
ATOM 2482 C CA . SER A 1 333 ? -3.731 -34.995 26.163 1.00 21.05 333 SER A CA 1
ATOM 2483 C C . SER A 1 333 ? -5.040 -35.362 25.444 1.00 21.05 333 SER A C 1
ATOM 2485 O O . SER A 1 333 ? -6.104 -34.777 25.596 1.00 21.05 333 SER A O 1
ATOM 2487 N N . ALA A 1 334 ? -4.912 -36.509 24.772 1.00 23.41 334 ALA A N 1
ATOM 2488 C CA . ALA A 1 334 ? -5.921 -37.396 24.213 1.00 23.41 334 ALA A CA 1
ATOM 2489 C C . ALA A 1 334 ? -7.161 -37.648 25.092 1.00 23.41 334 ALA A C 1
ATOM 2491 O O . ALA A 1 334 ? -7.043 -37.972 26.271 1.00 23.41 334 ALA A O 1
ATOM 2492 N N . SER A 1 335 ? -8.341 -37.677 24.468 1.00 22.31 335 SER 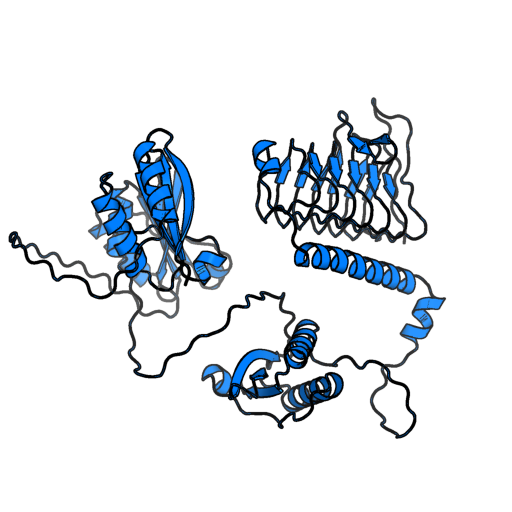A N 1
ATOM 2493 C CA . SER A 1 335 ? -9.176 -38.885 24.310 1.00 22.31 335 SER A CA 1
ATOM 2494 C C . SER A 1 335 ? -10.598 -38.534 23.843 1.00 22.31 335 SER A C 1
ATOM 2496 O O . SER A 1 335 ? -11.100 -37.440 24.065 1.00 22.31 335 SER A O 1
ATOM 2498 N N . ASN A 1 336 ? -11.238 -39.523 23.216 1.00 22.27 336 ASN A N 1
ATOM 2499 C CA . ASN A 1 336 ? -12.647 -39.615 22.832 1.00 22.27 336 ASN A CA 1
ATOM 2500 C C . ASN A 1 336 ? -13.153 -38.832 21.612 1.00 22.27 336 ASN A C 1
ATOM 2502 O O . ASN A 1 336 ? -13.616 -37.697 21.659 1.00 22.27 336 ASN A O 1
ATOM 2506 N N . ALA A 1 337 ? -13.221 -39.592 20.519 1.00 30.20 337 ALA A N 1
ATOM 2507 C CA . ALA A 1 337 ? -14.215 -39.455 19.475 1.00 30.20 337 ALA A CA 1
ATOM 2508 C C . ALA A 1 337 ? -15.638 -39.329 20.049 1.00 30.20 337 ALA A C 1
ATOM 2510 O O . ALA A 1 337 ? -16.104 -40.246 20.720 1.00 30.20 337 ALA A O 1
ATOM 2511 N N . LYS A 1 338 ? -16.353 -38.258 19.687 1.00 22.56 338 LYS A N 1
ATOM 2512 C CA . LYS A 1 338 ? -17.807 -38.276 19.465 1.00 22.56 338 LYS A CA 1
ATOM 2513 C C . LYS A 1 338 ? -18.165 -37.294 18.352 1.00 22.56 338 LYS A C 1
ATOM 2515 O O . LYS A 1 338 ? -17.856 -36.111 18.406 1.00 22.56 338 LYS A O 1
ATOM 2520 N N . SER A 1 339 ? -18.818 -37.827 17.328 1.00 34.12 339 SER A N 1
ATOM 2521 C CA . SER A 1 339 ? -19.552 -37.087 16.308 1.00 34.12 339 SER A CA 1
ATOM 2522 C C . SER A 1 339 ? -20.587 -36.152 16.945 1.00 34.12 339 SER A C 1
ATOM 2524 O O . SER A 1 339 ? -21.395 -36.621 17.746 1.00 34.12 339 SER A O 1
ATOM 2526 N N . ALA A 1 340 ? -20.636 -34.885 16.535 1.00 24.16 340 ALA A N 1
ATOM 2527 C CA . ALA A 1 340 ? -21.777 -34.007 16.792 1.00 24.16 340 ALA A CA 1
ATOM 2528 C C . ALA A 1 340 ? -22.101 -33.191 15.530 1.00 24.16 340 ALA A C 1
ATOM 2530 O O . ALA A 1 340 ? -21.220 -32.652 14.864 1.00 24.16 340 ALA A O 1
ATOM 2531 N N . SER A 1 341 ? -23.377 -33.216 15.160 1.00 24.25 341 SER A N 1
ATOM 2532 C CA . SER A 1 341 ? -23.961 -32.784 13.894 1.00 24.25 341 SER A CA 1
ATOM 2533 C C . SER A 1 341 ? -24.101 -31.268 13.753 1.00 24.25 341 SER A C 1
ATOM 2535 O O . SER A 1 341 ? -24.363 -30.555 14.716 1.00 24.25 341 SER A O 1
ATOM 2537 N N . ALA A 1 342 ? -24.022 -30.795 12.509 1.00 28.55 342 ALA A N 1
ATOM 2538 C CA . ALA A 1 342 ? -24.388 -29.446 12.105 1.00 28.55 342 ALA A CA 1
ATOM 2539 C C . ALA A 1 342 ? -25.917 -29.255 12.101 1.00 28.55 342 ALA A C 1
ATOM 2541 O O . ALA A 1 342 ? -26.593 -29.847 11.264 1.00 28.55 342 ALA A O 1
ATOM 2542 N N . SER A 1 343 ? -26.433 -28.404 12.991 1.00 34.16 343 SER A N 1
ATOM 2543 C CA . SER A 1 343 ? -27.759 -27.767 12.892 1.00 34.16 343 SER A CA 1
ATOM 2544 C C . SER A 1 343 ? -27.933 -26.753 14.034 1.00 34.16 343 SER A C 1
ATOM 2546 O O . SER A 1 343 ? -28.488 -27.077 15.079 1.00 34.16 343 SER A O 1
ATOM 2548 N N . GLY A 1 344 ? -27.415 -25.533 13.853 1.00 41.66 344 GLY A N 1
ATOM 2549 C CA . GLY A 1 344 ? -27.819 -24.378 14.663 1.00 41.66 344 GLY A CA 1
ATOM 2550 C C . GLY A 1 344 ? -29.175 -23.882 14.158 1.00 41.66 344 GLY A C 1
ATOM 2551 O O . GLY A 1 344 ? -29.343 -23.693 12.956 1.00 41.66 344 GLY A O 1
ATOM 2552 N N . ASP A 1 345 ? -30.146 -23.774 15.057 1.00 64.50 345 ASP A N 1
ATOM 2553 C CA . ASP A 1 345 ? -31.587 -23.831 14.794 1.00 64.50 345 ASP A CA 1
ATOM 2554 C C . ASP A 1 345 ? -32.117 -22.734 13.841 1.00 64.50 345 ASP A C 1
ATOM 2556 O O . ASP A 1 345 ? -32.385 -21.603 14.247 1.00 64.50 345 ASP A O 1
ATOM 2560 N N . VAL A 1 346 ? -32.307 -23.071 12.560 1.00 71.25 346 VAL A N 1
ATOM 2561 C CA . VAL A 1 346 ? -32.831 -22.181 11.500 1.00 71.25 346 VAL A CA 1
ATOM 2562 C C . VAL A 1 346 ? -34.188 -21.565 11.881 1.00 71.25 346 VAL A C 1
ATOM 2564 O O . VAL A 1 346 ? -34.487 -20.430 11.503 1.00 71.25 346 VAL A O 1
ATOM 2567 N N . ALA A 1 347 ? -34.987 -22.263 12.696 1.00 69.94 347 ALA A N 1
ATOM 2568 C CA . ALA A 1 347 ? -36.261 -21.756 13.197 1.00 69.94 347 ALA A CA 1
ATOM 2569 C C . ALA A 1 347 ? -36.091 -20.545 14.132 1.00 69.94 347 ALA A C 1
ATOM 2571 O O . ALA A 1 347 ? -36.907 -19.623 14.108 1.00 69.94 347 ALA A O 1
ATOM 2572 N N . SER A 1 348 ? -35.010 -20.502 14.917 1.00 70.31 348 SER A N 1
ATOM 2573 C CA . SER A 1 348 ? -34.698 -19.362 15.789 1.00 70.31 348 SER A CA 1
ATOM 2574 C C . SER A 1 348 ? -34.340 -18.103 14.989 1.00 70.31 348 SER A C 1
ATOM 2576 O O . SER A 1 348 ? -34.826 -17.016 15.303 1.00 70.31 348 SER A O 1
ATOM 2578 N N . GLN A 1 349 ? -33.590 -18.257 13.892 1.00 72.44 349 GLN A N 1
ATOM 2579 C CA . GLN A 1 349 ? -33.235 -17.161 12.986 1.00 72.44 349 GLN A CA 1
ATOM 2580 C C . GLN A 1 349 ? -34.450 -16.593 12.250 1.00 72.44 349 GLN A C 1
ATOM 2582 O O . GLN A 1 349 ? -34.579 -15.374 12.140 1.00 72.44 349 GLN A O 1
ATOM 2587 N N . VAL A 1 350 ? -35.366 -17.454 11.793 1.00 78.44 350 VAL A N 1
ATOM 2588 C CA . VAL A 1 350 ? -36.636 -17.016 11.191 1.00 78.44 350 VAL A CA 1
ATOM 2589 C C . VAL A 1 350 ? -37.441 -16.182 12.189 1.00 78.44 350 VAL A C 1
ATOM 2591 O O . VAL A 1 350 ? -37.852 -15.069 11.859 1.00 78.44 350 VAL A O 1
ATOM 2594 N N . ARG A 1 351 ? -37.600 -16.662 13.431 1.00 80.56 351 ARG A N 1
ATOM 2595 C CA . ARG A 1 351 ? -38.321 -15.927 14.485 1.00 80.56 351 ARG A CA 1
ATOM 2596 C C . ARG A 1 351 ? -37.678 -14.577 14.796 1.00 80.56 351 ARG A C 1
ATOM 2598 O O . ARG A 1 351 ? -38.389 -13.586 14.929 1.00 80.56 351 ARG A O 1
ATOM 2605 N N . GLN A 1 352 ? -36.350 -14.517 14.873 1.00 78.06 352 GLN A N 1
ATOM 2606 C CA . GLN A 1 352 ? -35.626 -13.281 15.169 1.00 78.06 352 GLN A CA 1
ATOM 2607 C C . GLN A 1 352 ? -35.794 -12.226 14.067 1.00 78.06 352 GLN A C 1
ATOM 2609 O O . GLN A 1 352 ? -36.034 -11.058 14.371 1.00 78.06 352 GLN A O 1
ATOM 2614 N N . LEU A 1 353 ? -35.695 -12.622 12.795 1.00 82.00 353 LEU A N 1
ATOM 2615 C CA . LEU A 1 353 ? -35.852 -11.702 11.664 1.00 82.00 353 LEU A CA 1
ATOM 2616 C C . LEU A 1 353 ? -37.288 -11.171 11.560 1.00 82.00 353 LEU A C 1
ATOM 2618 O O . LEU A 1 353 ? -37.480 -9.969 11.372 1.00 82.00 353 LEU A O 1
ATOM 2622 N N . LEU A 1 354 ? -38.286 -12.036 11.759 1.00 83.62 354 LEU A N 1
ATOM 2623 C CA . LEU A 1 354 ? -39.695 -11.632 11.772 1.00 83.62 354 LEU A CA 1
ATOM 2624 C C . LEU A 1 354 ? -40.019 -10.713 12.960 1.00 83.62 354 LEU A C 1
ATOM 2626 O O . LEU A 1 354 ? -40.702 -9.707 12.779 1.00 83.62 354 LEU A O 1
ATOM 2630 N N . ALA A 1 355 ? -39.481 -10.994 14.154 1.00 76.31 355 ALA A N 1
ATOM 2631 C CA . ALA A 1 355 ? -39.668 -10.154 15.343 1.00 76.31 355 ALA A CA 1
ATOM 2632 C C . ALA A 1 355 ? -39.074 -8.743 15.182 1.00 76.31 355 ALA A C 1
ATOM 2634 O O . ALA A 1 355 ? -39.574 -7.785 15.766 1.00 76.31 355 ALA A O 1
ATOM 2635 N N . GLN A 1 356 ? -38.032 -8.602 14.360 1.00 78.50 356 GLN A N 1
ATOM 2636 C CA . GLN A 1 356 ? -37.432 -7.311 14.007 1.00 78.50 356 GLN A CA 1
ATOM 2637 C C . GLN A 1 356 ? -38.192 -6.582 12.882 1.00 78.50 356 GLN A C 1
ATOM 2639 O O . GLN A 1 356 ? -37.818 -5.474 12.500 1.00 78.50 356 GLN A O 1
ATOM 2644 N N . GLY A 1 357 ? -39.277 -7.172 12.368 1.00 82.12 357 GLY A N 1
ATOM 2645 C CA . GLY A 1 357 ? -40.110 -6.595 11.315 1.00 82.12 357 GLY A CA 1
ATOM 2646 C C . GLY A 1 357 ? -39.518 -6.723 9.911 1.00 82.12 357 GLY A C 1
ATOM 2647 O O . GLY A 1 357 ? -39.942 -6.001 9.007 1.00 82.12 357 GLY A O 1
ATOM 2648 N N . TYR A 1 358 ? -38.540 -7.611 9.717 1.00 86.31 358 TYR A N 1
ATOM 2649 C CA . TYR A 1 358 ? -37.936 -7.855 8.413 1.00 86.31 358 TYR A CA 1
ATOM 2650 C C . TYR A 1 358 ? -38.725 -8.885 7.608 1.00 86.31 358 TYR A C 1
ATOM 2652 O O . TYR A 1 358 ? -39.280 -9.843 8.145 1.00 86.31 358 TYR A O 1
ATOM 2660 N N . GLN A 1 359 ? -38.742 -8.694 6.291 1.00 85.81 359 GLN A N 1
ATOM 2661 C CA . GLN A 1 359 ? -39.257 -9.683 5.352 1.00 85.81 359 GLN A CA 1
ATOM 2662 C C . GLN A 1 359 ? -38.206 -10.765 5.112 1.00 85.81 359 GLN A C 1
ATOM 2664 O O . GLN A 1 359 ? -37.007 -10.515 5.216 1.00 85.81 359 GLN A O 1
ATOM 2669 N N . ILE A 1 360 ? -38.648 -11.971 4.770 1.00 88.06 360 ILE A N 1
ATOM 2670 C CA . ILE A 1 360 ? -37.757 -13.096 4.490 1.00 88.06 360 ILE A CA 1
ATOM 2671 C C . ILE A 1 360 ? -37.965 -13.549 3.049 1.00 88.06 360 ILE A C 1
ATOM 2673 O O . ILE A 1 360 ? -39.092 -13.703 2.587 1.00 88.06 360 ILE A O 1
ATOM 2677 N N . SER A 1 361 ? -36.861 -13.783 2.348 1.00 86.94 361 SER A N 1
ATOM 2678 C CA . SER A 1 361 ? -36.838 -14.399 1.022 1.00 86.94 361 SER A CA 1
ATOM 2679 C C . SER A 1 361 ? -35.906 -15.606 1.015 1.00 86.94 361 SER A C 1
ATOM 2681 O O . SER A 1 361 ? -34.998 -15.714 1.843 1.00 86.94 361 SER A O 1
ATOM 2683 N N . ILE A 1 362 ? -36.146 -16.529 0.089 1.00 89.75 362 ILE A N 1
ATOM 2684 C CA . ILE A 1 362 ? -35.322 -17.722 -0.106 1.00 89.75 362 ILE A CA 1
ATOM 2685 C C . ILE A 1 362 ? -34.643 -17.597 -1.460 1.00 89.75 362 ILE A C 1
ATOM 2687 O O . ILE A 1 362 ? -35.274 -17.192 -2.433 1.00 89.75 362 ILE A O 1
ATOM 2691 N N . GLU A 1 363 ? -33.371 -17.960 -1.533 1.00 92.12 363 GLU A N 1
ATOM 2692 C CA . GLU A 1 363 ? -32.614 -17.987 -2.780 1.00 92.12 363 GLU A CA 1
ATOM 2693 C C . GLU A 1 363 ? -31.873 -19.312 -2.934 1.00 92.12 363 GLU A C 1
ATOM 2695 O O . GLU A 1 363 ? -31.503 -19.946 -1.944 1.00 92.12 363 GLU A O 1
ATOM 2700 N N . TYR A 1 364 ? -31.617 -19.709 -4.177 1.00 92.62 364 TYR A N 1
ATOM 2701 C CA . TYR A 1 364 ? -30.887 -20.933 -4.491 1.00 92.62 364 TYR A CA 1
ATOM 2702 C C . TYR A 1 364 ? -29.847 -20.728 -5.596 1.00 92.62 364 TYR A C 1
ATOM 2704 O O . TYR A 1 364 ? -29.909 -19.768 -6.370 1.00 92.62 364 TYR A O 1
ATOM 2712 N N . ALA A 1 365 ? -28.846 -21.608 -5.642 1.00 90.12 365 ALA A N 1
ATOM 2713 C CA . ALA A 1 365 ? -27.778 -21.559 -6.633 1.00 90.12 365 ALA A CA 1
ATOM 2714 C C . ALA A 1 365 ? -27.153 -22.936 -6.898 1.00 90.12 365 ALA A C 1
ATOM 2716 O O . ALA A 1 365 ? -26.797 -23.665 -5.969 1.00 90.12 365 ALA A O 1
ATOM 2717 N N . ASP A 1 366 ? -26.906 -23.236 -8.174 1.00 87.31 366 ASP A N 1
ATOM 2718 C CA . ASP A 1 366 ? -26.038 -24.338 -8.583 1.00 87.31 366 ASP A CA 1
ATOM 2719 C C . ASP A 1 366 ? -24.565 -24.082 -8.176 1.00 87.31 366 ASP A C 1
ATOM 2721 O O . ASP A 1 366 ? -24.161 -22.974 -7.802 1.00 87.31 366 ASP A O 1
ATOM 2725 N N . LYS A 1 367 ? -23.710 -25.108 -8.274 1.00 79.25 367 LYS A N 1
ATOM 2726 C CA . LYS A 1 367 ? -22.292 -25.026 -7.868 1.00 79.25 367 LYS A CA 1
ATOM 2727 C C . LYS A 1 367 ? -21.494 -23.937 -8.599 1.00 79.25 367 LYS A C 1
ATOM 2729 O O . LYS A 1 367 ? -20.535 -23.408 -8.033 1.00 79.25 367 LYS A O 1
ATOM 2734 N N . ARG A 1 368 ? -21.835 -23.621 -9.849 1.00 81.75 368 ARG A N 1
ATOM 2735 C CA . ARG A 1 368 ? -21.163 -22.590 -10.650 1.00 81.75 368 ARG A CA 1
ATOM 2736 C C . ARG A 1 368 ? -21.630 -21.200 -10.222 1.00 81.75 368 ARG A C 1
ATOM 2738 O O . ARG A 1 368 ? -20.791 -20.336 -9.985 1.00 81.75 368 ARG A O 1
ATOM 2745 N N . ARG A 1 369 ? -22.940 -21.007 -10.067 1.00 73.69 369 ARG A N 1
ATOM 2746 C CA . ARG A 1 369 ? -23.570 -19.763 -9.606 1.00 73.69 369 ARG A CA 1
ATOM 2747 C C . ARG A 1 369 ? -23.136 -19.394 -8.189 1.00 73.69 369 ARG A C 1
ATOM 2749 O O . ARG A 1 369 ? -22.713 -18.264 -7.972 1.00 73.69 369 ARG A O 1
ATOM 2756 N N . PHE A 1 370 ? -23.077 -20.368 -7.280 1.00 77.69 370 PHE A N 1
ATOM 2757 C CA . PHE A 1 370 ? -22.572 -20.172 -5.919 1.00 77.69 370 PHE A CA 1
ATOM 2758 C C . PHE A 1 370 ? -21.118 -19.668 -5.894 1.00 77.69 370 PHE A C 1
ATOM 2760 O O . PHE A 1 370 ? -20.799 -18.738 -5.159 1.00 77.69 370 PHE A O 1
ATOM 2767 N N . LYS A 1 371 ? -20.231 -20.231 -6.732 1.00 65.81 371 LYS A N 1
ATOM 2768 C CA . LYS A 1 371 ? -18.830 -19.777 -6.848 1.00 65.81 371 LYS A CA 1
ATOM 2769 C C . LYS A 1 371 ? -18.692 -18.358 -7.404 1.00 65.81 371 LYS A C 1
ATOM 2771 O O . LYS A 1 371 ? -17.705 -17.696 -7.107 1.00 65.81 371 LYS A O 1
ATOM 2776 N N . ALA A 1 372 ? -19.653 -17.921 -8.211 1.00 63.06 372 ALA A N 1
ATOM 2777 C CA . ALA A 1 372 ? -19.710 -16.579 -8.778 1.00 63.06 372 ALA A CA 1
ATOM 2778 C C . ALA A 1 372 ? -20.572 -15.611 -7.943 1.00 63.06 372 ALA A C 1
ATOM 2780 O O . ALA A 1 372 ? -20.853 -14.508 -8.403 1.00 63.06 372 ALA A O 1
ATOM 2781 N N . SER A 1 373 ? -21.024 -16.018 -6.749 1.00 73.00 373 SER A N 1
ATOM 2782 C CA . SER A 1 373 ? -21.945 -15.251 -5.894 1.00 73.00 373 SER A CA 1
ATOM 2783 C C . SER A 1 373 ? -23.256 -14.835 -6.581 1.00 73.00 373 SER A C 1
ATOM 2785 O O . SER A 1 373 ? -23.886 -13.858 -6.183 1.00 73.00 373 SER A O 1
ATOM 2787 N N . ALA A 1 374 ? -23.689 -15.581 -7.599 1.00 72.44 374 ALA A N 1
ATOM 2788 C CA . ALA A 1 374 ? -24.950 -15.371 -8.300 1.00 72.44 374 ALA A CA 1
ATOM 2789 C C . ALA A 1 374 ? -26.041 -16.265 -7.696 1.00 72.44 374 ALA A C 1
ATOM 2791 O O . ALA A 1 374 ? -25.829 -17.463 -7.518 1.00 72.44 374 ALA A O 1
ATOM 2792 N N . TRP A 1 375 ? -27.214 -15.699 -7.414 1.00 88.75 375 TRP A N 1
ATOM 2793 C CA . TRP A 1 375 ? -28.320 -16.399 -6.758 1.00 88.75 375 TRP A CA 1
ATOM 2794 C C . TRP A 1 375 ? -29.623 -16.195 -7.521 1.00 88.75 375 TRP A C 1
ATOM 2796 O O . TRP A 1 375 ? -29.850 -15.136 -8.106 1.00 88.75 375 TRP A O 1
ATOM 2806 N N . THR A 1 376 ? -30.469 -17.219 -7.527 1.00 88.50 376 THR A N 1
ATOM 2807 C CA . THR A 1 376 ? -31.807 -17.164 -8.112 1.00 88.50 376 THR A CA 1
ATOM 2808 C C . THR A 1 376 ? -32.825 -16.993 -6.993 1.00 88.50 376 THR A C 1
ATOM 2810 O O . THR A 1 376 ? -32.777 -17.712 -5.994 1.00 88.50 376 THR A O 1
ATOM 2813 N N . ALA A 1 377 ? -33.738 -16.035 -7.148 1.00 85.81 377 ALA A N 1
ATOM 2814 C CA . ALA A 1 377 ? -34.818 -15.828 -6.193 1.00 85.81 377 ALA A CA 1
ATOM 2815 C C . ALA A 1 377 ? -35.801 -17.010 -6.225 1.00 85.81 377 ALA A C 1
ATOM 2817 O O . ALA A 1 377 ? -36.227 -17.448 -7.294 1.00 85.81 377 ALA A O 1
ATOM 2818 N N . GLY A 1 378 ? -36.138 -17.527 -5.045 1.00 78.81 378 GLY A N 1
ATOM 2819 C CA . GLY A 1 378 ? -37.180 -18.527 -4.840 1.00 78.81 378 GLY A CA 1
ATOM 2820 C C . GLY A 1 378 ? -38.584 -17.919 -4.829 1.00 78.81 378 GLY A C 1
ATOM 2821 O O . GLY A 1 378 ? -38.772 -16.724 -5.067 1.00 78.81 378 GLY A O 1
ATOM 2822 N N . LYS A 1 379 ? -39.591 -18.753 -4.542 1.00 76.44 379 LYS A N 1
ATOM 2823 C CA . LYS A 1 379 ? -40.994 -18.317 -4.447 1.00 76.44 379 LYS A CA 1
ATOM 2824 C C . LYS A 1 379 ? -41.149 -17.228 -3.378 1.00 76.44 379 LYS A C 1
ATOM 2826 O O . LYS A 1 379 ? -40.598 -17.337 -2.283 1.00 76.44 379 LYS A O 1
ATOM 2831 N N . ALA A 1 380 ? -41.905 -16.181 -3.710 1.00 73.31 380 ALA A N 1
ATOM 2832 C CA . ALA A 1 380 ? -42.166 -15.074 -2.798 1.00 73.31 380 ALA A CA 1
ATOM 2833 C C . ALA A 1 380 ? -42.970 -15.554 -1.581 1.00 73.31 380 ALA A C 1
ATOM 2835 O O . ALA A 1 380 ? -43.989 -16.228 -1.733 1.00 73.31 380 ALA A O 1
ATOM 2836 N N . ILE A 1 381 ? -42.524 -15.178 -0.382 1.00 80.62 381 ILE A N 1
ATOM 2837 C CA . ILE A 1 381 ? -43.231 -15.459 0.868 1.00 80.62 381 ILE A CA 1
ATOM 2838 C C . ILE A 1 381 ? -43.987 -14.195 1.267 1.00 80.62 381 ILE A C 1
ATOM 2840 O O . ILE A 1 381 ? -43.381 -13.162 1.540 1.00 80.62 381 ILE A O 1
ATOM 2844 N N . THR A 1 382 ? -45.315 -14.266 1.281 1.00 73.12 382 THR A N 1
ATOM 2845 C CA . THR A 1 382 ? -46.191 -13.133 1.626 1.00 73.12 382 THR A CA 1
ATOM 2846 C C . THR A 1 382 ? -46.610 -13.120 3.098 1.00 73.12 382 THR A C 1
ATOM 2848 O O . THR A 1 382 ? -47.148 -12.120 3.566 1.00 73.12 382 THR A O 1
ATOM 2851 N N . SER A 1 383 ? -46.354 -14.206 3.835 1.00 75.44 383 SER A N 1
ATOM 2852 C CA . SER A 1 383 ? -46.705 -14.349 5.251 1.00 75.44 383 SER A CA 1
ATOM 2853 C C . SER A 1 383 ? -45.573 -13.904 6.180 1.00 75.44 383 SER A C 1
ATOM 2855 O O . SER A 1 383 ? -44.394 -14.103 5.892 1.00 75.44 383 SER A O 1
ATOM 2857 N N . ASN A 1 384 ? -45.946 -13.330 7.325 1.00 77.69 384 ASN A N 1
ATOM 2858 C CA . ASN A 1 384 ? -45.054 -12.972 8.431 1.00 77.69 384 ASN A CA 1
ATOM 2859 C C . ASN A 1 384 ? -45.115 -13.979 9.594 1.00 77.69 384 ASN A C 1
ATOM 2861 O O . ASN A 1 384 ? -44.595 -13.696 10.674 1.00 77.69 384 ASN A O 1
ATOM 2865 N N . ARG A 1 385 ? -45.769 -15.132 9.397 1.00 78.62 385 ARG A N 1
ATOM 2866 C CA . ARG A 1 385 ? -45.820 -16.217 10.380 1.00 78.62 385 ARG A CA 1
ATOM 2867 C C . ARG A 1 385 ? -44.600 -17.117 10.217 1.00 78.62 385 ARG A C 1
ATOM 2869 O O . ARG A 1 385 ? -44.232 -17.500 9.107 1.00 78.62 385 ARG A O 1
ATOM 2876 N N . ASP A 1 386 ? -43.996 -17.478 11.340 1.00 77.31 386 ASP A N 1
ATOM 2877 C CA . ASP A 1 386 ? -42.831 -18.361 11.412 1.00 77.31 386 ASP A CA 1
ATOM 2878 C C . ASP A 1 386 ? -43.090 -19.730 10.764 1.00 77.31 386 ASP A C 1
ATOM 2880 O O . ASP A 1 386 ? -42.255 -20.211 9.996 1.00 77.31 386 ASP A O 1
ATOM 2884 N N . SER A 1 387 ? -44.268 -20.315 10.997 1.00 76.12 387 SER A N 1
ATOM 2885 C CA . SER A 1 387 ? -44.708 -21.582 10.398 1.00 76.12 387 SER A CA 1
ATOM 2886 C C . SER A 1 387 ? -44.668 -21.571 8.870 1.00 76.12 387 SER A C 1
ATOM 2888 O O . SER A 1 387 ? -44.229 -22.540 8.251 1.00 76.12 387 SER A O 1
ATOM 2890 N N . ASP A 1 388 ? -45.085 -20.464 8.261 1.00 78.75 388 ASP A N 1
ATOM 2891 C CA . ASP A 1 388 ? -45.264 -20.358 6.814 1.00 78.75 388 ASP A CA 1
ATOM 2892 C C . ASP A 1 388 ? -43.914 -20.159 6.117 1.00 78.75 388 ASP A C 1
ATOM 2894 O O . ASP A 1 388 ? -43.649 -20.751 5.070 1.00 78.75 388 ASP A O 1
ATOM 2898 N N . VAL A 1 389 ? -43.019 -19.384 6.740 1.00 82.25 389 VAL A N 1
ATOM 2899 C CA . VAL A 1 389 ? -41.636 -19.211 6.276 1.00 82.25 389 VAL A CA 1
ATOM 2900 C C . VAL A 1 389 ? -40.866 -20.530 6.361 1.00 82.25 389 VAL A C 1
ATOM 2902 O O . VAL A 1 389 ? -40.147 -20.883 5.426 1.00 82.25 389 VAL A O 1
ATOM 2905 N N . LEU A 1 390 ? -41.027 -21.286 7.453 1.00 81.25 390 LEU A N 1
ATOM 2906 C CA . LEU A 1 390 ? -40.371 -22.587 7.613 1.00 81.25 390 LEU A CA 1
ATOM 2907 C C . LEU A 1 390 ? -40.919 -23.626 6.626 1.00 81.25 390 LEU A C 1
ATOM 2909 O O . LEU A 1 390 ? -40.142 -24.398 6.063 1.00 81.25 390 LEU A O 1
ATOM 2913 N N . ALA A 1 391 ? -42.227 -23.613 6.352 1.00 78.81 391 ALA A N 1
ATOM 2914 C CA . ALA A 1 391 ? -42.833 -24.459 5.325 1.00 78.81 391 ALA A CA 1
ATOM 2915 C C . ALA A 1 391 ? -42.294 -24.131 3.921 1.00 78.81 391 ALA A C 1
ATOM 2917 O O . ALA A 1 391 ? -41.903 -25.038 3.185 1.00 78.81 391 ALA A O 1
ATOM 2918 N N . ALA A 1 392 ? -42.193 -22.843 3.573 1.00 82.88 392 ALA A N 1
ATOM 2919 C CA . ALA A 1 392 ? -41.614 -22.401 2.305 1.00 82.88 392 ALA A CA 1
ATOM 2920 C C . ALA A 1 392 ? -40.128 -22.780 2.178 1.00 82.88 392 ALA A C 1
ATOM 2922 O O . ALA A 1 392 ? -39.679 -23.188 1.105 1.00 82.88 392 ALA A O 1
ATOM 2923 N N . LEU A 1 393 ? -39.370 -22.701 3.276 1.00 84.31 393 LEU A N 1
ATOM 2924 C CA . LEU A 1 393 ? -37.962 -23.093 3.312 1.00 84.31 393 LEU A CA 1
ATOM 2925 C C . LEU A 1 393 ? -37.777 -24.592 3.084 1.00 84.31 393 LEU A C 1
ATOM 2927 O O . LEU A 1 393 ? -36.940 -24.990 2.276 1.00 84.31 393 LEU A O 1
ATOM 2931 N N . ASN A 1 394 ? -38.590 -25.415 3.745 1.00 81.25 394 ASN A N 1
ATOM 2932 C CA . ASN A 1 394 ? -38.585 -26.862 3.546 1.00 81.25 394 ASN A CA 1
ATOM 2933 C C . ASN A 1 394 ? -38.970 -27.239 2.109 1.00 81.25 394 ASN A C 1
ATOM 2935 O O . ASN A 1 394 ? -38.325 -28.101 1.512 1.00 81.25 394 ASN A O 1
ATOM 2939 N N . ALA A 1 395 ? -39.961 -26.558 1.524 1.00 81.31 395 ALA A N 1
ATOM 2940 C CA . ALA A 1 395 ? -40.337 -26.758 0.128 1.00 81.31 395 ALA A CA 1
ATOM 2941 C C . ALA A 1 395 ? -39.182 -26.415 -0.830 1.00 81.31 395 ALA A C 1
ATOM 2943 O O . ALA A 1 395 ? -38.869 -27.215 -1.706 1.00 81.31 395 ALA A O 1
ATOM 2944 N N . ALA A 1 396 ? -38.489 -25.289 -0.622 1.00 82.31 396 ALA A N 1
ATOM 2945 C CA . ALA A 1 396 ? -37.348 -24.889 -1.448 1.00 82.31 396 ALA A CA 1
ATOM 2946 C C . ALA A 1 396 ? -36.151 -25.846 -1.318 1.00 82.31 396 ALA A C 1
ATOM 2948 O O . ALA A 1 396 ? -35.510 -26.177 -2.311 1.00 82.31 396 ALA A O 1
ATOM 2949 N N . MET A 1 397 ? -35.864 -26.334 -0.109 1.00 83.38 397 MET A N 1
ATOM 2950 C CA . MET A 1 397 ? -34.832 -27.354 0.112 1.00 83.38 397 MET A CA 1
ATOM 2951 C C . MET A 1 397 ? -35.160 -28.665 -0.612 1.00 83.38 397 MET A C 1
ATOM 2953 O O . MET A 1 397 ? -34.275 -29.300 -1.190 1.00 83.38 397 MET A O 1
ATOM 2957 N N . SER A 1 398 ? -36.441 -29.044 -0.640 1.00 79.69 398 SER A N 1
ATOM 2958 C CA . SER A 1 398 ? -36.887 -30.238 -1.356 1.00 79.69 398 SER A CA 1
ATOM 2959 C C . SER A 1 398 ? -36.925 -30.068 -2.877 1.00 79.69 398 SER A C 1
ATOM 2961 O O . SER A 1 398 ? -36.646 -31.028 -3.588 1.00 79.69 398 SER A O 1
ATOM 2963 N N . GLU A 1 399 ? -37.292 -28.889 -3.381 1.00 85.00 399 GLU A N 1
ATOM 2964 C CA . GLU A 1 399 ? -37.355 -28.575 -4.817 1.00 85.00 399 GLU A CA 1
ATOM 2965 C C . GLU A 1 399 ? -35.943 -28.461 -5.427 1.00 85.00 399 GLU A C 1
ATOM 2967 O O . GLU A 1 399 ? -35.724 -28.868 -6.565 1.00 85.00 399 GLU A O 1
ATOM 2972 N N . HIS A 1 400 ? -34.962 -28.001 -4.641 1.00 85.31 400 HIS A N 1
ATOM 2973 C CA . HIS A 1 400 ? -33.586 -27.735 -5.080 1.00 85.31 400 HIS A CA 1
ATOM 2974 C C . HIS A 1 400 ? -32.554 -28.704 -4.479 1.00 85.31 400 HIS A C 1
ATOM 2976 O O . HIS A 1 400 ? -31.481 -28.298 -4.019 1.00 85.31 400 HIS A O 1
ATOM 2982 N N . GLN A 1 401 ? -32.861 -30.004 -4.445 1.00 79.31 401 GLN A N 1
ATOM 2983 C CA . GLN A 1 401 ? -31.928 -31.018 -3.939 1.00 79.31 401 GLN A CA 1
ATOM 2984 C C . GLN A 1 401 ? -30.617 -31.035 -4.742 1.00 79.31 401 GLN A C 1
ATOM 2986 O O . GLN A 1 401 ? -30.613 -31.068 -5.968 1.00 79.31 401 GLN A O 1
ATOM 2991 N N . GLY A 1 402 ? -29.481 -31.023 -4.039 1.00 77.38 402 GLY A N 1
ATOM 2992 C CA . GLY A 1 402 ? -28.156 -30.959 -4.670 1.00 77.38 402 GLY A CA 1
ATOM 2993 C C . GLY A 1 402 ? -27.690 -29.542 -5.031 1.00 77.38 402 GLY A C 1
ATOM 2994 O O . GLY A 1 402 ? -26.568 -29.379 -5.508 1.00 77.38 402 GLY A O 1
ATOM 2995 N N . GLU A 1 403 ? -28.487 -28.510 -4.744 1.00 85.12 403 GLU A N 1
ATOM 2996 C CA . GLU A 1 403 ? -28.111 -27.100 -4.896 1.00 85.12 403 GLU A CA 1
ATOM 2997 C C . GLU A 1 403 ? -27.890 -26.418 -3.535 1.00 85.12 403 GLU A C 1
ATOM 2999 O O . GLU A 1 403 ? -28.175 -26.971 -2.465 1.00 85.12 403 GLU A O 1
ATOM 3004 N N . TYR A 1 404 ? -27.330 -25.207 -3.563 1.00 86.31 404 TYR A N 1
ATOM 3005 C CA . TYR A 1 404 ? -27.246 -24.350 -2.385 1.00 86.31 404 TYR A CA 1
ATOM 3006 C C . TYR A 1 404 ? -28.580 -23.640 -2.186 1.00 86.31 404 TYR A C 1
ATOM 3008 O O . TYR A 1 404 ? -29.059 -23.015 -3.124 1.00 86.31 404 TYR A O 1
ATOM 3016 N N . VAL A 1 405 ? -29.130 -23.665 -0.971 1.00 84.69 405 VAL A N 1
ATOM 3017 C CA . VAL A 1 405 ? -30.321 -22.880 -0.597 1.00 84.69 405 VAL A CA 1
ATOM 3018 C C . VAL A 1 405 ? -29.950 -21.976 0.565 1.00 84.69 405 VAL A C 1
ATOM 3020 O O . VAL A 1 405 ? -29.264 -22.408 1.498 1.00 84.69 405 VAL A O 1
ATOM 3023 N N . ARG A 1 406 ? -30.376 -20.716 0.512 1.00 87.38 406 ARG A N 1
ATOM 3024 C CA . ARG A 1 406 ? -30.139 -19.729 1.562 1.00 87.38 406 ARG A CA 1
ATOM 3025 C C . ARG A 1 406 ? -31.386 -18.930 1.904 1.00 87.38 406 ARG A C 1
ATOM 3027 O O . ARG A 1 406 ? -32.245 -18.703 1.059 1.00 87.38 406 ARG A O 1
ATOM 3034 N N . LEU A 1 407 ? -31.424 -18.466 3.142 1.00 84.62 407 LEU A N 1
ATOM 3035 C CA . LEU A 1 407 ? -32.396 -17.520 3.658 1.00 84.62 407 LEU A CA 1
ATOM 3036 C C . LEU A 1 407 ? -31.805 -16.109 3.625 1.00 84.62 407 LEU A C 1
ATOM 3038 O O . LEU A 1 407 ? -30.651 -15.913 4.012 1.00 84.62 407 LEU A O 1
ATOM 3042 N N . VAL A 1 408 ? -32.597 -15.131 3.187 1.00 87.00 408 VAL A N 1
ATOM 3043 C CA . VAL A 1 408 ? -32.217 -13.717 3.139 1.00 87.00 408 VAL A CA 1
ATOM 3044 C C . VAL A 1 408 ? -33.245 -12.870 3.887 1.00 87.00 408 VAL A C 1
ATOM 3046 O O . VAL A 1 408 ? -34.422 -12.860 3.529 1.00 87.00 408 VAL A O 1
ATOM 3049 N N . GLY A 1 409 ? -32.793 -12.140 4.909 1.00 84.19 409 GLY A N 1
ATOM 3050 C CA . GLY A 1 409 ? -33.595 -11.139 5.617 1.00 84.19 409 GLY A CA 1
ATOM 3051 C C . GLY A 1 409 ? -33.531 -9.784 4.912 1.00 84.19 409 GLY A C 1
ATOM 3052 O O . GLY A 1 409 ? -32.444 -9.324 4.557 1.00 84.19 409 GLY A O 1
ATOM 3053 N N . ILE A 1 410 ? -34.678 -9.138 4.715 1.00 83.12 410 ILE A N 1
ATOM 3054 C CA . ILE A 1 410 ? -34.837 -7.885 3.972 1.00 83.12 410 ILE A CA 1
ATOM 3055 C C . ILE A 1 410 ? -35.501 -6.840 4.869 1.00 83.12 410 ILE A C 1
ATOM 3057 O O . ILE A 1 410 ? -36.628 -7.011 5.337 1.00 83.12 410 ILE A O 1
ATOM 3061 N N . ASP A 1 411 ? -34.821 -5.713 5.048 1.00 84.75 411 ASP A N 1
ATOM 3062 C CA . ASP A 1 411 ? -35.409 -4.512 5.624 1.00 84.75 411 ASP A CA 1
ATOM 3063 C C . ASP A 1 411 ? -36.160 -3.753 4.526 1.00 84.75 411 ASP A C 1
ATOM 3065 O O . ASP A 1 411 ? -35.565 -3.033 3.720 1.00 84.75 411 ASP A O 1
ATOM 3069 N N . ALA A 1 412 ? -37.481 -3.941 4.481 1.00 76.19 412 ALA A N 1
ATOM 3070 C CA . ALA A 1 412 ? -38.346 -3.319 3.482 1.00 76.19 412 ALA A CA 1
ATOM 3071 C C . ALA A 1 412 ? -38.392 -1.784 3.604 1.00 76.19 412 ALA A C 1
ATOM 3073 O O . ALA A 1 412 ? -38.618 -1.100 2.606 1.00 76.19 412 ALA A O 1
ATOM 3074 N N . LYS A 1 413 ? -38.139 -1.229 4.800 1.00 75.94 413 LYS A N 1
ATOM 3075 C CA . LYS A 1 413 ? -38.134 0.225 5.029 1.00 75.94 413 LYS A CA 1
ATOM 3076 C C . LYS A 1 413 ? -36.837 0.852 4.526 1.00 75.94 413 LYS A C 1
ATOM 3078 O O . LYS A 1 413 ? -36.879 1.885 3.865 1.00 75.94 413 LYS A O 1
ATOM 3083 N N . ALA A 1 414 ? -35.701 0.209 4.792 1.00 70.38 414 ALA A N 1
ATOM 3084 C CA . ALA A 1 414 ? -34.387 0.681 4.349 1.00 70.38 414 ALA A CA 1
ATOM 3085 C C . ALA A 1 414 ? -33.958 0.151 2.966 1.00 70.38 414 ALA A C 1
ATOM 3087 O O . ALA A 1 414 ? -32.873 0.491 2.499 1.00 70.38 414 ALA A O 1
ATOM 3088 N N . LYS A 1 415 ? -34.781 -0.686 2.315 1.00 78.62 415 LYS A N 1
ATOM 3089 C CA . LYS A 1 415 ? -34.516 -1.325 1.010 1.00 78.62 415 LYS A CA 1
ATOM 3090 C C . LYS A 1 415 ? -33.150 -2.029 0.940 1.00 78.62 415 LYS A C 1
ATOM 3092 O O . LYS A 1 415 ? -32.437 -1.915 -0.055 1.00 78.62 415 LYS A O 1
ATOM 3097 N N . ARG A 1 416 ? -32.774 -2.767 1.992 1.00 72.25 416 ARG A N 1
ATOM 3098 C CA . ARG A 1 416 ? -31.476 -3.466 2.083 1.00 72.25 416 ARG A CA 1
ATOM 3099 C C . ARG A 1 416 ? -31.600 -4.877 2.654 1.00 72.25 416 ARG A C 1
ATOM 3101 O O . ARG A 1 416 ? -32.549 -5.185 3.370 1.00 72.25 416 ARG A O 1
ATOM 3108 N N . ARG A 1 417 ? -30.604 -5.719 2.375 1.00 79.56 417 ARG A N 1
ATOM 3109 C CA . ARG A 1 417 ? -30.464 -7.054 2.977 1.00 79.56 417 ARG A CA 1
ATOM 3110 C C . ARG A 1 417 ? -29.791 -6.937 4.344 1.00 79.56 417 ARG A C 1
ATOM 3112 O O . ARG A 1 417 ? -28.831 -6.184 4.485 1.00 79.56 417 ARG A O 1
ATOM 3119 N N . VAL A 1 418 ? -30.295 -7.667 5.333 1.00 72.44 418 VAL A N 1
ATOM 3120 C CA . VAL A 1 418 ? -29.818 -7.622 6.729 1.00 72.44 418 VAL A CA 1
ATOM 3121 C C . VAL A 1 418 ? -29.271 -8.960 7.232 1.00 72.44 418 VAL A C 1
ATOM 3123 O O . VAL A 1 418 ? -28.562 -8.987 8.233 1.00 72.44 418 VAL A O 1
ATOM 3126 N N . ALA A 1 419 ? -29.563 -10.063 6.536 1.00 73.69 419 ALA A N 1
ATOM 3127 C CA . ALA A 1 419 ? -29.043 -11.391 6.853 1.00 73.69 419 ALA A CA 1
ATOM 3128 C C . ALA A 1 419 ? -28.972 -12.256 5.591 1.00 73.69 419 ALA A C 1
ATOM 3130 O O . ALA A 1 419 ? -29.884 -12.195 4.771 1.00 73.69 419 ALA A O 1
ATOM 3131 N N . GLU A 1 420 ? -27.928 -13.078 5.459 1.00 79.62 420 GLU A N 1
ATOM 3132 C CA . GLU A 1 420 ? -27.797 -14.098 4.410 1.00 79.62 420 GLU A CA 1
ATOM 3133 C C . GLU A 1 420 ? -27.245 -15.392 5.028 1.00 79.62 420 GLU A C 1
ATOM 3135 O O . GLU A 1 420 ? -26.105 -15.431 5.491 1.00 79.62 420 GLU A O 1
ATOM 3140 N N . VAL A 1 421 ? -28.048 -16.457 5.056 1.00 79.12 421 VAL A N 1
ATOM 3141 C CA . VAL A 1 421 ? -27.706 -17.717 5.736 1.00 79.12 421 VAL A CA 1
ATOM 3142 C C . VAL A 1 421 ? -27.907 -18.894 4.795 1.00 79.12 421 VAL A C 1
ATOM 3144 O O . VAL A 1 421 ? -29.028 -19.185 4.399 1.00 79.12 421 VAL A O 1
ATOM 3147 N N . VAL A 1 422 ? -26.833 -19.606 4.448 1.00 79.19 422 VAL A N 1
ATOM 3148 C CA . VAL A 1 422 ? -26.915 -20.829 3.630 1.00 79.19 422 VAL A CA 1
ATOM 3149 C C . VAL A 1 422 ? -27.398 -21.991 4.496 1.00 79.19 422 VAL A C 1
ATOM 3151 O O . VAL A 1 422 ? -26.666 -22.445 5.374 1.00 79.19 422 VAL A O 1
ATOM 3154 N N . VAL A 1 423 ? -28.605 -22.480 4.218 1.00 79.50 423 VAL A N 1
ATOM 3155 C CA . VAL A 1 423 ? -29.276 -23.554 4.968 1.00 79.50 423 VAL A CA 1
ATOM 3156 C C . VAL A 1 423 ? -29.101 -24.936 4.329 1.00 79.50 423 VAL A C 1
ATOM 3158 O O . VAL A 1 423 ? -29.186 -25.941 5.025 1.00 79.50 423 VAL A O 1
ATOM 3161 N N . GLN A 1 424 ? -28.781 -25.001 3.030 1.00 78.81 424 GLN A N 1
ATOM 3162 C CA . GLN A 1 424 ? -28.529 -26.251 2.305 1.00 78.81 424 GLN A CA 1
ATOM 3163 C C . GLN A 1 424 ? -27.260 -26.157 1.455 1.00 78.81 424 GLN A C 1
ATOM 3165 O O . GLN A 1 424 ? -26.967 -25.113 0.868 1.00 78.81 424 GLN A O 1
ATOM 3170 N N . ARG A 1 425 ? -26.505 -27.262 1.370 1.00 82.44 425 ARG A N 1
ATOM 3171 C CA . ARG A 1 425 ? -25.335 -27.417 0.490 1.00 82.44 425 ARG A CA 1
ATOM 3172 C C . ARG A 1 425 ? -25.428 -28.736 -0.298 1.00 82.44 425 ARG A C 1
ATOM 3174 O O . ARG A 1 425 ? -25.909 -29.707 0.281 1.00 82.44 425 ARG A O 1
ATOM 3181 N N . PRO A 1 426 ? -24.853 -28.830 -1.517 1.00 64.88 426 PRO A N 1
ATOM 3182 C CA . PRO A 1 426 ? -24.975 -29.979 -2.432 1.00 64.88 426 PRO A CA 1
ATOM 3183 C C . PRO A 1 426 ? -24.598 -31.375 -1.908 1.00 64.88 426 PRO A C 1
ATOM 3185 O O . PRO A 1 426 ? -24.871 -32.350 -2.588 1.00 64.88 426 PRO A O 1
ATOM 3188 N N . ASN A 1 427 ? -23.978 -31.492 -0.728 1.00 61.72 427 ASN A N 1
ATOM 3189 C CA . ASN A 1 427 ? -23.534 -32.760 -0.132 1.00 61.72 427 ASN A CA 1
ATOM 3190 C C . ASN A 1 427 ? -23.830 -32.847 1.386 1.00 61.72 427 ASN A C 1
ATOM 3192 O O . ASN A 1 427 ? -23.199 -33.631 2.093 1.00 61.72 427 ASN A O 1
ATOM 3196 N N . GLY A 1 428 ? -24.705 -31.987 1.921 1.00 52.28 428 GLY A N 1
ATOM 3197 C CA . GLY A 1 428 ? -25.081 -31.994 3.341 1.00 52.28 428 GLY A CA 1
ATOM 3198 C C . GLY A 1 428 ? -26.374 -32.775 3.574 1.00 52.28 428 GLY A C 1
ATOM 3199 O O . GLY A 1 428 ? -27.295 -32.667 2.769 1.00 52.28 428 GLY A O 1
ATOM 3200 N N . LYS A 1 429 ? -26.471 -33.534 4.677 1.00 39.84 429 LYS A N 1
ATOM 3201 C CA . LYS A 1 429 ? -27.773 -34.034 5.158 1.00 39.84 429 LYS A CA 1
ATOM 3202 C C . LYS A 1 429 ? -28.721 -32.838 5.309 1.00 39.84 429 LYS A C 1
ATOM 3204 O O . LYS A 1 429 ? -28.327 -31.842 5.915 1.00 39.84 429 LYS A O 1
ATOM 3209 N N . ALA A 1 430 ? -29.931 -32.942 4.758 1.00 39.81 430 ALA A N 1
ATOM 3210 C CA . ALA A 1 430 ? -30.974 -31.935 4.926 1.00 39.81 430 ALA A CA 1
ATOM 3211 C C . ALA A 1 430 ? -31.186 -31.661 6.424 1.00 39.81 430 ALA A C 1
ATOM 3213 O O . ALA A 1 430 ? -31.345 -32.601 7.207 1.00 39.81 430 ALA A O 1
ATOM 3214 N N . ALA A 1 431 ? -31.137 -30.392 6.831 1.00 42.69 431 ALA A N 1
ATOM 3215 C CA . ALA A 1 431 ? -31.439 -30.011 8.203 1.00 42.69 431 ALA A CA 1
ATOM 3216 C C . ALA A 1 431 ? -32.936 -30.252 8.453 1.00 42.69 431 ALA A C 1
ATOM 3218 O O . ALA A 1 431 ? -33.778 -29.696 7.751 1.00 42.69 431 ALA A O 1
ATOM 3219 N N . SER A 1 432 ? -33.279 -31.101 9.423 1.00 34.81 432 SER A N 1
ATOM 3220 C CA . SER A 1 432 ? -34.672 -31.322 9.809 1.00 34.81 432 SER A CA 1
ATOM 3221 C C . SER A 1 432 ? -35.186 -30.111 10.585 1.00 34.81 432 SER A C 1
ATOM 3223 O O . SER A 1 432 ? -34.708 -29.831 11.683 1.00 34.81 432 SER A O 1
ATOM 3225 N N . VAL A 1 433 ? -36.168 -29.409 10.026 1.00 40.31 433 VAL A N 1
ATOM 3226 C CA . VAL A 1 433 ? -36.880 -28.314 10.692 1.00 40.31 433 VAL A CA 1
ATOM 3227 C C . VAL A 1 433 ? -38.172 -28.886 11.281 1.00 40.31 433 VAL A C 1
ATOM 3229 O O . VAL A 1 433 ? -39.148 -29.061 10.556 1.00 40.31 433 VAL A O 1
ATOM 3232 N N . SER A 1 434 ? -38.190 -29.217 12.575 1.00 29.86 434 SER A N 1
ATOM 3233 C CA . SER A 1 434 ? -39.410 -29.657 13.269 1.00 29.86 434 SER A CA 1
ATOM 3234 C C . SER A 1 434 ? -39.934 -28.571 14.207 1.00 29.86 434 SER A C 1
ATOM 3236 O O . SER A 1 434 ? -39.215 -28.111 15.092 1.00 29.86 434 SER A O 1
ATOM 3238 N N . ALA A 1 435 ? -41.204 -28.200 14.039 1.00 38.88 435 ALA A N 1
ATOM 3239 C CA . ALA A 1 435 ? -41.953 -27.382 14.983 1.00 38.88 435 ALA A CA 1
ATOM 3240 C C . ALA A 1 435 ? -42.625 -28.295 16.018 1.00 38.88 435 ALA A C 1
ATOM 3242 O O . ALA A 1 435 ? -43.494 -29.087 15.660 1.00 38.88 435 ALA A O 1
ATOM 3243 N N . GLN A 1 436 ? -42.256 -28.180 17.293 1.00 27.69 436 GLN A N 1
ATOM 3244 C CA . GLN A 1 436 ? -43.080 -28.694 18.386 1.00 27.69 436 GLN A CA 1
ATOM 3245 C C . GLN A 1 436 ? -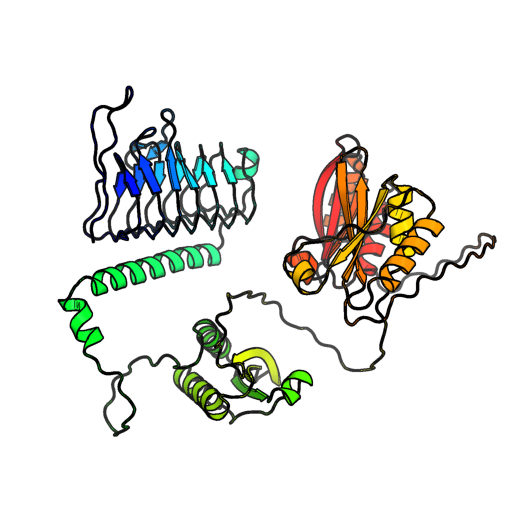43.254 -27.627 19.462 1.00 27.69 436 GLN A C 1
ATOM 3247 O O . GLN A 1 436 ? -42.295 -27.080 20.000 1.00 27.69 436 GLN A O 1
ATOM 3252 N N . ALA A 1 437 ? -44.525 -27.333 19.719 1.00 37.88 437 ALA A N 1
ATOM 3253 C CA . ALA A 1 437 ? -45.012 -26.535 20.823 1.00 37.88 437 ALA A CA 1
ATOM 3254 C C . ALA A 1 437 ? -45.124 -27.412 22.076 1.00 37.88 437 ALA A C 1
ATOM 3256 O O . ALA A 1 437 ? -45.686 -28.504 22.012 1.00 37.88 437 ALA A O 1
ATOM 3257 N N . SER A 1 438 ? -44.669 -26.906 23.220 1.00 25.77 438 SER A N 1
ATOM 3258 C CA . SER A 1 438 ? -45.105 -27.398 24.528 1.00 25.77 438 SER A CA 1
ATOM 3259 C C . SER A 1 438 ? -44.939 -26.310 25.586 1.00 25.77 438 SER A C 1
ATOM 3261 O O . SER A 1 438 ? -43.836 -25.894 25.931 1.00 25.77 438 SER A O 1
ATOM 3263 N N . SER A 1 439 ? -46.090 -25.850 26.058 1.00 30.22 439 SER A N 1
ATOM 3264 C CA . SER A 1 439 ? -46.334 -25.049 27.250 1.00 30.22 439 SER A CA 1
ATOM 3265 C C . SER A 1 439 ? -46.097 -25.850 28.533 1.00 30.22 439 SER A C 1
ATOM 3267 O O . SER A 1 439 ? -46.631 -26.951 28.640 1.00 30.22 439 SER A O 1
ATOM 3269 N N . SER A 1 440 ? -45.458 -25.258 29.546 1.00 23.67 440 SER A N 1
ATOM 3270 C CA . SER A 1 440 ? -45.796 -25.517 30.957 1.00 23.67 440 SER A CA 1
ATOM 3271 C C . SER A 1 440 ? -45.143 -24.501 31.899 1.00 23.67 440 SER A C 1
ATOM 3273 O O . SER A 1 440 ? -43.932 -24.298 31.891 1.00 23.67 440 SER A O 1
ATOM 3275 N N . VAL A 1 441 ? -46.005 -23.885 32.702 1.00 29.61 441 VAL A N 1
ATOM 3276 C CA . VAL A 1 441 ? -45.765 -23.036 33.878 1.00 29.61 441 VAL A CA 1
ATOM 3277 C C . VAL A 1 441 ? -45.163 -23.863 35.028 1.00 29.61 441 VAL A C 1
ATOM 3279 O O . VAL A 1 441 ? -45.477 -25.041 35.103 1.00 29.61 441 VAL A O 1
ATOM 3282 N N . TYR A 1 442 ? -44.336 -23.246 35.888 1.00 24.06 442 TYR A N 1
ATOM 3283 C CA . TYR A 1 442 ? -44.156 -23.407 37.360 1.00 24.06 442 TYR A CA 1
ATOM 3284 C C . TYR A 1 442 ? -42.756 -22.850 37.709 1.00 24.06 442 TYR A C 1
ATOM 3286 O O . TYR A 1 442 ? -41.748 -23.334 37.216 1.00 24.06 442 TYR A O 1
ATOM 3294 N N . ALA A 1 443 ? -42.671 -21.649 38.285 1.00 23.03 443 ALA A N 1
ATOM 3295 C CA . ALA A 1 443 ? -42.663 -21.346 39.723 1.00 23.03 443 ALA A CA 1
ATOM 3296 C C . ALA A 1 443 ? -41.242 -21.289 40.311 1.00 23.03 443 ALA A C 1
ATOM 3298 O O . ALA A 1 443 ? -40.404 -22.157 40.094 1.00 23.03 443 ALA A O 1
ATOM 3299 N N . ALA A 1 444 ? -40.991 -20.200 41.035 1.00 32.66 444 ALA A N 1
ATOM 3300 C CA . ALA A 1 444 ? -39.728 -19.873 41.665 1.00 32.66 444 ALA A CA 1
ATOM 3301 C C . ALA A 1 444 ? -39.364 -20.860 42.784 1.00 32.66 444 ALA A C 1
ATOM 3303 O O . ALA A 1 444 ? -40.170 -21.106 43.678 1.00 32.66 444 ALA A O 1
ATOM 3304 N N . SER A 1 445 ? -38.111 -21.310 42.806 1.00 23.20 445 SER A N 1
ATOM 3305 C CA . SER A 1 445 ? -37.414 -21.617 44.055 1.00 23.20 445 SER A CA 1
ATOM 3306 C C . SER A 1 445 ? -35.913 -21.406 43.888 1.00 23.20 445 SER A C 1
ATOM 3308 O O . SER A 1 445 ? -35.264 -21.984 43.020 1.00 23.20 445 SER A O 1
ATOM 3310 N N . SER A 1 446 ? -35.398 -20.544 44.749 1.00 33.69 446 SER A N 1
ATOM 3311 C CA . SER A 1 446 ? -34.004 -20.228 45.005 1.00 33.69 446 SER A CA 1
ATOM 3312 C C . SER A 1 446 ? -33.172 -21.448 45.408 1.00 33.69 446 SER A C 1
ATOM 3314 O O . SER A 1 446 ? -33.459 -22.068 46.429 1.00 33.69 446 SER A O 1
ATOM 3316 N N . SER A 1 447 ? -32.067 -21.687 44.705 1.00 24.45 447 SER A N 1
ATOM 3317 C CA . SER A 1 447 ? -30.842 -22.236 45.299 1.00 24.45 447 SER A CA 1
ATOM 3318 C C . SER A 1 447 ? -29.678 -22.020 44.335 1.00 24.45 447 SER A C 1
ATOM 3320 O O . SER A 1 447 ? -29.575 -22.685 43.306 1.00 24.45 447 SER A O 1
ATOM 3322 N N . ALA A 1 448 ? -28.817 -21.060 44.661 1.00 28.92 448 ALA A N 1
ATOM 3323 C CA . ALA A 1 448 ? -27.529 -20.891 44.007 1.00 28.92 448 ALA A CA 1
ATOM 3324 C C . ALA A 1 448 ? -26.600 -22.068 44.357 1.00 28.92 448 ALA A C 1
ATOM 3326 O O . ALA A 1 448 ? -26.528 -22.436 45.532 1.00 28.92 448 ALA A O 1
ATOM 3327 N N . PRO A 1 449 ? -25.821 -22.599 43.403 1.00 27.66 449 PRO A N 1
ATOM 3328 C CA . PRO A 1 449 ? -24.541 -23.209 43.696 1.00 27.66 449 PRO A CA 1
ATOM 3329 C C . PRO A 1 449 ? -23.426 -22.167 43.521 1.00 27.66 449 PRO A C 1
ATOM 3331 O O . PRO A 1 449 ? -23.295 -21.512 42.488 1.00 27.66 449 PRO A O 1
ATOM 3334 N N . THR A 1 450 ? -22.637 -22.011 44.577 1.00 27.56 450 THR A N 1
ATOM 3335 C CA . THR A 1 450 ? -21.433 -21.180 44.688 1.00 27.56 450 THR A CA 1
ATOM 3336 C C . THR A 1 450 ? -20.355 -21.605 43.671 1.00 27.56 450 THR A C 1
ATOM 3338 O O . THR A 1 450 ? -20.220 -22.801 43.408 1.00 27.56 450 THR A O 1
ATOM 3341 N N . PRO A 1 451 ? -19.562 -20.667 43.114 1.00 36.38 451 PRO A N 1
ATOM 3342 C CA . PRO A 1 451 ? -18.655 -20.939 42.003 1.00 36.38 451 PRO A CA 1
ATOM 3343 C C . PRO A 1 451 ? -17.287 -21.439 42.479 1.00 36.38 451 PRO A C 1
ATOM 3345 O O . PRO A 1 451 ? -16.708 -20.905 43.426 1.00 36.38 451 PRO A O 1
ATOM 3348 N N . THR A 1 452 ? -16.710 -22.401 41.764 1.00 30.14 452 THR A N 1
ATOM 3349 C CA . THR A 1 452 ? -15.292 -22.761 41.880 1.00 30.14 452 THR A CA 1
ATOM 3350 C C . THR A 1 452 ? -14.584 -22.486 40.557 1.00 30.14 452 THR A C 1
ATOM 3352 O O . THR A 1 452 ? -14.639 -23.280 39.624 1.00 30.14 452 THR A O 1
ATOM 3355 N N . GLY A 1 453 ? -13.917 -21.326 40.501 1.00 29.05 453 GLY A N 1
ATOM 3356 C CA . GLY A 1 453 ? -13.032 -20.905 39.408 1.00 29.05 453 GLY A CA 1
ATOM 3357 C C . GLY A 1 453 ? -13.278 -19.465 38.952 1.00 29.05 453 GLY A C 1
ATOM 3358 O O . GLY A 1 453 ? -13.713 -19.244 37.830 1.00 29.05 453 GLY A O 1
ATOM 3359 N N . THR A 1 454 ? -13.050 -18.473 39.817 1.00 37.97 454 THR A N 1
ATOM 3360 C CA . THR A 1 454 ? -13.261 -17.053 39.490 1.00 37.97 454 THR A CA 1
ATOM 3361 C C . THR A 1 454 ? -12.128 -16.504 38.619 1.00 37.97 454 THR A C 1
ATOM 3363 O O . THR A 1 454 ? -11.019 -16.258 39.096 1.00 37.97 454 THR A O 1
ATOM 3366 N N . ALA A 1 455 ? -12.413 -16.245 37.342 1.00 47.59 455 ALA A N 1
ATOM 3367 C CA . ALA A 1 455 ? -11.649 -15.280 36.559 1.00 47.59 455 ALA A CA 1
ATOM 3368 C C . ALA A 1 455 ? -11.965 -13.884 37.117 1.00 47.59 455 ALA A C 1
ATOM 3370 O O . ALA A 1 455 ? -12.966 -13.275 36.755 1.00 47.59 455 ALA A O 1
ATOM 3371 N N . ARG A 1 456 ? -11.160 -13.397 38.068 1.00 66.12 456 ARG A N 1
ATOM 3372 C CA . ARG A 1 456 ? -11.322 -12.030 38.579 1.00 66.12 456 ARG A CA 1
ATOM 3373 C C . ARG A 1 456 ? -11.008 -11.042 37.457 1.00 66.12 456 ARG A C 1
ATOM 3375 O O . ARG A 1 456 ? -9.914 -11.085 36.896 1.00 66.12 456 ARG A O 1
ATOM 3382 N N . LEU A 1 457 ? -11.952 -10.146 37.164 1.00 78.19 457 LEU A N 1
ATOM 3383 C CA . LEU A 1 457 ? -11.730 -9.011 36.266 1.00 78.19 457 LEU A CA 1
ATOM 3384 C C . LEU A 1 457 ? -10.499 -8.214 36.723 1.00 78.19 457 LEU A C 1
ATOM 3386 O O . LEU A 1 457 ? -10.305 -7.988 37.921 1.00 78.19 457 LEU A O 1
ATOM 3390 N N . SER A 1 458 ? -9.660 -7.780 35.780 1.00 81.38 458 SER A N 1
ATOM 3391 C CA . SER A 1 458 ? -8.503 -6.946 36.117 1.00 81.38 458 SER A CA 1
ATOM 3392 C C . SER A 1 458 ? -8.953 -5.585 36.662 1.00 81.38 458 SER A C 1
ATOM 3394 O O . SER A 1 458 ? -10.020 -5.075 36.306 1.00 81.38 458 SER A O 1
ATOM 3396 N N . GLY A 1 459 ? -8.126 -4.967 37.514 1.00 77.75 459 GLY A N 1
ATOM 3397 C CA . GLY A 1 459 ? -8.423 -3.651 38.094 1.00 77.75 459 GLY A CA 1
ATOM 3398 C C . GLY A 1 459 ? -8.694 -2.573 37.037 1.00 77.75 459 GLY A C 1
ATOM 3399 O O . GLY A 1 459 ? -9.574 -1.735 37.225 1.00 77.75 459 GLY A O 1
ATOM 3400 N N . ASP A 1 460 ? -8.019 -2.661 35.889 1.00 77.62 460 ASP A N 1
ATOM 3401 C CA . ASP A 1 460 ? -8.203 -1.745 34.761 1.00 77.62 460 ASP A CA 1
ATOM 3402 C C . ASP A 1 460 ? -9.580 -1.900 34.103 1.00 77.62 460 ASP A C 1
ATOM 3404 O O . ASP A 1 460 ? -10.227 -0.905 33.777 1.00 77.62 460 ASP A O 1
ATOM 3408 N N . VAL A 1 461 ? -10.068 -3.136 33.947 1.00 84.88 461 VAL A N 1
ATOM 3409 C CA . VAL A 1 461 ? -11.406 -3.402 33.393 1.00 84.88 461 VAL A CA 1
ATOM 3410 C C . VAL A 1 461 ? -12.484 -2.907 34.352 1.00 84.88 461 VAL A C 1
ATOM 3412 O O . VAL A 1 461 ? -13.443 -2.266 33.922 1.00 84.88 461 VAL A O 1
ATOM 3415 N N . VAL A 1 462 ? -12.298 -3.118 35.659 1.00 88.62 462 VAL A N 1
ATOM 3416 C CA . VAL A 1 462 ? -13.201 -2.590 36.692 1.00 88.62 462 VAL A CA 1
ATOM 3417 C C . VAL A 1 462 ? -13.263 -1.061 36.631 1.00 88.62 462 VAL A C 1
ATOM 3419 O O . VAL A 1 462 ? -14.355 -0.491 36.634 1.00 88.62 462 VAL A O 1
ATOM 3422 N N . ALA A 1 463 ? -12.115 -0.385 36.520 1.00 84.50 463 ALA A N 1
ATOM 3423 C CA . ALA A 1 463 ? -12.057 1.070 36.397 1.00 84.50 463 ALA A CA 1
ATOM 3424 C C . ALA A 1 463 ? -12.744 1.579 35.113 1.00 84.50 463 ALA A C 1
ATOM 3426 O O . ALA A 1 463 ? -13.530 2.527 35.178 1.00 84.50 463 ALA A O 1
ATOM 3427 N N . GLN A 1 464 ? -12.517 0.920 33.969 1.00 87.00 464 GLN A N 1
ATOM 3428 C CA . GLN A 1 464 ? -13.146 1.269 32.686 1.00 87.00 464 GLN A CA 1
ATOM 3429 C C . GLN A 1 464 ? -14.673 1.142 32.734 1.00 87.00 464 GLN A C 1
ATOM 3431 O O . GLN A 1 464 ? -15.385 2.040 32.283 1.00 87.00 464 GLN A O 1
ATOM 3436 N N . VAL A 1 465 ? -15.194 0.058 33.313 1.00 88.69 465 VAL A N 1
ATOM 3437 C CA . VAL A 1 465 ? -16.642 -0.159 33.447 1.00 88.69 465 VAL A CA 1
ATOM 3438 C C . VAL A 1 465 ? -17.275 0.901 34.346 1.00 88.69 465 VAL A C 1
ATOM 3440 O O . VAL A 1 465 ? -18.288 1.487 33.968 1.00 88.69 465 VAL A O 1
ATOM 3443 N N . ARG A 1 466 ? -16.661 1.213 35.496 1.00 92.44 466 ARG A N 1
ATOM 3444 C CA . ARG A 1 466 ? -17.148 2.276 36.393 1.00 92.44 466 ARG A CA 1
ATOM 3445 C C . ARG A 1 466 ? -17.202 3.630 35.702 1.00 92.44 466 ARG A C 1
ATOM 3447 O O . ARG A 1 466 ? -18.193 4.345 35.826 1.00 92.44 466 ARG A O 1
ATOM 3454 N N . GLN A 1 467 ? -16.163 3.966 34.942 1.00 89.88 467 GLN A N 1
ATOM 3455 C CA . GLN A 1 467 ? -16.111 5.212 34.186 1.00 89.88 467 GLN A CA 1
ATOM 3456 C C . GLN A 1 467 ? -17.230 5.290 33.137 1.00 89.88 467 GLN A C 1
ATOM 3458 O O . GLN A 1 467 ? -17.881 6.327 33.016 1.00 89.88 467 GLN A O 1
ATOM 3463 N N . LEU A 1 468 ? -17.487 4.203 32.406 1.00 90.31 468 LEU A N 1
ATOM 3464 C CA . LEU A 1 468 ? -18.558 4.147 31.409 1.00 90.31 468 LEU A CA 1
ATOM 3465 C C . LEU A 1 468 ? -19.953 4.251 32.041 1.00 90.31 468 LEU A C 1
ATOM 3467 O O . LEU A 1 468 ? -20.791 5.007 31.548 1.00 90.31 468 LEU A O 1
ATOM 3471 N N . LEU A 1 469 ? -20.193 3.550 33.151 1.00 90.25 469 LEU A N 1
ATOM 3472 C CA . LEU A 1 469 ? -21.463 3.625 33.876 1.00 90.25 469 LEU A CA 1
ATOM 3473 C C . LEU A 1 469 ? -21.697 5.025 34.463 1.00 90.25 469 LEU A C 1
ATOM 3475 O O . LEU A 1 469 ? -22.803 5.553 34.352 1.00 90.25 469 LEU A O 1
ATOM 3479 N N . ALA A 1 470 ? -20.655 5.674 34.996 1.00 89.19 470 ALA A N 1
ATOM 3480 C CA . ALA A 1 470 ? -20.725 7.057 35.478 1.00 89.19 470 ALA A CA 1
ATOM 3481 C C . ALA A 1 470 ? -21.059 8.064 34.359 1.00 89.19 470 ALA A C 1
ATOM 3483 O O . ALA A 1 470 ? -21.704 9.079 34.609 1.00 89.19 470 ALA A O 1
ATOM 3484 N N . GLN A 1 471 ? -20.670 7.768 33.115 1.00 87.50 471 GLN A N 1
ATOM 3485 C CA . GLN A 1 471 ? -21.026 8.553 31.926 1.00 87.50 471 GLN A CA 1
ATOM 3486 C C . GLN A 1 471 ? -22.435 8.238 31.390 1.00 87.50 471 GLN A C 1
ATOM 3488 O O . GLN A 1 471 ? -22.858 8.821 30.392 1.00 87.50 471 GLN A O 1
ATOM 3493 N N . GLY A 1 472 ? -23.174 7.321 32.025 1.00 87.75 472 GLY A N 1
ATOM 3494 C CA . GLY A 1 472 ? -24.495 6.880 31.576 1.00 87.75 472 GLY A CA 1
ATOM 3495 C C . GLY A 1 472 ? -24.463 5.997 30.325 1.00 87.75 472 GLY A C 1
ATOM 3496 O O . GLY A 1 472 ? -25.484 5.866 29.648 1.00 87.75 472 GLY A O 1
ATOM 3497 N N . CYS A 1 473 ? -23.307 5.414 29.997 1.00 88.06 473 CYS A N 1
ATOM 3498 C CA . CYS A 1 473 ? -23.173 4.483 28.883 1.00 88.06 473 CYS A CA 1
ATOM 3499 C C . CYS A 1 473 ? -23.653 3.084 29.283 1.00 88.06 473 CYS A C 1
ATOM 3501 O O . CYS A 1 473 ? -23.454 2.634 30.410 1.00 88.06 473 CYS A O 1
ATOM 3503 N N . GLN A 1 474 ? -24.251 2.377 28.328 1.00 89.19 474 GLN A N 1
ATOM 3504 C CA . GLN A 1 474 ? -24.551 0.956 28.454 1.00 89.19 474 GLN A CA 1
ATOM 3505 C C . GLN A 1 474 ? -23.306 0.125 28.151 1.00 89.19 474 GLN A C 1
ATOM 3507 O O . GLN A 1 474 ? -22.451 0.526 27.357 1.00 89.19 474 GLN A O 1
ATOM 3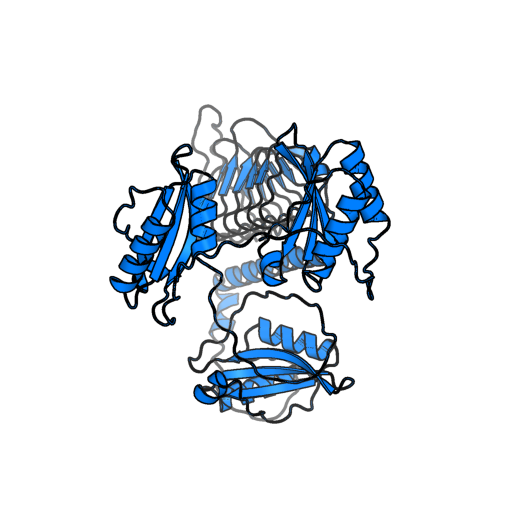512 N N . ILE A 1 475 ? -23.230 -1.050 28.768 1.00 90.56 475 ILE A N 1
ATOM 3513 C CA . ILE A 1 475 ? -22.119 -1.978 28.595 1.00 90.56 475 ILE A CA 1
ATOM 3514 C C . ILE A 1 475 ? -22.547 -3.122 27.681 1.00 90.56 475 ILE A C 1
ATOM 3516 O O . ILE A 1 475 ? -23.496 -3.849 27.966 1.00 90.56 475 ILE A O 1
ATOM 3520 N N . GLY A 1 476 ? -21.836 -3.264 26.568 1.00 89.81 476 GLY A N 1
ATOM 3521 C CA . GLY A 1 476 ? -21.926 -4.396 25.659 1.00 89.81 476 GLY A CA 1
ATOM 3522 C C . GLY A 1 476 ? -20.652 -5.229 25.697 1.00 89.81 476 GLY A C 1
ATOM 3523 O O . GLY A 1 476 ? -19.598 -4.772 26.142 1.00 89.81 476 GLY A O 1
ATOM 3524 N N . MET A 1 477 ? -20.745 -6.456 25.200 1.00 92.75 477 MET A N 1
ATOM 3525 C CA . MET A 1 477 ? -19.602 -7.349 25.064 1.00 92.75 477 MET A CA 1
ATOM 3526 C C . MET A 1 477 ? -19.685 -8.080 23.734 1.00 92.75 477 MET A C 1
ATOM 3528 O O . MET A 1 477 ? -20.773 -8.387 23.241 1.00 92.75 477 MET A O 1
ATOM 3532 N N . GLU A 1 478 ? -18.529 -8.361 23.158 1.00 95.25 478 GLU A N 1
ATOM 3533 C CA . GLU A 1 478 ? -18.408 -9.161 21.950 1.00 95.25 478 GLU A CA 1
ATOM 3534 C C . GLU A 1 478 ? -17.276 -10.170 22.103 1.00 95.25 478 GLU A C 1
ATOM 3536 O O . GLU A 1 478 ? -16.254 -9.870 22.719 1.00 95.25 478 GLU A O 1
ATOM 3541 N N . HIS A 1 479 ? -17.445 -11.342 21.503 1.00 95.44 479 HIS A N 1
ATOM 3542 C CA . HIS A 1 479 ? -16.452 -12.401 21.487 1.00 95.44 479 HIS A CA 1
ATOM 3543 C C . HIS A 1 479 ? -16.093 -12.811 20.053 1.00 95.44 479 HIS A C 1
ATOM 3545 O O . HIS A 1 479 ? -16.861 -12.602 19.103 1.00 95.44 479 HIS A O 1
ATOM 3551 N N . ALA A 1 480 ? -14.898 -13.364 19.879 1.00 91.56 480 ALA A N 1
ATOM 3552 C CA . ALA A 1 480 ? -14.433 -13.887 18.608 1.00 91.56 480 ALA A CA 1
ATOM 3553 C C . ALA A 1 480 ? -13.399 -15.002 18.803 1.00 91.56 480 ALA A C 1
ATOM 3555 O O . ALA A 1 480 ? -12.361 -14.805 19.442 1.00 91.56 480 ALA A O 1
ATOM 3556 N N . ASP A 1 481 ? -13.629 -16.140 18.146 1.00 91.25 481 ASP A N 1
ATOM 3557 C CA . ASP A 1 481 ? -12.597 -17.156 17.956 1.00 91.25 481 ASP A CA 1
ATOM 3558 C C . ASP A 1 481 ? -11.382 -16.584 17.189 1.00 91.25 481 ASP A C 1
ATOM 3560 O O . ASP A 1 481 ? -11.460 -15.550 16.515 1.00 91.25 481 ASP A O 1
ATOM 3564 N N . VAL A 1 482 ? -10.235 -17.269 17.253 1.00 79.19 482 VAL A N 1
ATOM 3565 C CA . VAL A 1 482 ? -8.972 -16.812 16.636 1.00 79.19 482 VAL A CA 1
ATOM 3566 C C . VAL A 1 482 ? -9.127 -16.481 15.145 1.00 79.19 482 VAL A C 1
ATOM 3568 O O . VAL A 1 482 ? -8.472 -15.572 14.629 1.00 79.19 482 VAL A O 1
ATOM 3571 N N . ARG A 1 483 ? -9.989 -17.201 14.420 1.00 84.50 483 ARG A N 1
ATOM 3572 C CA . ARG A 1 483 ? -10.224 -16.975 12.991 1.00 84.50 483 ARG A CA 1
ATOM 3573 C C . ARG A 1 483 ? -11.097 -15.741 12.765 1.00 84.50 483 ARG A C 1
ATOM 3575 O O . ARG A 1 483 ? -10.786 -14.957 11.867 1.00 84.50 483 ARG A O 1
ATOM 3582 N N . ARG A 1 484 ? -12.168 -15.579 13.540 1.00 79.81 484 ARG A N 1
ATOM 3583 C CA . ARG A 1 484 ? -13.092 -14.439 13.499 1.00 79.81 484 ARG A CA 1
ATOM 3584 C C . ARG A 1 484 ? -12.391 -13.144 13.893 1.00 79.81 484 ARG A C 1
ATOM 3586 O O . ARG A 1 484 ? -12.474 -12.172 13.147 1.00 79.81 484 ARG A O 1
ATOM 3593 N N . PHE A 1 485 ? -11.578 -13.183 14.947 1.00 82.81 485 PHE A N 1
ATOM 3594 C CA . PHE A 1 485 ? -10.756 -12.058 15.384 1.00 82.81 485 PHE A CA 1
ATOM 3595 C C . PHE A 1 485 ? -9.805 -11.575 14.274 1.00 82.81 485 PHE A C 1
ATOM 3597 O O . PHE A 1 485 ? -9.763 -10.388 13.968 1.00 82.81 485 PHE A O 1
ATOM 3604 N N . ARG A 1 486 ? -9.115 -12.496 13.576 1.00 74.06 486 ARG A N 1
ATOM 3605 C CA . ARG A 1 486 ? -8.233 -12.173 12.427 1.00 74.06 486 ARG A CA 1
ATOM 3606 C C . ARG A 1 486 ? -8.958 -11.560 11.229 1.00 74.06 486 ARG A C 1
ATOM 3608 O O . ARG A 1 486 ? -8.309 -10.972 10.369 1.00 74.06 486 ARG A O 1
ATOM 3615 N N . ALA A 1 487 ? -10.267 -11.757 11.132 1.00 73.81 487 ALA A N 1
ATOM 3616 C CA . ALA A 1 487 ? -11.112 -11.186 10.090 1.00 73.81 487 ALA A CA 1
ATOM 3617 C C . ALA A 1 487 ? -11.895 -9.955 10.581 1.00 73.81 487 ALA A C 1
ATOM 3619 O O . ALA A 1 487 ? -12.787 -9.496 9.871 1.00 73.81 487 ALA A O 1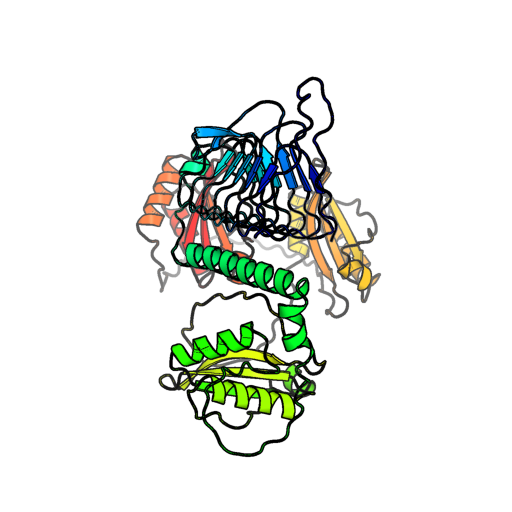
ATOM 3620 N N . SER A 1 488 ? -11.605 -9.453 11.790 1.00 79.81 488 SER A N 1
ATOM 3621 C CA . SER A 1 488 ? -12.359 -8.387 12.465 1.00 79.81 488 SER A CA 1
ATOM 3622 C C . SER A 1 488 ? -13.864 -8.669 12.569 1.00 79.81 488 SER A C 1
ATOM 3624 O O . SER A 1 488 ? -14.676 -7.747 12.633 1.00 79.81 488 SER A O 1
ATOM 3626 N N . ALA A 1 489 ? -14.246 -9.947 12.581 1.00 79.06 489 ALA A N 1
ATOM 3627 C CA . ALA A 1 489 ? -15.618 -10.392 12.745 1.00 79.06 489 ALA A CA 1
ATOM 3628 C C . ALA A 1 489 ? -15.866 -10.700 14.222 1.00 79.06 489 ALA A C 1
ATOM 3630 O O . ALA A 1 489 ? -15.150 -11.501 14.817 1.00 79.06 489 ALA A O 1
ATOM 3631 N N . TRP A 1 490 ? -16.893 -10.088 14.797 1.00 90.12 490 TRP A N 1
ATOM 3632 C CA . TRP A 1 490 ? -17.227 -10.216 16.212 1.00 90.12 490 TRP A CA 1
ATOM 3633 C C . TRP A 1 490 ? -18.663 -10.704 16.377 1.00 90.12 490 TRP A C 1
ATOM 3635 O O . TRP A 1 490 ? -19.529 -10.393 15.557 1.00 90.12 490 TRP A O 1
ATOM 3645 N N . THR A 1 491 ? -18.908 -11.478 17.428 1.00 91.25 491 THR A N 1
ATOM 3646 C CA . THR A 1 491 ? -20.242 -11.939 17.820 1.00 91.25 491 THR A CA 1
ATOM 3647 C C . THR A 1 491 ? -20.621 -11.257 19.126 1.00 91.25 491 THR A C 1
ATOM 3649 O O . THR A 1 491 ? -19.838 -11.265 20.068 1.00 91.25 491 THR A O 1
ATOM 3652 N N . THR A 1 492 ? -21.800 -10.647 19.204 1.00 90.12 492 THR A N 1
ATOM 3653 C CA . THR A 1 492 ? -22.274 -9.999 20.437 1.00 90.12 492 THR A CA 1
ATOM 3654 C C . THR A 1 492 ? -22.607 -11.049 21.498 1.00 90.12 492 THR A C 1
ATOM 3656 O O . THR A 1 492 ? -23.334 -11.992 21.192 1.00 90.12 492 THR A O 1
ATOM 3659 N N . CYS A 1 493 ? -22.082 -10.890 22.722 1.00 87.81 493 CYS A N 1
ATOM 3660 C CA . CYS A 1 493 ? -22.484 -11.718 23.866 1.00 87.81 493 CYS A CA 1
ATOM 3661 C C . CYS A 1 493 ? -23.952 -11.434 24.236 1.00 87.81 493 CYS A C 1
ATOM 3663 O O . CYS A 1 493 ? -24.573 -10.480 23.753 1.00 87.81 493 CYS A O 1
ATOM 3665 N N . ASN A 1 494 ? -24.483 -12.208 25.183 1.00 83.06 494 ASN A N 1
ATOM 3666 C CA . ASN A 1 494 ? -25.777 -11.923 25.793 1.00 83.06 494 ASN A CA 1
ATOM 3667 C C . ASN A 1 494 ? -25.834 -10.479 26.351 1.00 83.06 494 ASN A C 1
ATOM 3669 O O . ASN A 1 494 ? -24.918 -10.061 27.066 1.00 83.06 494 ASN A O 1
ATOM 3673 N N . PRO A 1 495 ? -26.884 -9.695 26.031 1.00 81.19 495 PRO A N 1
ATOM 3674 C CA . PRO A 1 495 ? -27.005 -8.322 26.510 1.00 81.19 495 PRO A CA 1
ATOM 3675 C C . PRO A 1 495 ? -27.125 -8.246 28.036 1.00 81.19 495 PRO A C 1
ATOM 3677 O O . PRO A 1 495 ? -27.932 -8.956 28.635 1.00 81.19 495 PRO A O 1
ATOM 3680 N N . ILE A 1 496 ? -26.391 -7.320 28.659 1.00 84.19 496 ILE A N 1
ATOM 3681 C CA . ILE A 1 496 ? -26.556 -6.996 30.080 1.00 84.19 496 ILE A CA 1
ATOM 3682 C C . ILE A 1 496 ? -27.658 -5.939 30.202 1.00 84.19 496 ILE A C 1
ATOM 3684 O O . ILE A 1 496 ? -27.454 -4.765 29.903 1.00 84.19 496 ILE A O 1
ATOM 3688 N N . ALA A 1 497 ? -28.844 -6.348 30.648 1.00 78.81 497 ALA A N 1
ATOM 3689 C CA . ALA A 1 497 ? -30.000 -5.465 30.816 1.00 78.81 497 ALA A CA 1
ATOM 3690 C C . ALA A 1 497 ? -30.007 -4.726 32.175 1.00 78.81 497 ALA A C 1
ATOM 3692 O O . ALA A 1 497 ? -31.056 -4.576 32.798 1.00 78.81 497 ALA A O 1
ATOM 3693 N N . SER A 1 498 ? -28.843 -4.293 32.668 1.00 80.50 498 SER A N 1
ATOM 3694 C CA . SER A 1 498 ? -28.703 -3.568 33.939 1.00 80.50 498 SER A CA 1
ATOM 3695 C C . SER A 1 498 ? -27.529 -2.592 33.884 1.00 80.50 498 SER A C 1
ATOM 3697 O O . SER A 1 498 ? -26.506 -2.875 33.268 1.00 80.50 498 SER A O 1
ATOM 3699 N N . ASN A 1 499 ? -27.676 -1.455 34.567 1.00 84.12 499 ASN A N 1
ATOM 3700 C CA . ASN A 1 499 ? -26.609 -0.469 34.773 1.00 84.12 499 ASN A CA 1
ATOM 3701 C C . ASN A 1 499 ? -26.023 -0.541 36.195 1.00 84.12 499 ASN A C 1
ATOM 3703 O O . ASN A 1 499 ? -25.234 0.317 36.585 1.00 84.12 499 ASN A O 1
ATOM 3707 N N . ARG A 1 500 ? -26.436 -1.523 37.009 1.00 86.44 500 ARG A N 1
ATOM 3708 C CA . ARG A 1 500 ? -25.857 -1.729 38.339 1.00 86.44 500 ARG A CA 1
ATOM 3709 C C . ARG A 1 500 ? -24.501 -2.403 38.188 1.00 86.44 500 ARG A C 1
ATOM 3711 O O . ARG A 1 500 ? -24.412 -3.450 37.556 1.00 86.44 500 ARG A O 1
ATOM 3718 N N . GLU A 1 501 ? -23.474 -1.847 38.832 1.00 86.88 501 GLU A N 1
ATOM 3719 C CA . GLU A 1 501 ? -22.101 -2.373 38.769 1.00 86.88 501 GLU A CA 1
ATOM 3720 C C . GLU A 1 501 ? -22.029 -3.885 39.022 1.00 86.88 501 GLU A C 1
ATOM 3722 O O . GLU A 1 501 ? -21.405 -4.603 38.249 1.00 86.88 501 GLU A O 1
ATOM 3727 N N . ALA A 1 502 ? -22.716 -4.381 40.055 1.00 83.19 502 ALA A N 1
ATOM 3728 C CA . ALA A 1 502 ? -22.705 -5.800 40.405 1.00 83.19 502 ALA A CA 1
ATOM 3729 C C . ALA A 1 502 ? -23.232 -6.707 39.276 1.00 83.19 502 ALA A C 1
ATOM 3731 O O . ALA A 1 502 ? -22.613 -7.724 38.975 1.00 83.19 502 ALA A O 1
ATOM 3732 N N . ASP A 1 503 ? -24.331 -6.319 38.624 1.00 84.50 503 ASP A N 1
ATOM 3733 C CA . ASP A 1 503 ? -24.939 -7.100 37.539 1.00 84.50 503 ASP A CA 1
ATOM 3734 C C . ASP A 1 503 ? -24.070 -7.051 36.275 1.00 84.50 503 ASP A C 1
ATOM 3736 O O . ASP A 1 503 ? -23.950 -8.036 35.548 1.00 84.50 503 ASP A O 1
ATOM 3740 N N . VAL A 1 504 ? -23.434 -5.903 36.028 1.00 87.94 504 VAL A N 1
ATOM 3741 C CA . VAL A 1 504 ? -22.520 -5.709 34.900 1.00 87.94 504 VAL A CA 1
ATOM 3742 C C . VAL A 1 504 ? -21.262 -6.552 35.067 1.00 87.94 504 VAL A C 1
ATOM 3744 O O . VAL A 1 504 ? -20.861 -7.237 34.129 1.00 87.94 504 VAL A O 1
ATOM 3747 N N . PHE A 1 505 ? -20.661 -6.551 36.258 1.00 88.94 505 PHE A N 1
ATOM 3748 C CA . PHE A 1 505 ? -19.503 -7.392 36.547 1.00 88.94 505 PHE A CA 1
ATOM 3749 C C . PHE A 1 505 ? -19.849 -8.878 36.480 1.00 88.94 505 PHE A C 1
ATOM 3751 O O . PHE A 1 505 ? -19.110 -9.626 35.848 1.00 88.94 505 PHE A O 1
ATOM 3758 N N . ALA A 1 506 ? -21.001 -9.290 37.017 1.00 85.12 506 ALA A N 1
ATOM 3759 C CA . ALA A 1 506 ? -21.467 -10.668 36.894 1.00 85.12 506 ALA A CA 1
ATOM 3760 C C . ALA A 1 506 ? -21.673 -11.079 35.423 1.00 85.12 506 ALA A C 1
ATOM 3762 O O . ALA A 1 506 ? -21.280 -12.173 35.028 1.00 85.12 506 ALA A O 1
ATOM 3763 N N . GLY A 1 507 ? -22.233 -10.194 34.591 1.00 86.88 507 GLY A N 1
ATOM 3764 C CA . GLY A 1 507 ? -22.393 -10.431 33.153 1.00 86.88 507 GLY A CA 1
ATOM 3765 C C . GLY A 1 507 ? -21.063 -10.511 32.395 1.00 86.88 507 GLY A C 1
ATOM 3766 O O . GLY A 1 507 ? -20.915 -11.346 31.503 1.00 86.88 507 GLY A O 1
ATOM 3767 N N . LEU A 1 508 ? -20.083 -9.683 32.770 1.00 87.44 508 LEU A N 1
ATOM 3768 C CA . LEU A 1 508 ? -18.723 -9.714 32.221 1.00 87.44 508 LEU A CA 1
ATOM 3769 C C . LEU A 1 508 ? -17.997 -11.009 32.567 1.00 87.44 508 LEU A C 1
ATOM 3771 O O . LEU A 1 508 ? -17.458 -11.659 31.675 1.00 87.44 508 LEU A O 1
ATOM 3775 N N . GLU A 1 509 ? -18.018 -11.399 33.839 1.00 88.88 509 GLU A N 1
ATOM 3776 C CA . GLU A 1 509 ? -17.430 -12.657 34.299 1.00 88.88 509 GLU A CA 1
ATOM 3777 C C . GLU A 1 509 ? -18.109 -13.860 33.634 1.00 88.88 509 GLU A C 1
ATOM 3779 O O . GLU A 1 509 ? -17.422 -14.792 33.220 1.00 88.88 509 GLU A O 1
ATOM 3784 N N . ALA A 1 510 ? -19.432 -13.810 33.440 1.00 86.31 510 ALA A N 1
ATOM 3785 C CA . ALA A 1 510 ? -20.170 -14.840 32.719 1.00 86.31 510 ALA A CA 1
ATOM 3786 C C . ALA A 1 510 ? -19.772 -14.925 31.234 1.00 86.31 510 ALA A C 1
ATOM 3788 O O . ALA A 1 510 ? -19.492 -16.030 30.779 1.00 86.31 510 ALA A O 1
ATOM 3789 N N . CYS A 1 511 ? -19.678 -13.807 30.489 1.00 87.06 511 CYS A N 1
ATOM 3790 C CA . CYS A 1 511 ? -19.249 -13.869 29.077 1.00 87.06 511 CYS A CA 1
ATOM 3791 C C . CYS A 1 511 ? -17.786 -14.350 28.953 1.00 87.06 511 CYS A C 1
ATOM 3793 O O . CYS A 1 511 ? -17.466 -15.157 28.084 1.00 87.06 511 CYS A O 1
ATOM 3795 N N . ILE A 1 512 ? -16.895 -13.913 29.848 1.00 88.19 512 ILE A N 1
ATOM 3796 C CA . ILE A 1 512 ? -15.495 -14.378 29.910 1.00 88.19 512 ILE A CA 1
ATOM 3797 C C . ILE A 1 512 ? -15.434 -15.892 30.155 1.00 88.19 512 ILE A C 1
ATOM 3799 O O . ILE A 1 512 ? -14.736 -16.608 29.439 1.00 88.19 512 ILE A O 1
ATOM 3803 N N . ALA A 1 513 ? -16.202 -16.397 31.123 1.00 87.75 513 ALA A N 1
ATOM 3804 C CA . ALA A 1 513 ? -16.244 -17.821 31.436 1.00 87.75 513 ALA A CA 1
ATOM 3805 C C . ALA A 1 513 ? -16.874 -18.661 30.310 1.00 87.75 513 ALA A C 1
ATOM 3807 O O . ALA A 1 513 ? -16.356 -19.729 29.985 1.00 87.75 513 ALA A O 1
ATOM 3808 N N . GLU A 1 514 ? -17.965 -18.184 29.701 1.00 89.12 514 GLU A N 1
ATOM 3809 C CA . GLU A 1 514 ? -18.665 -18.858 28.597 1.00 89.12 514 GLU A CA 1
ATOM 3810 C C . GLU A 1 514 ? -17.777 -18.987 27.352 1.00 89.12 514 GLU A C 1
ATOM 3812 O O . GLU A 1 514 ? -17.805 -20.011 26.668 1.00 89.12 514 GLU A O 1
ATOM 3817 N N . HIS A 1 515 ? -16.941 -17.981 27.095 1.00 90.94 515 HIS A N 1
ATOM 3818 C CA . HIS A 1 515 ? -16.057 -17.922 25.933 1.00 90.94 515 HIS A CA 1
ATOM 3819 C C . HIS A 1 515 ? -14.579 -18.033 26.320 1.00 90.94 515 HIS A C 1
ATOM 3821 O O . HIS A 1 515 ? -13.720 -17.365 25.738 1.00 90.94 515 HIS A O 1
ATOM 3827 N N . ALA A 1 516 ? -14.260 -18.874 27.307 1.00 84.56 516 ALA A N 1
ATOM 3828 C CA . ALA A 1 516 ? -12.884 -19.137 27.711 1.00 84.56 516 ALA A CA 1
ATOM 3829 C C . ALA A 1 516 ? -12.056 -19.673 26.523 1.00 84.56 516 ALA A C 1
ATOM 3831 O O . ALA A 1 516 ? -12.440 -20.642 25.869 1.00 84.56 516 ALA A O 1
ATOM 3832 N N . GLY A 1 517 ? -10.914 -19.040 26.233 1.00 82.88 517 GLY A N 1
ATOM 3833 C CA . GLY A 1 517 ? -10.088 -19.372 25.062 1.00 82.88 517 GLY A CA 1
ATOM 3834 C C . GLY A 1 517 ? -10.473 -18.624 23.776 1.00 82.88 517 GLY A C 1
ATOM 3835 O O . GLY A 1 517 ? -9.928 -18.909 22.709 1.00 82.88 517 GLY A O 1
ATOM 3836 N N . GLU A 1 518 ? -11.388 -17.654 23.849 1.00 92.19 518 GLU A N 1
ATOM 3837 C CA . GLU A 1 518 ? -11.681 -16.710 22.766 1.00 92.19 518 GLU A CA 1
ATOM 3838 C C . GLU A 1 518 ? -11.255 -15.278 23.125 1.00 92.19 518 GLU A C 1
ATOM 3840 O O . GLU A 1 518 ? -10.989 -14.946 24.285 1.00 92.19 518 GLU A O 1
ATOM 3845 N N . TYR A 1 519 ? -11.181 -14.398 22.122 1.00 93.38 519 TYR A N 1
ATOM 3846 C CA . TYR A 1 519 ? -11.046 -12.967 22.381 1.00 93.38 519 TYR A CA 1
ATOM 3847 C C . TYR A 1 519 ? -12.386 -12.431 22.871 1.00 93.38 519 TYR A C 1
ATOM 3849 O O . TYR A 1 519 ? -13.379 -12.598 22.170 1.00 93.38 519 TYR A O 1
ATOM 3857 N N . VAL A 1 520 ? -12.411 -11.734 24.006 1.00 93.81 520 VAL A N 1
ATOM 3858 C CA . VAL A 1 520 ? -13.598 -11.006 24.487 1.00 93.81 520 VAL A CA 1
ATOM 3859 C C . VAL A 1 520 ? -13.249 -9.531 24.588 1.00 93.81 520 VAL A C 1
ATOM 3861 O O . VAL A 1 520 ? -12.189 -9.167 25.107 1.00 93.81 520 VAL A O 1
ATOM 3864 N N . ARG A 1 521 ? -14.129 -8.666 24.083 1.00 94.25 521 ARG A N 1
ATOM 3865 C CA . ARG A 1 521 ? -13.997 -7.213 24.179 1.00 94.25 521 ARG A CA 1
ATOM 3866 C C . ARG A 1 521 ? -15.187 -6.571 24.879 1.00 94.25 521 ARG A C 1
ATOM 3868 O O . ARG A 1 521 ? -16.335 -6.928 24.631 1.00 94.25 521 ARG A O 1
ATOM 3875 N N . LEU A 1 522 ? -14.879 -5.585 25.711 1.00 92.31 522 LEU A N 1
ATOM 3876 C CA . LEU A 1 522 ? -15.803 -4.646 26.328 1.00 92.31 522 LEU A CA 1
ATOM 3877 C C . LEU A 1 522 ? -16.173 -3.553 25.325 1.00 92.31 522 LEU A C 1
ATOM 3879 O O . LEU A 1 522 ? -15.296 -3.002 24.654 1.00 92.31 522 LEU A O 1
ATOM 3883 N N . ILE A 1 523 ? -17.456 -3.204 25.269 1.00 93.56 523 ILE A N 1
ATOM 3884 C CA . ILE A 1 523 ? -17.985 -2.127 24.436 1.00 93.56 523 ILE A CA 1
ATOM 3885 C C . ILE A 1 523 ? -18.752 -1.141 25.314 1.00 93.56 523 ILE A C 1
ATOM 3887 O O . ILE A 1 523 ? -19.713 -1.514 25.981 1.00 93.56 523 ILE A O 1
ATOM 3891 N N . GLY A 1 524 ? -18.361 0.130 25.283 1.00 90.62 524 GLY A N 1
ATOM 3892 C CA . GLY A 1 524 ? -19.160 1.218 25.847 1.00 90.62 524 GLY A CA 1
ATOM 3893 C C . GLY A 1 524 ? -20.120 1.760 24.794 1.00 90.62 524 GLY A C 1
ATOM 3894 O O . GLY A 1 524 ? -19.682 2.092 23.692 1.00 90.62 524 GLY A O 1
ATOM 3895 N N . ILE A 1 525 ? -21.410 1.863 25.105 1.00 89.00 525 ILE A N 1
ATOM 3896 C CA . ILE A 1 525 ? -22.449 2.341 24.185 1.00 89.00 525 ILE A CA 1
ATOM 3897 C C . ILE A 1 525 ? -23.113 3.583 24.778 1.00 89.00 525 ILE A C 1
ATOM 3899 O O . ILE A 1 525 ? -23.785 3.512 25.804 1.00 89.00 525 ILE A O 1
ATOM 3903 N N . ASP A 1 526 ? -22.973 4.721 24.105 1.00 87.31 526 ASP A N 1
ATOM 3904 C CA . ASP A 1 526 ? -23.736 5.921 24.438 1.00 87.31 526 ASP A CA 1
ATOM 3905 C C . ASP A 1 526 ? -25.142 5.784 23.841 1.00 87.31 526 ASP A C 1
ATOM 3907 O O . ASP A 1 526 ? -25.343 5.923 22.629 1.00 87.31 526 ASP A O 1
ATOM 3911 N N . ALA A 1 527 ? -26.122 5.486 24.696 1.00 78.38 527 ALA A N 1
ATOM 3912 C CA . ALA A 1 527 ? -27.508 5.278 24.288 1.00 78.38 527 ALA A CA 1
ATOM 3913 C C . ALA A 1 527 ? -28.174 6.557 23.744 1.00 78.38 527 ALA A C 1
ATOM 3915 O O . ALA A 1 527 ? -29.083 6.463 22.917 1.00 78.38 527 ALA A O 1
ATOM 3916 N N . LYS A 1 528 ? -27.717 7.750 24.158 1.00 78.56 528 LYS A N 1
ATOM 3917 C CA . LYS A 1 528 ? -28.251 9.032 23.670 1.00 78.56 528 LYS A CA 1
ATOM 3918 C C . LYS A 1 528 ? -27.702 9.354 22.284 1.00 78.56 528 LYS A C 1
ATOM 3920 O O . LYS A 1 528 ? -28.468 9.719 21.396 1.00 78.56 528 LYS A O 1
ATOM 3925 N N . ALA A 1 529 ? -26.398 9.169 22.085 1.00 74.00 529 ALA A N 1
ATOM 3926 C CA . ALA A 1 529 ? -25.739 9.408 20.800 1.00 74.00 529 ALA A CA 1
ATOM 3927 C C . ALA A 1 529 ? -25.829 8.220 19.823 1.00 74.00 529 ALA A C 1
ATOM 3929 O O . ALA A 1 529 ? -25.394 8.339 18.678 1.00 74.00 529 ALA A O 1
ATOM 3930 N N . LYS A 1 530 ? -26.380 7.077 20.261 1.00 79.75 530 LYS A N 1
ATOM 3931 C CA . LYS A 1 530 ? -26.513 5.825 19.491 1.00 79.75 530 LYS A CA 1
ATOM 3932 C C . LYS A 1 530 ? -25.198 5.374 18.842 1.00 79.75 530 LYS A C 1
ATOM 3934 O O . LYS A 1 530 ? -25.187 4.911 17.702 1.00 79.75 530 LYS A O 1
ATOM 3939 N N . ARG A 1 531 ? -24.079 5.507 19.561 1.00 77.25 531 ARG A N 1
ATOM 3940 C CA . ARG A 1 531 ? -22.739 5.151 19.064 1.00 77.25 531 ARG A CA 1
ATOM 3941 C C . ARG A 1 531 ? -21.916 4.412 20.111 1.00 77.25 531 ARG A C 1
ATOM 3943 O O . ARG A 1 531 ? -22.134 4.565 21.311 1.00 77.25 531 ARG A O 1
ATOM 3950 N N . ARG A 1 532 ? -20.931 3.647 19.642 1.00 87.50 532 ARG A N 1
ATOM 3951 C CA . ARG A 1 532 ? -19.913 3.028 20.497 1.00 87.50 532 ARG A CA 1
ATOM 3952 C C . ARG A 1 532 ? -18.884 4.085 20.897 1.00 87.50 532 ARG A C 1
ATOM 3954 O O . ARG A 1 532 ? -18.447 4.862 20.052 1.00 87.50 532 ARG A O 1
ATOM 3961 N N . VAL A 1 533 ? -18.530 4.128 22.175 1.00 84.44 533 VAL A N 1
ATOM 3962 C CA . VAL A 1 533 ? -17.586 5.097 22.759 1.00 84.44 533 VAL A CA 1
ATOM 3963 C C . VAL A 1 533 ? -16.306 4.445 23.284 1.00 84.44 533 VAL A C 1
ATOM 3965 O O . VAL A 1 533 ? -15.304 5.134 23.446 1.00 84.44 533 VAL A O 1
ATOM 3968 N N . LEU A 1 534 ? -16.316 3.126 23.499 1.00 84.75 534 LEU A N 1
ATOM 3969 C CA . LEU A 1 534 ? -15.147 2.334 23.882 1.00 84.75 534 LEU A CA 1
ATOM 3970 C C . LEU A 1 534 ? -15.223 0.961 23.213 1.00 84.75 534 LEU A C 1
ATOM 3972 O O . LEU A 1 534 ? -16.295 0.362 23.199 1.00 84.75 534 LEU A O 1
ATOM 3976 N N . GLU A 1 535 ? -14.093 0.455 22.723 1.00 90.56 535 GLU A N 1
ATOM 3977 C CA . GLU A 1 535 ? -13.897 -0.954 22.370 1.00 90.56 535 GLU A CA 1
ATOM 3978 C C . GLU A 1 535 ? -12.543 -1.403 22.942 1.00 90.56 535 GLU A C 1
ATOM 3980 O O . GLU A 1 535 ? -11.499 -0.910 22.521 1.00 90.56 535 GLU A O 1
ATOM 3985 N N . SER A 1 536 ? -12.550 -2.297 23.932 1.00 88.56 536 SER A N 1
ATOM 3986 C CA . SER A 1 536 ? -11.349 -2.701 24.681 1.00 88.56 536 SER A CA 1
ATOM 3987 C C . SER A 1 536 ? -11.296 -4.219 24.812 1.00 88.56 536 SER A C 1
ATOM 3989 O O . SER A 1 536 ? -12.267 -4.823 25.255 1.00 88.56 536 SER A O 1
ATOM 3991 N N . ILE A 1 537 ? -10.196 -4.861 24.409 1.00 91.38 537 ILE A N 1
ATOM 3992 C CA . ILE A 1 537 ? -10.042 -6.320 24.545 1.00 91.38 537 ILE A CA 1
ATOM 3993 C C . ILE A 1 537 ? -9.733 -6.640 26.009 1.00 91.38 537 ILE A C 1
ATOM 3995 O O . ILE A 1 537 ? -8.692 -6.231 26.518 1.00 91.38 537 ILE A O 1
ATOM 3999 N N . ILE A 1 538 ? -10.618 -7.399 26.651 1.00 88.88 538 ILE A N 1
ATOM 4000 C CA . ILE A 1 538 ? -10.545 -7.751 28.077 1.00 88.88 538 ILE A CA 1
ATOM 4001 C C . ILE A 1 538 ? -10.153 -9.214 28.315 1.00 88.88 538 ILE A C 1
ATOM 4003 O O . ILE A 1 538 ? -9.717 -9.552 29.410 1.00 88.88 538 ILE A O 1
ATOM 4007 N N . GLN A 1 539 ? -10.251 -10.066 27.290 1.00 88.19 539 GLN A N 1
ATOM 4008 C CA . GLN A 1 539 ? -9.759 -11.445 27.301 1.00 88.19 539 GLN A CA 1
ATOM 4009 C C . GLN A 1 539 ? -9.085 -11.771 25.969 1.00 88.19 539 GLN A C 1
ATOM 4011 O O . GLN A 1 539 ? -9.540 -11.337 24.907 1.00 88.19 539 GLN A O 1
ATOM 4016 N N . ARG A 1 540 ? -8.011 -12.559 26.028 1.00 88.31 540 ARG A N 1
ATOM 4017 C CA . ARG A 1 540 ? -7.370 -13.184 24.868 1.00 88.31 540 ARG A CA 1
ATOM 4018 C C . ARG A 1 540 ? -7.337 -14.711 25.078 1.00 88.31 540 ARG A C 1
ATOM 4020 O O . ARG A 1 540 ? -7.282 -15.109 26.241 1.00 88.31 540 ARG A O 1
ATOM 4027 N N . PRO A 1 541 ? -7.390 -15.511 23.995 1.00 78.81 541 PRO A N 1
ATOM 4028 C CA . PRO A 1 541 ? -7.283 -16.970 24.026 1.00 78.81 541 PRO A CA 1
ATOM 4029 C C . PRO A 1 541 ? -6.092 -17.516 24.800 1.00 78.81 541 PRO A C 1
ATOM 4031 O O . PRO A 1 541 ? -5.003 -16.899 24.688 1.00 78.81 541 PRO A O 1
#

Sequence (541 aa):
MVVRGLAAPPTPWSKSLTAPKIHPSAYIYSDINIIGDVQIGANVMIAPGTSIRADEGSPFSIGASTNIQDGVVIHGLEQGRVKGDDGKDYSVWIGSSTSITHMALIHGPAYVGDNCFIGFRSTVFNARVNEGCIVMMHALIQDVEIPPGKFVPSGAIITSQQQANRLPDVQPADVSFASHVIGINQSLRSGYRCAADIECIAPIRKKPAENGSRTNGGSAAVAIGSRYLSPDAVEQVRQLLNQGYQIGTEHADKRRFKASAWNSCQPISTKRESEVLAALDTCIAEHAGDYVRLVGIDPKAKRRVTELIIQRPDGQVLTQSAKASSGGFAAASASNAKSASASGDVASQVRQLLAQGYQISIEYADKRRFKASAWTAGKAITSNRDSDVLAALNAAMSEHQGEYVRLVGIDAKAKRRVAEVVVQRPNGKAASVSAQASSSVYAASSSAPTPTGTARLSGDVVAQVRQLLAQGCQIGMEHADVRRFRASAWTTCNPIASNREADVFAGLEACIAEHAGEYVRLIGIDAKAKRRVLESIIQRP

=== Feature glossary ===
The record interleaves many kinds of information about one protein. Here is each kind framed as the question it answers.

Q: What are the backbone torsion angles?
A: φ (phi) and ψ (psi) are the two rotatable backbone dihedrals per residue: φ is the C(i-1)–N–Cα–C torsion, ψ is the N–Cα–C–N(i+1) torsion, both in degrees on (−180°, 180°]. α-helical residues cluster near (−60°, −45°); β-strand residues near (−120°, +130°). A Ramachandran plot is simply a scatter of (φ, ψ) for every residue.

Q: What is the amino-acid chain?
A: This is the polypeptide sequence — one letter per residue, N-terminus first. Length ranges from a few dozen residues for small domains to over a thousand for large multi-domain proteins.

Q: How mobile is each atom in the crystal?
A: For experimental (PDB) structures, the B-factor (temperature factor) quantifies the positional spread of each atom in the crystal — a combination of thermal vibration and static disorder — in units of Å². High B-factors mark flexible loops or poorly resolved regions; low B-factors mark the rigid, well-ordered core.

Q: Are the domains correctly placed relative to each other?
A: Predicted Aligned Error (PAE) is an AlphaFold confidence matrix: entry (i, j) is the expected error in the position of residue j, in ångströms, when the prediction is superimposed on the true structure at residue i. Low PAE within a block of residues means that block is internally rigid and well-predicted; high PAE between two blocks means their relative placement is uncertain even if each block individually is confident.

Q: How confident is the AlphaFold model at each residue?
A: pLDDT is the predicted lDDT-Cα score: AlphaFold's confidence that the local environment of each residue (all inter-atomic distances within 15 Å) is correctly placed. It is a per-residue number between 0 and 100, with higher meaning more reliable.

Q: What family and function is it annotated with?
A: Functional annotations link the protein to curated databases. InterPro entries identify conserved domains and families by matching the sequence against member-database signatures (Pfam, PROSITE, CDD, …). Gene Ontology (GO) terms describe molecular function, biological process, and cellular component in a controlled vocabulary. CATH places the structure in a hierarchical fold classification (Class/Architecture/Topology/Homologous-superfamily). The organism is the source species.

Q: How big and how compact is the whole molecule?
A: Three whole-structure scalars: the radius of gyration (RMS distance of Cα from centroid, in Å), the count of Cα–Cα contacts (pairs closer than 8 Å and separated by more than four residues in sequence — i.e. tertiary, not local, contacts), and the bounding-box dimensions. Together they distinguish compact globular folds from extended fibres or disordered chains.

Q: What known structures does this most resemble?
A: The Foldseek neighbor list gives the closest experimentally determined structures in the PDB, ranked by structural alignment. TM-score near 1 means near-identical fold; near 0.3 means only rough topology match. This is how one finds what a novel AlphaFold prediction most resembles in the solved-structure universe.

Q: Which residues are buried vs exposed?
A: SASA measures how much of the protein is reachable by solvent. It is computed by rolling a water-sized probe over the atomic surface and summing the exposed area (Å²). Per-residue SASA distinguishes core (buried, low SASA) from surface (exposed, high SASA) residues; total SASA is a whole-molecule size measure.

Q: Which residues are in helices, strands, or loops?
A: Eight-state secondary structure (DSSP): H is the canonical α-helix, G the tighter 3₁₀-helix, I the wider π-helix; E/B are β-structure, T and S are turns and bends, and '-' is everything else. DSSP derives these from the pattern of main-chain N–H···O=C hydrogen bonds, not from the sequence.

Q: Where is each backbone atom in 3D?
A: Structure coordinates are given as an mmCIF _atom_site loop: one row per atom with element, residue name, chain id, sequence number, and x/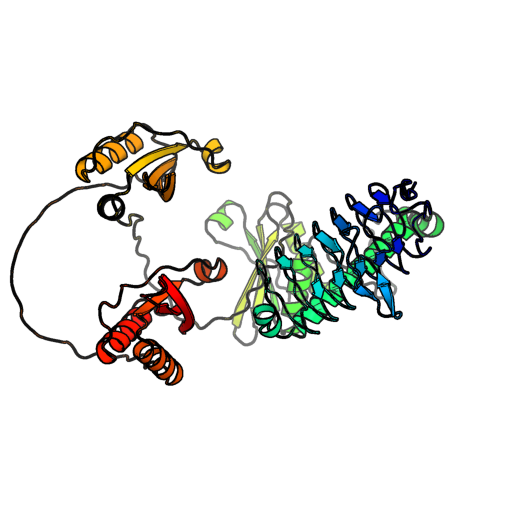y/z position in Å. Only the four main-chain atoms per residue are included here; side chains are omitted to keep the record compact.

Q: What if only a Cα trace is available?
A: Three-state secondary structure (P-SEA) collapses the eight DSSP classes into helix (a), strand (b), and coil (c). P-SEA assigns these from Cα geometry alone — distances and angles — without requiring backbone oxygens, so it works on any Cα trace.

Q: What do the rendered images show?
A: The six renders are orthographic views along the three Cartesian axes in both directions. Representation (cartoon, sticks, or surface) and color scheme (sequence-rainbow or by-chain) vary across proteins so the training set covers all the common visualization conventions.

Q: What does the local fold look like, residue by residue?
A: Foldseek's 3Di representation compresses backbone geometry into a per-residue letter drawn from a learned twenty-state alphabet. It captures the tertiary interaction pattern around each residue — which residues are packed against it in space, regardless of where they are in sequence.

Q: What do the diagnostic plots show?
A: The contact map is a binary N×N matrix image: pixel (i, j) is dark where Cα_i and Cα_j are within 8 Å and |i−j|>4. Because the |i−j|>4 filter removes local helical contacts, off-diagonal stripes parallel to the main diagonal indicate parallel β-sheets; stripes perpendicular to it indicate antiparallel β-sheets. The Ramachandran plot scatters every residue's (φ, ψ) pair against the sterically allowed regions. The PAE heatmap renders the predicted-aligned-error matrix.